Protein AF-A0A9D5UIF2-F1 (afdb_monomer)

Foldseek 3Di:
DDDDDDPDQDDPVVVCVVVVVDPPDAQDKDKDWHAFPVRDTWIWIWGRNDLQDIDIDTDDDPDDDDPVVVVRSVVVVVVVVVVVLVVSVVVCVVPPDCPPPSVVVVVVNVVVHPDPPPPPDDPPDDVVVVVVLVDDDPVNLLVLLLAADDPVRHAFEEEFEPDQFFKHWQDDFAQQAQWDFQDPPPPRTIIGGRLQLLLLVQLSVLSVHHYAYAYADPRDPVSVQVVSVVNPHHDDPVRYHYNVNQVNVDDPSVLVVCVVVPDACSYEYEECDDPDDRPGYHYDHGGSNRDDPRSNPPQPFQPALVSLLVLLPDQECRSRRRQFEEEEECQLWKDDDDAADDQQHDWDQFPDPVPRIIGGRVLLLLLVLSSVNNVHAAAYEHEPPDDPDDPRRSQVVSVVSVRHCDDRSYQHHVNVVVVVDDLQVVVVVNVADSRYEYEYCDPVNDHPHYHYDHVVVPCSSVSD

Nearest PDB structures (foldseek):
  2hhl-assembly4_D  TM=5.534E-01  e=9.003E-04  Homo sapiens
  3l0y-assembly2_B  TM=5.985E-01  e=2.353E-03  Homo sapiens
  3l0c-assembly2_B  TM=5.603E-01  e=1.965E-03  Homo sapiens
  1t9z-assembly1_A  TM=5.479E-01  e=1.641E-03  Homo sapiens
  3pgl-assembly2_B  TM=5.971E-01  e=6.529E-03  Homo sapiens

Sequence (464 aa):
MCYPLLNVPIDTHQAIDVFTSEKVIEGSQHLFTLFNSTNRMVTFRVYVINESNIFVSPARSQIIPTREEAHENQYIFSQFSTYLSRKLSHFHEGAEGKKEHVKNIIPAIESMIPQPVLPRRYVVFDPIEQSQLIAMTSKKWVTQVRLPVQDGNPMMTLILDLDKTLLSYGKQVGRMKAFYQLKHHSCKDVAFYDPIALDDISLAQHRGHRVIVMTLANYNFFDIRNLLAERNIDLEFYNYYNRNNLNPEIINAKVNAIEDLKFGAEAMFFDDKIRRPLKKVFATRVSPKWAFPKISGPIKYPATVDNWLTQAAQLSLTGNCTRLRLIITPETVVQMGIKPNGRFKNIRKLSNPNDSRVIYDEVAMKQLSKYVQNGHRIILLNTPRGLHFSDESIIELFNLFSITLKGSNFINRQQISHYNLLNSELLDYLEFDNETLFADCNEHYRPKKSHFSLVSQHKFIELL

pLDDT: mean 74.31, std 18.93, range [20.83, 98.38]

Secondary structure (DSSP, 8-state):
-PPPPP-S---TTHHHHHHHHS---TT-EEEEEEE-TT--EEEEEEEEEETTEEEEEE---SSPPPHHHHHHHHHHHHHHHHHHHHHHHHHHTTSTT-HHHHHHHHHHHHHHS------S------TTGGGGGGG--HHHHHHHTTS--BTTBPPPEEEE--BTTTEEESS-BTTB-EEEE-SSSTT-PEEEE-HHHHHHHHHHHHTT-EEEEE-SS---HHHHHHHHHTTT----GGGEE-TTTS-TTSTTHHHHHHHHTT--TTEEEEES---S--SSSEEEE--SSSPPP--S-S----SSHHHHHHHHT-SS--SS----EEEE-GGGTEEESSS-BTTB-EEE--SSGGG--EEE-HHHHHHHHHHHHTT-EEEEE--TTS----HHHHHHHHHTTT----GGGEE-HHHHHHTT--HHHHHHHTT--TTEEEEES-GGG--SSSEEEETTSTTHHHH-

Mean predicted aligned error: 16.71 Å

Structure (mmCIF, N/CA/C/O backbone):
data_AF-A0A9D5UIF2-F1
#
_entry.id   AF-A0A9D5UIF2-F1
#
loop_
_atom_site.group_PDB
_atom_site.id
_atom_site.type_symbol
_atom_site.label_atom_id
_atom_site.label_alt_id
_atom_site.label_comp_id
_atom_site.label_asym_id
_atom_site.label_entity_id
_atom_site.label_seq_id
_atom_site.pdbx_PDB_ins_code
_atom_site.Cartn_x
_atom_site.Cartn_y
_atom_site.Cartn_z
_atom_site.occupancy
_atom_site.B_iso_or_equiv
_atom_site.auth_seq_id
_atom_site.auth_comp_id
_atom_site.auth_asym_id
_atom_site.auth_atom_id
_atom_site.pdbx_PDB_model_num
ATOM 1 N N . MET A 1 1 ? -10.154 -46.979 31.096 1.00 27.81 1 MET A N 1
ATOM 2 C CA . MET A 1 1 ? -9.267 -48.004 30.507 1.00 27.81 1 MET A CA 1
ATOM 3 C C . MET A 1 1 ? -8.147 -47.279 29.786 1.00 27.81 1 MET A C 1
ATOM 5 O O . MET A 1 1 ? -8.443 -46.483 28.906 1.00 27.81 1 MET A O 1
ATOM 9 N N . CYS A 1 2 ? -6.901 -47.463 30.222 1.00 20.83 2 CYS A N 1
ATOM 10 C CA . CYS A 1 2 ? -5.722 -46.893 29.568 1.00 20.83 2 CYS A CA 1
ATOM 11 C C . CYS A 1 2 ? -5.193 -47.912 28.553 1.00 20.83 2 CYS A C 1
ATOM 13 O O . CYS A 1 2 ? -4.923 -49.048 28.936 1.00 20.83 2 CYS A O 1
ATOM 15 N N . TYR A 1 3 ? -5.059 -47.516 27.288 1.00 24.55 3 TYR A N 1
ATOM 16 C CA . TYR A 1 3 ? -4.406 -48.317 26.249 1.00 24.55 3 TYR A CA 1
ATOM 17 C C . TYR A 1 3 ? -2.918 -47.935 26.138 1.00 24.55 3 TYR A C 1
ATOM 19 O O . TYR A 1 3 ? -2.571 -46.787 26.435 1.00 24.55 3 TYR A O 1
ATOM 27 N N . PRO A 1 4 ? -2.026 -48.870 25.760 1.00 27.09 4 PRO A N 1
ATOM 28 C CA . PRO A 1 4 ? -0.587 -48.637 25.746 1.00 27.09 4 PRO A CA 1
ATOM 29 C C . PRO A 1 4 ? -0.164 -47.747 24.567 1.00 27.09 4 PRO A C 1
ATOM 31 O O . PRO A 1 4 ? -0.658 -47.886 23.451 1.00 27.09 4 PRO A O 1
ATOM 34 N N . LEU A 1 5 ? 0.784 -46.844 24.833 1.00 26.66 5 LEU A N 1
ATOM 35 C CA . LEU A 1 5 ? 1.468 -46.014 23.840 1.00 26.66 5 LEU A CA 1
ATOM 36 C C . LEU A 1 5 ? 2.402 -46.885 22.983 1.00 26.66 5 LEU A C 1
ATOM 38 O O . LEU A 1 5 ? 3.369 -47.448 23.493 1.00 26.66 5 LEU A O 1
ATOM 42 N N . LEU A 1 6 ? 2.119 -46.977 21.683 1.00 26.80 6 LEU A N 1
ATOM 43 C CA . LEU A 1 6 ? 3.011 -47.560 20.677 1.00 26.80 6 LEU A CA 1
ATOM 44 C C . LEU A 1 6 ? 3.970 -46.479 20.151 1.00 26.80 6 LEU A C 1
ATOM 46 O O . LEU A 1 6 ? 3.541 -45.497 19.553 1.00 26.80 6 LEU A O 1
ATOM 50 N N . ASN A 1 7 ? 5.271 -46.680 20.372 1.00 29.80 7 ASN A N 1
ATOM 51 C CA . ASN A 1 7 ? 6.359 -45.882 19.800 1.00 29.80 7 ASN A CA 1
ATOM 52 C C . ASN A 1 7 ? 6.744 -46.438 18.420 1.00 29.80 7 ASN A C 1
ATOM 54 O O . ASN A 1 7 ? 7.605 -47.311 18.333 1.00 29.80 7 ASN A O 1
ATOM 58 N N . VAL A 1 8 ? 6.130 -45.935 17.349 1.00 27.05 8 VAL A N 1
ATOM 59 C CA . VAL A 1 8 ? 6.588 -46.118 15.957 1.00 27.05 8 VAL A CA 1
ATOM 60 C C . VAL A 1 8 ? 6.258 -44.822 15.194 1.00 27.05 8 VAL A C 1
ATOM 62 O O . VAL A 1 8 ? 5.204 -44.244 15.471 1.00 27.05 8 VAL A O 1
ATOM 65 N N . PRO A 1 9 ? 7.104 -44.318 14.270 1.00 33.75 9 PRO A N 1
ATOM 66 C CA . PRO A 1 9 ? 6.723 -43.207 13.404 1.00 33.75 9 PRO A CA 1
ATOM 67 C C . PRO A 1 9 ? 5.617 -43.706 12.477 1.00 33.75 9 PRO A C 1
ATOM 69 O O . PRO A 1 9 ? 5.871 -44.442 11.527 1.00 33.75 9 PRO A O 1
ATOM 72 N N . ILE A 1 10 ? 4.372 -43.385 12.819 1.00 39.06 10 ILE A N 1
ATOM 73 C CA . ILE A 1 10 ? 3.213 -43.813 12.045 1.00 39.06 10 ILE A CA 1
ATOM 74 C C . ILE A 1 10 ? 3.190 -42.994 10.758 1.00 39.06 10 ILE A C 1
ATOM 76 O O . ILE A 1 10 ? 3.047 -41.771 10.786 1.00 39.06 10 ILE A O 1
ATOM 80 N N . ASP A 1 11 ? 3.320 -43.692 9.634 1.00 43.03 11 ASP A N 1
ATOM 81 C CA . ASP A 1 11 ? 2.945 -43.180 8.325 1.00 43.03 11 ASP A CA 1
ATOM 82 C C . ASP A 1 11 ? 1.491 -42.685 8.405 1.00 43.03 11 ASP A C 1
ATOM 84 O O . ASP A 1 11 ? 0.598 -43.432 8.811 1.00 43.03 11 ASP A O 1
ATOM 88 N N . THR A 1 12 ? 1.247 -41.416 8.065 1.00 47.34 12 THR A N 1
ATOM 89 C CA . THR A 1 12 ? -0.062 -40.731 8.118 1.00 47.34 12 THR A CA 1
ATOM 90 C C . THR A 1 12 ? -1.221 -41.541 7.522 1.00 47.34 12 THR A C 1
ATOM 92 O O . THR A 1 12 ? -2.376 -41.320 7.888 1.00 47.34 12 THR A O 1
ATOM 95 N N . HIS A 1 13 ? -0.927 -42.498 6.638 1.00 40.69 13 HIS A N 1
ATOM 96 C CA . HIS A 1 13 ? -1.887 -43.451 6.090 1.00 40.69 13 HIS A CA 1
ATOM 97 C C . HIS A 1 13 ? -2.427 -44.474 7.117 1.00 40.69 13 HIS A C 1
ATOM 99 O O . HIS A 1 13 ? -3.631 -44.714 7.135 1.00 40.69 13 HIS A O 1
ATOM 105 N N . GLN A 1 14 ? -1.603 -45.010 8.027 1.00 41.69 14 GLN A N 1
ATOM 106 C CA . GLN A 1 14 ? -2.005 -46.064 8.979 1.00 41.69 14 GLN A CA 1
ATOM 107 C C . GLN A 1 14 ? -2.852 -45.556 10.157 1.00 41.69 14 GLN A C 1
ATOM 109 O O . GLN A 1 14 ? -3.727 -46.271 10.639 1.00 41.69 14 GLN A O 1
ATOM 114 N N . ALA A 1 15 ? -2.645 -44.315 10.615 1.00 46.28 15 ALA A N 1
ATOM 115 C CA . ALA A 1 15 ? -3.437 -43.740 11.712 1.00 46.28 15 ALA A CA 1
ATOM 116 C C . ALA A 1 15 ? -4.926 -43.562 11.352 1.00 46.28 15 ALA A C 1
ATOM 118 O O . ALA A 1 15 ? -5.771 -43.460 12.240 1.00 46.28 15 ALA A O 1
ATOM 119 N N . ILE A 1 16 ? -5.247 -43.496 10.056 1.00 48.72 16 ILE A N 1
ATOM 120 C CA . ILE A 1 16 ? -6.590 -43.184 9.552 1.00 48.72 16 ILE A CA 1
ATOM 121 C C . ILE A 1 16 ? -7.341 -44.449 9.114 1.00 48.72 16 ILE A C 1
ATOM 123 O O . ILE A 1 16 ? -8.566 -44.458 9.203 1.00 48.72 16 ILE A O 1
ATOM 127 N N . ASP A 1 17 ? -6.650 -45.541 8.766 1.00 45.59 17 ASP A N 1
ATOM 128 C CA . ASP A 1 17 ? -7.300 -46.839 8.510 1.00 45.59 17 ASP A CA 1
ATOM 129 C C . ASP A 1 17 ? -8.063 -47.359 9.745 1.00 45.59 17 ASP A C 1
ATOM 131 O O . ASP A 1 17 ? -9.093 -48.024 9.616 1.00 45.59 17 ASP A O 1
ATOM 135 N N . VAL A 1 18 ? -7.634 -46.971 10.952 1.00 46.22 18 VAL A N 1
ATOM 136 C CA . VAL A 1 18 ? -8.372 -47.206 12.208 1.00 46.22 18 VAL A CA 1
ATOM 137 C C . VAL A 1 18 ? -9.704 -46.437 12.231 1.00 46.22 18 VAL A C 1
ATOM 139 O O . VAL A 1 18 ? -10.711 -46.955 12.697 1.00 46.22 18 VAL A O 1
ATOM 142 N N . PHE A 1 19 ? -9.755 -45.235 11.648 1.00 46.78 19 PHE A N 1
ATOM 143 C CA . PHE A 1 19 ? -10.964 -44.403 11.585 1.00 46.78 19 PHE A CA 1
ATOM 144 C C . PHE A 1 19 ? -11.987 -44.878 10.552 1.00 46.78 19 PHE A C 1
ATOM 146 O O . PHE A 1 19 ? -13.170 -44.584 10.680 1.00 46.78 19 PHE A O 1
ATOM 153 N N . THR A 1 20 ? -11.535 -45.565 9.502 1.00 49.34 20 THR A N 1
ATOM 154 C CA . THR A 1 20 ? -12.404 -46.064 8.426 1.00 49.34 20 THR A CA 1
ATOM 155 C C . THR A 1 20 ? -12.824 -47.521 8.614 1.00 49.34 20 THR A C 1
ATOM 157 O O . THR A 1 20 ? -13.741 -47.971 7.931 1.00 49.34 20 THR A O 1
ATOM 160 N N . SER A 1 21 ? -12.162 -48.265 9.509 1.00 44.53 21 SER A N 1
ATOM 161 C CA . SER A 1 21 ? -12.504 -49.658 9.840 1.00 44.53 21 SER A CA 1
ATOM 162 C C . SER A 1 21 ? -13.362 -49.789 11.101 1.00 44.53 21 SER A C 1
ATOM 164 O O . SER A 1 21 ? -14.176 -50.709 11.190 1.00 44.53 21 SER A O 1
ATOM 166 N N . GLU A 1 22 ? -13.249 -48.857 12.050 1.00 48.75 22 GLU A N 1
ATOM 167 C CA . GLU A 1 22 ? -14.160 -48.766 13.189 1.00 48.75 22 GLU A CA 1
ATOM 168 C C . GLU A 1 22 ? -15.375 -47.905 12.823 1.00 48.75 22 GLU A C 1
ATOM 170 O O . GLU A 1 22 ? -15.249 -46.866 12.177 1.00 48.75 22 GLU A O 1
ATOM 175 N N . LYS A 1 23 ? -16.582 -48.338 13.218 1.00 53.56 23 LYS A N 1
ATOM 176 C CA . LYS A 1 23 ? -17.805 -47.544 13.038 1.00 53.56 23 LYS A CA 1
ATOM 177 C C . LYS A 1 23 ? -17.580 -46.161 13.646 1.00 53.56 23 LYS A C 1
ATOM 179 O O . LYS A 1 23 ? -17.466 -46.045 14.860 1.00 53.56 23 LYS A O 1
ATOM 184 N N . VAL A 1 24 ? -17.540 -45.134 12.805 1.00 57.53 24 VAL A N 1
ATOM 185 C CA . VAL A 1 24 ? -17.510 -43.729 13.214 1.00 57.53 24 VAL A CA 1
ATOM 186 C C . VAL A 1 24 ? -18.790 -43.454 14.005 1.00 57.53 24 VAL A C 1
ATOM 188 O O . VAL A 1 24 ? -19.875 -43.366 13.436 1.00 57.53 24 VAL A O 1
ATOM 191 N N . ILE A 1 25 ? -18.683 -43.418 15.335 1.00 62.38 25 ILE A N 1
ATOM 192 C CA . ILE A 1 25 ? -19.836 -43.220 16.219 1.00 62.38 25 ILE A CA 1
ATOM 193 C C . ILE A 1 25 ? -20.112 -41.722 16.301 1.00 62.38 25 ILE A C 1
ATOM 195 O O . ILE A 1 25 ? -19.262 -40.949 16.735 1.00 62.38 25 ILE A O 1
ATOM 199 N N . GLU A 1 26 ? -21.309 -41.306 15.903 1.00 69.69 26 GLU A N 1
ATOM 200 C CA . GLU A 1 26 ? -21.777 -39.937 16.108 1.00 69.69 26 GLU A CA 1
ATOM 201 C C . GLU A 1 26 ? -21.610 -39.512 17.579 1.00 69.69 26 GLU A C 1
ATOM 203 O O . GLU A 1 26 ? -21.985 -40.234 18.503 1.00 69.69 26 GLU A O 1
ATOM 208 N N . GLY A 1 27 ? -21.002 -38.346 17.803 1.00 65.88 27 GLY A N 1
ATOM 209 C CA . GLY A 1 27 ? -20.683 -37.825 19.131 1.00 65.88 27 GLY A CA 1
ATOM 210 C C . GLY A 1 27 ? -19.357 -38.317 19.722 1.00 65.88 27 GLY A C 1
ATOM 211 O O . GLY A 1 27 ? -19.026 -37.934 20.847 1.00 65.88 27 GLY A O 1
ATOM 212 N N . SER A 1 28 ? -18.574 -39.134 19.008 1.00 69.00 28 SER A N 1
ATOM 213 C CA . SER A 1 28 ? -17.269 -39.584 19.495 1.00 69.00 28 SER A CA 1
ATOM 214 C C . SER A 1 28 ? -16.193 -38.497 19.402 1.00 69.00 28 SER A C 1
ATOM 216 O O . SER A 1 28 ? -16.208 -37.604 18.548 1.00 69.00 28 SER A O 1
ATOM 218 N N . GLN A 1 29 ? -15.213 -38.594 20.302 1.00 79.19 29 GLN A N 1
ATOM 219 C CA . GLN A 1 29 ? -14.010 -37.772 20.290 1.00 79.19 29 GLN A CA 1
ATOM 220 C C . GLN A 1 29 ? -12.785 -38.675 20.180 1.00 79.19 29 GLN A C 1
ATOM 222 O O . GLN A 1 29 ? -12.587 -39.572 20.997 1.00 79.19 29 GLN A O 1
ATOM 227 N N . HIS A 1 30 ? -11.918 -38.367 19.223 1.00 77.25 30 HIS A N 1
ATOM 228 C CA . HIS A 1 30 ? -10.671 -39.081 18.993 1.00 77.25 30 HIS A CA 1
ATOM 229 C C . HIS A 1 30 ? -9.479 -38.128 19.086 1.00 77.25 30 HIS A C 1
ATOM 231 O O . HIS A 1 30 ? -9.586 -36.937 18.787 1.00 77.25 30 HIS A O 1
ATOM 237 N N . LEU A 1 31 ? -8.337 -38.647 19.531 1.00 73.88 31 LEU A N 1
ATOM 238 C CA . LEU A 1 31 ? -7.079 -37.912 19.612 1.00 73.88 31 LEU A CA 1
ATOM 239 C C . LEU A 1 31 ? -6.120 -38.446 18.553 1.00 73.88 31 LEU A C 1
ATOM 241 O O . LEU A 1 31 ? -5.880 -39.646 18.489 1.00 73.88 31 LEU A O 1
ATOM 245 N N . PHE A 1 32 ? -5.550 -37.540 17.768 1.00 75.81 32 PHE A N 1
ATOM 246 C CA . PHE A 1 32 ? -4.519 -37.843 16.784 1.00 75.81 32 PHE A CA 1
ATOM 247 C C . PHE A 1 32 ? -3.246 -37.123 17.164 1.00 75.81 32 PHE A C 1
ATOM 249 O O . PHE A 1 32 ? -3.298 -35.935 17.458 1.00 75.81 32 PHE A O 1
ATOM 256 N N . THR A 1 33 ? -2.110 -37.805 17.117 1.00 72.69 33 THR A N 1
ATOM 257 C CA . THR A 1 33 ? -0.810 -37.179 17.348 1.00 72.69 33 THR A CA 1
ATOM 258 C C . THR A 1 33 ? 0.047 -37.362 16.109 1.00 72.69 33 THR A C 1
ATOM 260 O O . THR A 1 33 ? 0.293 -38.489 15.691 1.00 72.69 33 THR A O 1
ATOM 263 N N . LE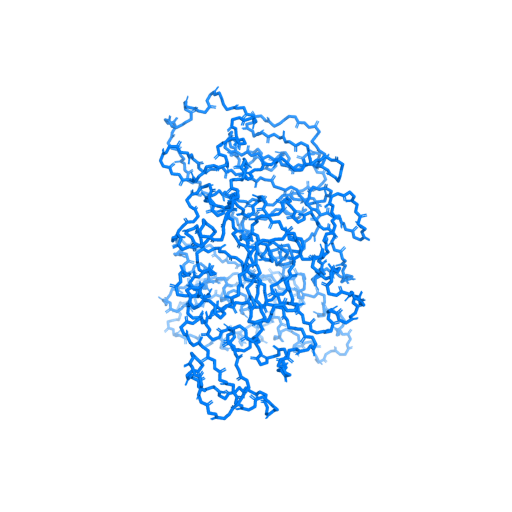U A 1 34 ? 0.479 -36.249 15.524 1.00 77.12 34 LEU A N 1
ATOM 264 C CA . LEU A 1 34 ? 1.469 -36.207 14.451 1.00 77.12 34 LEU A CA 1
ATOM 265 C C . LEU A 1 34 ? 2.775 -35.635 14.999 1.00 77.12 34 LEU A C 1
ATOM 267 O O . LEU A 1 34 ? 2.779 -35.000 16.052 1.00 77.12 34 LEU A O 1
ATOM 271 N N . PHE A 1 35 ? 3.875 -35.831 14.283 1.00 69.88 35 PHE A N 1
ATOM 272 C CA . PHE A 1 35 ? 5.150 -35.189 14.590 1.00 69.88 35 PHE A CA 1
ATOM 273 C C . PHE A 1 35 ? 5.432 -34.109 13.542 1.00 69.88 35 PHE A C 1
ATOM 275 O O . PHE A 1 35 ? 5.194 -34.328 12.355 1.00 69.88 35 PHE A O 1
ATOM 282 N N . ASN A 1 36 ? 5.892 -32.936 13.975 1.00 74.56 36 ASN A N 1
ATOM 283 C CA . ASN A 1 36 ? 6.383 -31.898 13.063 1.00 74.56 36 ASN A CA 1
ATOM 284 C C . ASN A 1 36 ? 7.840 -32.181 12.629 1.00 74.56 36 ASN A C 1
ATOM 286 O O . ASN A 1 36 ? 8.447 -33.157 13.076 1.00 74.56 36 ASN A O 1
ATOM 290 N N . SER A 1 37 ? 8.431 -31.328 11.786 1.00 66.19 37 SER A N 1
ATOM 291 C CA . SER A 1 37 ? 9.823 -31.483 11.328 1.00 66.19 37 SER A CA 1
ATOM 292 C C . SER A 1 37 ? 10.856 -31.396 12.455 1.00 66.19 37 SER A C 1
ATOM 294 O O . SER A 1 37 ? 11.957 -31.926 12.312 1.00 66.19 37 SER A O 1
ATOM 296 N N . THR A 1 38 ? 10.500 -30.803 13.602 1.00 72.19 38 THR A N 1
ATOM 297 C CA . THR A 1 38 ? 11.335 -30.780 14.816 1.00 72.19 38 THR A CA 1
ATOM 298 C C . THR A 1 38 ? 11.111 -31.993 15.728 1.00 72.19 38 THR A C 1
ATOM 300 O O . THR A 1 38 ? 11.633 -32.038 16.842 1.00 72.19 38 THR A O 1
ATOM 303 N N . ASN A 1 39 ? 10.368 -33.001 15.256 1.00 74.19 39 ASN A N 1
ATOM 304 C CA . ASN A 1 39 ? 10.035 -34.232 15.970 1.00 74.19 39 ASN A CA 1
ATOM 305 C C . ASN A 1 39 ? 9.253 -33.993 17.279 1.00 74.19 39 ASN A C 1
ATOM 307 O O . ASN A 1 39 ? 9.288 -34.804 18.208 1.00 74.19 39 ASN A O 1
ATOM 311 N N . ARG A 1 40 ? 8.531 -32.869 17.368 1.00 74.31 40 ARG A N 1
ATOM 312 C CA . ARG A 1 40 ? 7.601 -32.565 18.457 1.00 74.31 40 ARG A CA 1
ATOM 313 C C . ARG A 1 40 ? 6.206 -33.068 18.128 1.00 74.31 40 ARG A C 1
ATOM 315 O O . ARG A 1 40 ? 5.722 -32.936 17.007 1.00 74.31 40 ARG A O 1
ATOM 322 N N . MET A 1 41 ? 5.546 -33.602 19.152 1.00 75.38 41 MET A N 1
ATOM 323 C CA . MET A 1 41 ? 4.171 -34.075 19.056 1.00 75.38 41 MET A CA 1
ATOM 324 C C . MET A 1 41 ? 3.195 -32.907 18.901 1.00 75.38 41 MET A C 1
ATOM 326 O O . MET A 1 41 ? 3.123 -32.016 19.749 1.00 75.38 41 MET A O 1
ATOM 330 N N . VAL A 1 42 ? 2.391 -32.965 17.849 1.00 75.12 42 VAL A N 1
ATOM 331 C CA . VAL A 1 42 ? 1.240 -32.106 17.606 1.00 75.12 42 VAL A CA 1
ATOM 332 C C . VAL A 1 42 ? -0.002 -32.969 17.745 1.00 75.12 42 VAL A C 1
ATOM 334 O O . VAL A 1 42 ? -0.284 -33.820 16.902 1.00 75.12 42 VAL A O 1
ATOM 337 N N . THR A 1 43 ? -0.732 -32.776 18.840 1.00 78.00 43 THR A N 1
ATOM 338 C CA . THR A 1 43 ? -1.955 -33.532 19.103 1.00 78.00 43 THR A CA 1
ATOM 339 C C . THR A 1 43 ? -3.183 -32.729 18.679 1.00 78.00 43 THR A C 1
ATOM 341 O O . THR A 1 43 ? -3.315 -31.546 18.993 1.00 78.00 43 THR A O 1
ATOM 344 N N . PHE A 1 44 ? -4.121 -33.386 18.008 1.00 80.81 44 PHE A N 1
ATOM 345 C CA . PHE A 1 44 ? -5.397 -32.857 17.549 1.00 80.81 44 PHE A CA 1
ATOM 346 C C . PHE A 1 44 ? -6.535 -33.661 18.171 1.00 80.81 44 PHE A C 1
ATOM 348 O O . PHE A 1 44 ? -6.420 -34.867 18.379 1.00 80.81 44 PHE A O 1
ATOM 355 N N . ARG A 1 45 ? -7.653 -32.999 18.456 1.00 79.56 45 ARG A N 1
ATOM 356 C CA . ARG A 1 45 ? -8.931 -33.632 18.777 1.00 79.56 45 ARG A CA 1
ATOM 357 C C . ARG A 1 45 ? -9.818 -33.582 17.552 1.00 79.56 45 ARG A C 1
ATOM 359 O O . ARG A 1 45 ? -10.053 -32.501 17.017 1.00 79.56 45 ARG A O 1
ATOM 366 N N . VAL A 1 46 ? -10.327 -34.735 17.165 1.00 78.00 46 VAL A N 1
ATOM 367 C CA . VAL A 1 46 ? -11.309 -34.899 16.103 1.00 78.00 46 VAL A CA 1
ATOM 368 C C . VAL A 1 46 ? -12.628 -35.269 16.765 1.00 78.00 46 VAL A C 1
ATOM 370 O O . VAL A 1 46 ? -12.711 -36.283 17.454 1.00 78.00 46 VAL A O 1
ATOM 373 N N . TYR A 1 47 ? -13.634 -34.423 16.596 1.00 73.06 47 TYR A N 1
ATOM 374 C CA . TYR A 1 47 ? -14.992 -34.645 17.070 1.00 73.06 47 TYR A CA 1
ATOM 375 C C . TYR A 1 47 ? -15.853 -35.034 15.882 1.00 73.06 47 TYR A C 1
ATOM 377 O O . TYR A 1 47 ? -15.949 -34.286 14.905 1.00 73.06 47 TYR A O 1
ATOM 385 N N . VAL A 1 48 ? -16.478 -36.197 15.971 1.00 73.31 48 VAL A N 1
ATOM 386 C CA . VAL A 1 48 ? -17.427 -36.672 14.974 1.00 73.31 48 VAL A CA 1
ATOM 387 C C . VAL A 1 48 ? -18.785 -36.114 15.369 1.00 73.31 48 VAL A C 1
ATOM 389 O O . VAL A 1 48 ? -19.402 -36.589 16.317 1.00 73.31 48 VAL A O 1
ATOM 392 N N . ILE A 1 49 ? -19.235 -35.066 14.683 1.00 66.88 49 ILE A N 1
ATOM 393 C CA . ILE A 1 49 ? -20.539 -34.456 14.967 1.00 66.88 49 ILE A CA 1
ATOM 394 C C . ILE A 1 49 ? -21.647 -35.309 14.362 1.00 66.88 49 ILE A C 1
ATOM 396 O O . ILE A 1 49 ? -22.671 -35.467 15.002 1.00 66.88 49 ILE A O 1
ATOM 400 N N . ASN A 1 50 ? -21.434 -35.840 13.154 1.00 72.00 50 ASN A N 1
ATOM 401 C CA . ASN A 1 50 ? -22.232 -36.887 12.511 1.00 72.00 50 ASN A CA 1
ATOM 402 C C . ASN A 1 50 ? -21.437 -37.491 11.337 1.00 72.00 50 ASN A C 1
ATOM 404 O O . ASN A 1 50 ? -20.306 -37.075 11.080 1.00 72.00 50 ASN A O 1
ATOM 4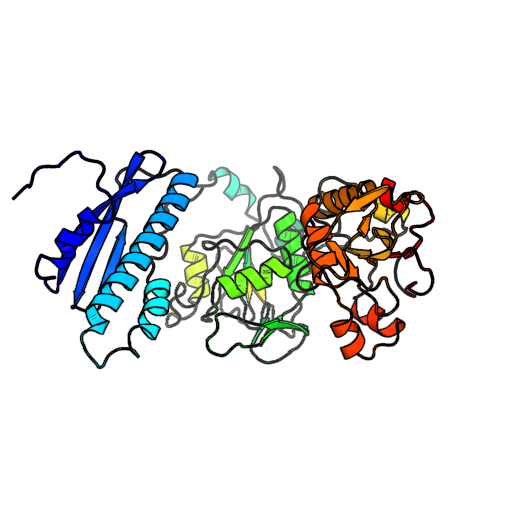08 N N . GLU A 1 51 ? -22.028 -38.440 10.602 1.00 59.44 51 GLU A N 1
ATOM 409 C CA . GLU A 1 51 ? -21.383 -39.139 9.472 1.00 59.44 51 GLU A CA 1
ATOM 410 C C . GLU A 1 51 ? -20.821 -38.210 8.380 1.00 59.44 51 GLU A C 1
ATOM 412 O O . GLU A 1 51 ? -19.958 -38.620 7.611 1.00 59.44 51 GLU A O 1
ATOM 417 N N . SER A 1 52 ? -21.290 -36.962 8.296 1.00 59.41 52 SER A N 1
ATOM 418 C CA . SER A 1 52 ? -20.869 -35.991 7.278 1.00 59.41 52 SER A CA 1
ATOM 419 C C . SER A 1 52 ? -20.173 -34.751 7.850 1.00 59.41 52 SER A C 1
ATOM 421 O O . SER A 1 52 ? -19.703 -33.920 7.076 1.00 59.41 52 SER A O 1
ATOM 423 N N . ASN A 1 53 ? -20.088 -34.612 9.176 1.00 61.50 53 ASN A N 1
ATOM 424 C CA . ASN A 1 53 ? -19.539 -33.434 9.842 1.00 61.50 53 ASN A CA 1
ATOM 425 C C . ASN A 1 53 ? -18.505 -33.839 10.887 1.00 61.50 53 ASN A C 1
ATOM 427 O O . ASN A 1 53 ? -18.832 -34.412 11.928 1.00 61.50 53 ASN A O 1
ATOM 431 N N . ILE A 1 54 ? -17.255 -33.461 10.634 1.00 71.25 54 ILE A N 1
ATOM 432 C CA . ILE A 1 54 ? -16.144 -33.671 11.555 1.00 71.25 54 ILE A CA 1
ATOM 433 C C . ILE A 1 54 ? -15.530 -32.321 11.913 1.00 71.25 54 ILE A C 1
ATOM 435 O O . ILE A 1 54 ? -15.238 -31.506 11.040 1.00 71.25 54 ILE A O 1
ATOM 439 N N . PHE A 1 55 ? -15.306 -32.095 13.204 1.00 71.12 55 PHE A N 1
ATOM 440 C CA . PHE A 1 55 ? -14.631 -30.912 13.719 1.00 71.12 55 PHE A CA 1
ATOM 441 C C . PHE A 1 55 ? -13.243 -31.284 14.236 1.00 71.12 55 PHE A C 1
ATOM 443 O O . PHE A 1 55 ? -13.103 -32.141 15.106 1.00 71.12 55 PHE A O 1
ATOM 450 N N . VAL A 1 56 ? -12.205 -30.625 13.722 1.00 71.94 56 VAL A N 1
ATOM 451 C CA . VAL A 1 56 ? -10.824 -30.830 14.172 1.00 71.94 56 VAL A CA 1
ATOM 452 C C . VAL A 1 56 ? -10.378 -29.610 14.963 1.00 71.94 56 VAL A C 1
ATOM 454 O O . VAL A 1 56 ? -10.524 -28.476 14.517 1.00 71.94 56 VAL A O 1
ATOM 457 N N . SER A 1 57 ? -9.802 -29.832 16.138 1.00 68.88 57 SER A N 1
ATOM 458 C CA . SER A 1 57 ? -9.237 -28.772 16.972 1.00 68.88 57 SER A CA 1
ATOM 459 C C . SER A 1 57 ? -7.862 -29.172 17.500 1.00 68.88 57 SER A C 1
ATOM 461 O O . SER A 1 57 ? -7.614 -30.359 17.710 1.00 68.88 57 SER A O 1
ATOM 463 N N . PRO A 1 58 ? -6.953 -28.222 17.757 1.00 73.50 58 PRO A N 1
ATOM 464 C CA . PRO A 1 58 ? -5.714 -28.525 18.458 1.00 73.50 58 PRO A CA 1
ATOM 465 C C . PRO A 1 58 ? -6.019 -29.047 19.868 1.00 73.50 58 PRO A C 1
ATOM 467 O O . PRO A 1 58 ? -6.797 -28.441 20.613 1.00 73.50 58 PRO A O 1
ATOM 470 N N . ALA A 1 59 ? -5.394 -30.150 20.276 1.00 74.31 59 ALA A N 1
ATOM 471 C CA . ALA A 1 59 ? -5.358 -30.503 21.686 1.00 74.31 59 ALA A CA 1
ATOM 472 C C . ALA A 1 59 ? -4.431 -29.513 22.403 1.00 74.31 59 ALA A C 1
ATOM 474 O O . ALA A 1 59 ? -3.392 -29.120 21.875 1.00 74.31 59 ALA A O 1
ATOM 475 N N . ARG A 1 60 ? -4.801 -29.085 23.615 1.00 66.81 60 ARG A N 1
ATOM 476 C CA . ARG A 1 60 ? -3.932 -28.213 24.415 1.00 66.81 60 ARG A CA 1
ATOM 477 C C . ARG A 1 60 ? -2.610 -28.932 24.692 1.00 66.81 60 ARG A C 1
ATOM 479 O O . ARG A 1 60 ? -2.576 -29.850 25.505 1.00 66.81 60 ARG A O 1
ATOM 486 N N . SER A 1 61 ? -1.543 -28.488 24.033 1.00 59.81 61 SER A N 1
ATOM 487 C CA . SER A 1 61 ? -0.173 -28.839 24.400 1.00 59.81 61 SER A CA 1
ATOM 488 C C . SER A 1 61 ? 0.182 -28.167 25.729 1.00 59.81 61 SER A C 1
ATOM 490 O O . SER A 1 61 ? -0.179 -27.011 25.959 1.00 59.81 61 SER A O 1
ATOM 492 N N . GLN A 1 62 ? 0.900 -28.877 26.602 1.00 45.34 62 GLN A N 1
ATOM 493 C CA . GLN A 1 62 ? 1.507 -28.285 27.801 1.00 45.34 62 GLN A CA 1
ATOM 494 C C . GLN A 1 62 ? 2.749 -27.439 27.464 1.00 45.34 62 GLN A C 1
ATOM 496 O O . GLN A 1 62 ? 3.183 -26.630 28.280 1.00 45.34 62 GLN A O 1
ATOM 501 N N . ILE A 1 63 ? 3.305 -27.601 26.260 1.00 53.16 63 ILE A N 1
ATOM 502 C CA . ILE A 1 63 ? 4.523 -26.936 25.793 1.00 53.16 63 ILE A CA 1
ATOM 503 C C . ILE A 1 63 ? 4.147 -25.881 24.750 1.00 53.16 63 ILE A C 1
ATOM 505 O O . ILE A 1 63 ? 3.442 -26.173 23.781 1.00 53.16 63 ILE A O 1
ATOM 509 N N . ILE A 1 64 ? 4.618 -24.652 24.962 1.00 58.47 64 ILE A N 1
ATOM 510 C CA . ILE A 1 64 ? 4.385 -23.519 24.062 1.00 58.47 64 ILE A CA 1
ATOM 511 C C . ILE A 1 64 ? 5.329 -23.654 22.855 1.00 58.47 64 ILE A C 1
ATOM 513 O O . ILE A 1 64 ? 6.544 -23.703 23.066 1.00 58.47 64 ILE A O 1
ATOM 517 N N . PRO A 1 65 ? 4.810 -23.711 21.616 1.00 64.94 65 PRO A N 1
ATOM 518 C CA . PRO A 1 65 ? 5.648 -23.781 20.425 1.00 64.94 65 PRO A CA 1
ATOM 519 C C . PRO A 1 65 ? 6.391 -22.459 20.186 1.00 64.94 65 PRO A C 1
ATOM 521 O O . PRO A 1 65 ? 5.902 -21.382 20.543 1.00 64.94 65 PRO A O 1
ATOM 524 N N . THR A 1 66 ? 7.560 -22.524 19.550 1.00 70.62 66 THR A N 1
ATOM 525 C CA . THR A 1 66 ? 8.219 -21.338 18.979 1.00 70.62 66 THR A CA 1
ATOM 526 C C . THR A 1 66 ? 7.378 -20.751 17.834 1.00 70.62 66 THR A C 1
ATOM 528 O O . THR A 1 66 ? 6.415 -21.364 17.374 1.00 70.62 66 THR A O 1
ATOM 531 N N . ARG A 1 67 ? 7.713 -19.548 17.345 1.00 60.53 67 ARG A N 1
ATOM 532 C CA . ARG A 1 67 ? 6.994 -18.921 16.215 1.00 60.53 67 ARG A CA 1
ATOM 533 C C . ARG A 1 67 ? 7.030 -19.794 14.955 1.00 60.53 67 ARG A C 1
ATOM 535 O O . ARG A 1 67 ? 6.012 -19.940 14.287 1.00 60.53 67 ARG A O 1
ATOM 542 N N . GLU A 1 68 ? 8.185 -20.378 14.658 1.00 61.06 68 GLU A N 1
ATOM 543 C CA . GLU A 1 68 ? 8.385 -21.287 13.523 1.00 61.06 68 GLU A CA 1
ATOM 544 C C . GLU A 1 68 ? 7.563 -22.568 13.696 1.00 61.06 68 GLU A C 1
ATOM 546 O O . GLU A 1 68 ? 6.807 -22.938 12.801 1.00 61.06 68 GLU A O 1
ATOM 551 N N . GLU A 1 69 ? 7.593 -23.165 14.892 1.00 63.38 69 GLU A N 1
ATOM 552 C CA . GLU A 1 69 ? 6.776 -24.337 15.222 1.00 63.38 69 GLU A CA 1
ATOM 553 C C . GLU A 1 69 ? 5.275 -24.029 15.175 1.00 63.38 69 GLU A C 1
ATOM 555 O O . GLU A 1 69 ? 4.485 -24.882 14.793 1.00 63.38 69 GLU A O 1
ATOM 560 N N . ALA A 1 70 ? 4.844 -22.816 15.531 1.00 67.44 70 ALA A N 1
ATOM 561 C CA . ALA A 1 70 ? 3.440 -22.422 15.447 1.00 67.44 70 ALA A CA 1
ATOM 562 C C . ALA A 1 70 ? 2.957 -22.334 13.990 1.00 67.44 70 ALA A C 1
ATOM 564 O O . ALA A 1 70 ? 1.870 -22.824 13.679 1.00 67.44 70 ALA A O 1
ATOM 565 N N . HIS A 1 71 ? 3.772 -21.761 13.097 1.00 66.88 71 HIS A N 1
ATOM 566 C CA . HIS A 1 71 ? 3.488 -21.737 11.661 1.00 66.88 71 HIS A CA 1
ATOM 567 C C . HIS A 1 71 ? 3.453 -23.148 11.071 1.00 66.88 71 HIS A C 1
ATOM 569 O O . HIS A 1 71 ? 2.540 -23.479 10.314 1.00 66.88 71 HIS A O 1
ATOM 575 N N . GLU A 1 72 ? 4.408 -23.993 11.451 1.00 66.12 72 GLU A N 1
ATOM 576 C CA . GLU A 1 72 ? 4.467 -25.375 10.995 1.00 66.12 72 GLU A CA 1
ATOM 577 C C . GLU A 1 72 ? 3.287 -26.207 11.517 1.00 66.12 72 GLU A C 1
ATOM 579 O O . GLU A 1 72 ? 2.631 -26.905 10.748 1.00 66.12 72 GLU A O 1
ATOM 584 N N . ASN A 1 73 ? 2.931 -26.074 12.795 1.00 73.44 73 ASN A N 1
ATOM 585 C CA . ASN A 1 73 ? 1.773 -26.746 13.384 1.00 73.44 73 ASN A CA 1
ATOM 586 C C . ASN A 1 73 ? 0.466 -26.306 12.712 1.00 73.44 73 ASN A C 1
ATOM 588 O O . ASN A 1 73 ? -0.431 -27.126 12.510 1.00 73.44 73 ASN A O 1
ATOM 592 N N . GLN A 1 74 ? 0.354 -25.028 12.332 1.00 71.88 74 GLN A N 1
ATOM 593 C CA . GLN A 1 74 ? -0.788 -24.519 11.573 1.00 71.88 74 GLN A CA 1
ATOM 594 C C . GLN A 1 74 ? -0.825 -25.089 10.148 1.00 71.88 74 GLN A C 1
ATOM 596 O O . GLN A 1 74 ? -1.900 -25.425 9.648 1.00 71.88 74 GLN A O 1
ATOM 601 N N . TYR A 1 75 ? 0.336 -25.246 9.509 1.00 70.06 75 TYR A N 1
ATOM 602 C CA . TYR A 1 75 ? 0.448 -25.908 8.212 1.00 70.06 75 TYR A CA 1
ATOM 603 C C . TYR A 1 75 ? 0.035 -27.385 8.297 1.00 70.06 75 TYR A C 1
ATOM 605 O O . TYR A 1 75 ? -0.828 -27.815 7.534 1.00 70.06 75 TYR A O 1
ATOM 613 N N . ILE A 1 76 ? 0.555 -28.138 9.273 1.00 65.94 76 ILE A N 1
ATOM 614 C CA . ILE A 1 76 ? 0.185 -29.542 9.527 1.00 65.94 76 ILE A CA 1
ATOM 615 C C . ILE A 1 76 ? -1.324 -29.660 9.782 1.00 65.94 76 ILE A C 1
ATOM 617 O O . ILE A 1 76 ? -1.976 -30.529 9.206 1.00 65.94 76 ILE A O 1
ATOM 621 N N . PHE A 1 77 ? -1.905 -28.752 10.574 1.00 70.75 77 PHE A N 1
ATOM 622 C CA . PHE A 1 77 ? -3.348 -28.710 10.826 1.00 70.75 77 PHE A CA 1
ATOM 623 C C . PHE A 1 77 ? -4.159 -28.507 9.537 1.00 70.75 77 PHE A C 1
ATOM 625 O O . PHE A 1 77 ? -5.124 -29.232 9.290 1.00 70.75 77 PHE A O 1
ATOM 632 N N . SER A 1 78 ? -3.759 -27.550 8.695 1.00 68.25 78 SER A N 1
ATOM 633 C CA . SER A 1 78 ? -4.425 -27.271 7.417 1.00 68.25 78 SER A CA 1
ATOM 634 C C . SER A 1 78 ? -4.346 -28.464 6.458 1.00 68.25 78 SER A C 1
ATOM 636 O O . SER A 1 78 ? -5.360 -28.842 5.863 1.00 68.25 78 SER A O 1
ATOM 638 N N . GLN A 1 79 ? -3.178 -29.106 6.356 1.00 72.56 79 GLN A N 1
ATOM 639 C CA . GLN A 1 79 ? -2.991 -30.295 5.521 1.00 72.56 79 GLN A CA 1
ATOM 640 C C . GLN A 1 79 ? -3.828 -31.475 6.024 1.00 72.56 79 GLN A C 1
ATOM 642 O O . GLN A 1 79 ? -4.530 -32.107 5.235 1.00 72.56 79 GLN A O 1
ATOM 647 N N . PHE A 1 80 ? -3.826 -31.729 7.336 1.00 70.88 80 PHE A N 1
ATOM 648 C CA . PHE A 1 80 ? -4.608 -32.804 7.945 1.00 70.88 80 PHE A CA 1
ATOM 649 C C . PHE A 1 80 ? -6.115 -32.594 7.749 1.00 70.88 80 PHE A C 1
ATOM 651 O O . PHE A 1 80 ? -6.814 -33.509 7.320 1.00 70.88 80 PHE A O 1
ATOM 658 N N . SER A 1 81 ? -6.616 -31.374 7.972 1.00 67.50 81 SER A N 1
ATOM 659 C CA . SER A 1 81 ? -8.027 -31.029 7.754 1.00 67.50 81 SER A CA 1
ATOM 660 C C . SER A 1 81 ? -8.446 -31.184 6.284 1.00 67.50 81 SER A C 1
ATOM 662 O O . SER A 1 81 ? -9.496 -31.764 5.988 1.00 67.50 81 SER A O 1
ATOM 664 N N . THR A 1 82 ? -7.593 -30.750 5.351 1.00 67.06 82 THR A N 1
ATOM 665 C CA . THR A 1 82 ? -7.825 -30.901 3.904 1.00 67.06 82 THR A CA 1
ATOM 666 C C . THR A 1 82 ? -7.852 -32.372 3.493 1.00 67.06 82 THR A C 1
ATOM 668 O O . THR A 1 82 ? -8.729 -32.795 2.737 1.00 67.06 82 THR A O 1
ATOM 671 N N . TYR A 1 83 ? -6.911 -33.171 3.997 1.00 67.94 83 TYR A N 1
ATOM 672 C CA . TYR A 1 83 ? -6.835 -34.599 3.707 1.00 67.94 83 TYR A CA 1
ATOM 673 C C . TYR A 1 83 ? -8.054 -35.359 4.246 1.00 67.94 83 TYR A C 1
ATOM 675 O O . TYR A 1 83 ? -8.663 -36.129 3.501 1.00 67.94 83 TYR A O 1
ATOM 683 N N . LEU A 1 84 ? -8.458 -35.098 5.498 1.00 68.50 84 LEU A N 1
ATOM 684 C CA . LEU A 1 84 ? -9.645 -35.709 6.105 1.00 68.50 84 LEU A CA 1
ATOM 685 C C . LEU A 1 84 ? -10.898 -35.403 5.272 1.00 68.50 84 LEU A C 1
ATOM 687 O O . LEU A 1 84 ? -11.669 -36.302 4.945 1.00 68.50 84 LEU A O 1
ATOM 691 N N . SER A 1 85 ? -11.039 -34.147 4.840 1.00 65.56 85 SER A N 1
ATOM 692 C CA . SER A 1 85 ? -12.148 -33.705 3.989 1.00 65.56 85 SER A CA 1
ATOM 693 C C . SER A 1 85 ? -12.184 -34.452 2.649 1.00 65.56 85 SER A C 1
ATOM 695 O O . SER A 1 85 ? -13.249 -34.898 2.226 1.00 65.56 85 SER A O 1
ATOM 697 N N . ARG A 1 86 ? -11.024 -34.655 2.001 1.00 66.06 86 ARG A N 1
ATOM 698 C CA . ARG A 1 86 ? -10.919 -35.414 0.736 1.00 66.06 86 ARG A CA 1
ATOM 699 C C . ARG A 1 86 ? -11.260 -36.896 0.901 1.00 66.06 86 ARG A C 1
ATOM 701 O O . ARG A 1 86 ? -11.908 -37.486 0.036 1.00 66.06 86 ARG A O 1
ATOM 708 N N . LYS A 1 87 ? -10.823 -37.520 1.997 1.00 64.94 87 LYS A N 1
ATOM 709 C CA . LYS A 1 87 ? -11.125 -38.932 2.269 1.00 64.94 87 LYS A CA 1
ATOM 710 C C . LYS A 1 87 ? -12.610 -39.153 2.550 1.00 64.94 87 LYS A C 1
ATOM 712 O O . LYS A 1 87 ? -13.184 -40.090 2.001 1.00 64.94 87 LYS A O 1
ATOM 717 N N . LEU A 1 88 ? -13.243 -38.257 3.307 1.00 62.91 88 LEU A N 1
ATOM 718 C CA . LEU A 1 88 ? -14.688 -38.298 3.546 1.00 62.91 88 LEU A CA 1
ATOM 719 C C . LEU A 1 88 ? -15.491 -38.057 2.262 1.00 62.91 88 LEU A C 1
ATOM 721 O O . LEU A 1 88 ? -16.493 -38.731 2.035 1.00 62.91 88 LEU A O 1
ATOM 725 N N . SER A 1 89 ? -15.034 -37.163 1.373 1.00 59.03 89 SER A N 1
ATOM 726 C CA . SER A 1 89 ? -15.708 -36.968 0.083 1.00 59.03 89 SER A CA 1
ATOM 727 C C . SER A 1 89 ? -15.655 -38.211 -0.808 1.00 59.03 89 SER A C 1
ATOM 729 O O . SER A 1 89 ? -16.658 -38.524 -1.440 1.00 59.03 89 SER A O 1
ATOM 731 N N . HIS A 1 90 ? -14.545 -38.961 -0.811 1.00 57.12 90 HIS A N 1
ATOM 732 C CA . HIS A 1 90 ? -14.454 -40.221 -1.561 1.00 57.12 90 HIS A CA 1
ATOM 733 C C . HIS A 1 90 ? -15.318 -41.340 -0.965 1.00 57.12 90 HIS A C 1
ATOM 735 O O . HIS A 1 90 ? -15.862 -42.144 -1.716 1.00 57.12 90 HIS A O 1
ATOM 741 N N . PHE A 1 91 ? -15.507 -41.378 0.359 1.00 53.56 91 PHE A N 1
ATOM 742 C CA . PHE A 1 91 ? -16.430 -42.329 0.994 1.00 53.56 91 PHE A CA 1
ATOM 743 C C . PHE A 1 91 ? -17.890 -42.102 0.572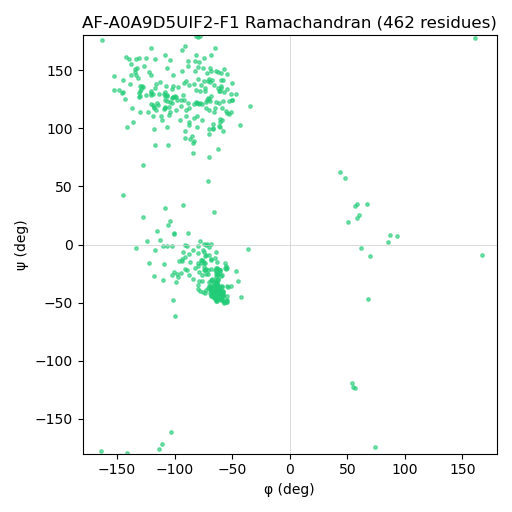 1.00 53.56 91 PHE A C 1
ATOM 745 O O . PHE A 1 91 ? -18.659 -43.052 0.446 1.00 53.56 91 PHE A O 1
ATOM 752 N N . HIS A 1 92 ? -18.270 -40.851 0.304 1.00 50.91 92 HIS A N 1
ATOM 753 C CA . HIS A 1 92 ? -19.623 -40.498 -0.123 1.00 50.91 92 HIS A CA 1
ATOM 754 C C . HIS A 1 92 ? -19.853 -40.567 -1.641 1.00 50.91 92 HIS A C 1
ATOM 756 O O . HIS A 1 92 ? -21.002 -40.498 -2.075 1.00 50.91 92 HIS A O 1
ATOM 762 N N . GLU A 1 93 ? -18.815 -40.764 -2.460 1.00 46.56 93 GLU A N 1
ATOM 763 C CA . GLU A 1 93 ? -18.967 -40.960 -3.913 1.00 46.56 93 GLU A CA 1
ATOM 764 C C . GLU A 1 93 ? -19.599 -42.314 -4.290 1.00 46.56 93 GLU A C 1
ATOM 766 O O . GLU A 1 93 ? -20.014 -42.483 -5.433 1.00 46.56 93 GLU A O 1
ATOM 771 N N . GLY A 1 94 ? -19.770 -43.235 -3.332 1.00 45.97 94 GLY A N 1
ATOM 772 C CA . GLY A 1 94 ? -20.574 -44.454 -3.492 1.00 45.97 94 GLY A CA 1
ATOM 773 C C . GLY A 1 94 ? -22.084 -44.281 -3.256 1.00 45.97 94 GLY A C 1
ATOM 774 O O . GLY A 1 94 ? -22.834 -45.233 -3.451 1.00 45.97 94 GLY A O 1
ATOM 775 N N . ALA A 1 95 ? -22.549 -43.095 -2.843 1.00 46.19 95 ALA A N 1
ATOM 776 C CA . ALA A 1 95 ? -23.963 -42.800 -2.613 1.00 46.19 95 ALA A CA 1
ATOM 777 C C . ALA A 1 95 ? -24.422 -41.681 -3.563 1.00 46.19 95 ALA A C 1
ATOM 779 O O . ALA A 1 95 ? -24.166 -40.495 -3.335 1.00 46.19 95 ALA A O 1
ATOM 780 N N . GLU A 1 96 ? -25.083 -42.060 -4.659 1.00 40.03 96 GLU A N 1
ATOM 781 C CA . GLU A 1 96 ? -25.649 -41.136 -5.647 1.00 40.03 96 GLU A CA 1
ATOM 782 C C . GLU A 1 96 ? -26.658 -40.180 -4.985 1.00 40.03 96 GLU A C 1
ATOM 784 O O . GLU A 1 96 ? -27.814 -40.522 -4.758 1.00 40.03 96 GLU A O 1
ATOM 789 N N . GLY A 1 97 ? -26.221 -38.966 -4.636 1.00 44.78 97 GLY A N 1
ATOM 790 C CA . GLY A 1 97 ? -27.141 -37.936 -4.141 1.00 44.78 97 GLY A CA 1
ATOM 791 C C . GLY A 1 97 ? -26.546 -36.692 -3.480 1.00 44.78 97 GLY A C 1
ATOM 792 O O . GLY A 1 97 ? -27.294 -35.755 -3.223 1.00 44.78 97 GLY A O 1
ATOM 793 N N . LYS A 1 98 ? -25.236 -36.615 -3.188 1.00 46.38 98 LYS A N 1
ATOM 794 C CA . LYS A 1 98 ? -24.697 -35.531 -2.325 1.00 46.38 98 LYS A CA 1
ATOM 795 C C . LYS A 1 98 ? -23.522 -34.710 -2.884 1.00 46.38 98 LYS A C 1
ATOM 797 O O . LYS A 1 98 ? -22.812 -34.058 -2.120 1.00 46.38 98 LYS A O 1
ATOM 802 N N . LYS A 1 99 ? -23.337 -34.638 -4.210 1.00 42.72 99 LYS A N 1
ATOM 803 C CA . LYS A 1 99 ? -22.284 -33.792 -4.829 1.00 42.72 99 LYS A CA 1
ATOM 804 C C . LYS A 1 99 ? -22.447 -32.285 -4.559 1.00 42.72 99 LYS A C 1
ATOM 806 O O . LYS A 1 99 ? -21.467 -31.547 -4.615 1.00 42.72 99 LYS A O 1
ATOM 811 N N . GLU A 1 100 ? -23.649 -31.827 -4.216 1.00 42.59 100 GLU A N 1
ATOM 812 C CA . GLU A 1 100 ? -23.925 -30.410 -3.941 1.00 42.59 100 GLU A CA 1
ATOM 813 C C . GLU A 1 100 ? -23.557 -29.984 -2.506 1.00 42.59 100 GLU A C 1
ATOM 815 O O . GLU A 1 100 ? -23.291 -28.812 -2.255 1.00 42.59 100 GLU A O 1
ATOM 820 N N . HIS A 1 101 ? -23.437 -30.933 -1.569 1.00 42.44 101 HIS A N 1
ATOM 821 C CA . HIS A 1 101 ? -23.091 -30.638 -0.173 1.00 42.44 101 HIS A CA 1
ATOM 822 C C . HIS A 1 101 ? -21.589 -30.400 0.046 1.00 42.44 101 HIS A C 1
ATOM 824 O O . HIS A 1 101 ? -21.221 -29.528 0.828 1.00 42.44 101 HIS A O 1
ATOM 830 N N . VAL A 1 102 ? -20.704 -31.091 -0.685 1.00 40.50 102 VAL A N 1
ATOM 831 C CA . VAL A 1 102 ? -19.240 -30.977 -0.497 1.00 40.50 102 VAL A CA 1
ATOM 832 C C . VAL A 1 102 ? -18.698 -29.599 -0.907 1.00 40.50 102 VAL A C 1
ATOM 834 O O . VAL A 1 102 ? -17.763 -29.095 -0.285 1.00 40.50 102 VAL A O 1
ATOM 837 N N . LYS A 1 103 ? -19.332 -28.920 -1.877 1.00 41.31 103 LYS A N 1
ATOM 838 C CA . LYS A 1 103 ? -18.975 -27.540 -2.266 1.00 41.31 103 LYS A CA 1
ATOM 839 C C . LYS A 1 103 ? -19.197 -26.510 -1.149 1.00 41.31 103 LYS A C 1
ATOM 841 O O . LYS A 1 103 ? -18.526 -25.482 -1.153 1.00 41.31 103 LYS A O 1
ATOM 846 N N . ASN A 1 104 ? -20.072 -26.798 -0.184 1.00 43.50 104 ASN A N 1
ATOM 847 C CA . ASN A 1 104 ? -20.379 -25.902 0.936 1.00 43.50 104 ASN A CA 1
ATOM 848 C C . ASN A 1 104 ? -19.533 -26.185 2.191 1.00 43.50 104 ASN A C 1
ATOM 850 O O . ASN A 1 104 ? -19.497 -25.357 3.098 1.00 43.50 104 ASN A O 1
ATOM 854 N N . ILE A 1 105 ? -18.826 -27.320 2.243 1.00 40.53 105 ILE A N 1
ATOM 855 C CA . ILE A 1 105 ? -18.058 -27.745 3.422 1.00 40.53 105 ILE A CA 1
ATOM 856 C C . ILE A 1 105 ? -16.708 -27.022 3.511 1.00 40.53 105 ILE A C 1
ATOM 858 O O . ILE A 1 105 ? -16.312 -26.624 4.601 1.00 40.53 105 ILE A O 1
ATOM 862 N N . ILE A 1 106 ? -16.015 -26.781 2.392 1.00 43.28 106 ILE A N 1
ATOM 863 C CA . ILE A 1 106 ? -14.689 -26.130 2.411 1.00 43.28 106 ILE A CA 1
ATOM 864 C C . ILE A 1 106 ? -14.765 -24.685 2.951 1.00 43.28 106 ILE A C 1
ATOM 866 O O . ILE A 1 106 ? -14.031 -24.381 3.892 1.00 43.28 106 ILE A O 1
ATOM 870 N N . PRO A 1 107 ? -15.693 -23.818 2.490 1.00 41.84 107 PRO A N 1
ATOM 871 C CA . PRO A 1 107 ? -15.861 -22.485 3.077 1.00 41.84 107 PRO A CA 1
ATOM 872 C C . PRO A 1 107 ? -16.329 -22.528 4.540 1.00 41.84 107 PRO A C 1
ATOM 874 O O . PRO A 1 107 ? -15.948 -21.668 5.334 1.00 41.84 107 PRO A O 1
ATOM 877 N N . ALA A 1 108 ? -17.128 -23.534 4.921 1.00 38.88 108 ALA A N 1
ATOM 878 C CA . ALA A 1 108 ? -17.587 -23.713 6.297 1.00 38.88 108 ALA A CA 1
ATOM 879 C C . ALA A 1 108 ? -16.432 -24.111 7.233 1.00 38.88 108 ALA A C 1
ATOM 881 O O . ALA A 1 108 ? -16.275 -23.503 8.289 1.00 38.88 108 ALA A O 1
ATOM 882 N N . ILE A 1 109 ? -15.567 -25.042 6.822 1.00 37.97 109 ILE A N 1
ATOM 883 C CA . ILE A 1 109 ? -14.368 -25.445 7.571 1.00 37.97 109 ILE A CA 1
ATOM 884 C C . ILE A 1 109 ? -13.377 -24.280 7.681 1.00 37.97 109 ILE A C 1
ATOM 886 O O . ILE A 1 109 ? -12.881 -24.020 8.774 1.00 37.97 109 ILE A O 1
ATOM 890 N N . GLU A 1 110 ? -13.139 -23.521 6.605 1.00 42.72 110 GLU A N 1
ATOM 891 C CA . GLU A 1 110 ? -12.285 -22.321 6.639 1.00 42.72 110 GLU A CA 1
ATOM 892 C C . GLU A 1 110 ? -12.845 -21.225 7.562 1.00 42.72 110 GLU A C 1
ATOM 894 O O . GLU A 1 110 ? -12.084 -20.554 8.261 1.00 42.72 110 GLU A O 1
ATOM 899 N N . SER A 1 111 ? -14.173 -21.080 7.633 1.00 39.25 111 SER A N 1
ATOM 900 C CA . SER A 1 111 ? -14.845 -20.161 8.563 1.00 39.25 111 SER A CA 1
ATOM 901 C C . SER A 1 111 ? -14.845 -20.634 10.027 1.00 39.25 111 SER A C 1
ATOM 903 O O . SER A 1 111 ? -15.087 -19.827 10.926 1.00 39.25 111 SER A O 1
ATOM 905 N N . MET A 1 112 ? -14.560 -21.921 10.268 1.00 33.81 112 MET A N 1
ATOM 906 C CA . MET A 1 112 ? -14.614 -22.593 11.575 1.00 33.81 112 MET A CA 1
ATOM 907 C C . MET A 1 112 ? -13.241 -23.029 12.106 1.00 33.81 112 MET A C 1
ATOM 909 O O . MET A 1 112 ? -13.170 -23.618 13.189 1.00 33.81 112 MET A O 1
ATOM 913 N N . ILE A 1 113 ? -12.148 -22.706 11.396 1.00 39.44 113 ILE A N 1
ATOM 914 C CA . ILE A 1 113 ? -10.789 -22.760 11.951 1.00 39.44 113 ILE A CA 1
ATOM 915 C C . ILE A 1 113 ? -10.832 -21.997 13.282 1.00 39.44 113 ILE A C 1
ATOM 917 O O . ILE A 1 113 ? -11.258 -20.837 13.279 1.00 39.44 113 ILE A O 1
ATOM 921 N N . PRO A 1 114 ? -10.434 -22.610 14.418 1.00 33.66 114 PRO A N 1
ATOM 922 C CA . PRO A 1 114 ? -10.469 -21.926 15.695 1.00 33.66 114 PRO A CA 1
ATOM 923 C C . PRO A 1 114 ? -9.676 -20.632 15.558 1.00 33.66 114 PRO A C 1
ATOM 925 O O . PRO A 1 114 ? -8.461 -20.656 15.346 1.00 33.66 114 PRO A O 1
ATOM 928 N N . GLN A 1 115 ? -10.390 -19.507 15.655 1.00 40.00 115 GLN A N 1
ATOM 929 C CA . GLN A 1 115 ? -9.784 -18.195 15.824 1.00 40.00 115 GLN A CA 1
ATOM 930 C C . GLN A 1 115 ? -8.739 -18.361 16.927 1.00 40.00 115 GLN A C 1
ATOM 932 O O . GLN A 1 115 ? -9.075 -18.966 17.956 1.00 40.00 115 GLN A O 1
ATOM 937 N N . PRO A 1 116 ? -7.482 -17.926 16.728 1.00 34.16 116 PRO A N 1
ATOM 938 C CA . PRO A 1 116 ? -6.471 -18.070 17.756 1.00 34.16 116 PRO A CA 1
ATOM 939 C C . PRO A 1 116 ? -7.054 -17.500 19.045 1.00 34.16 116 PRO A C 1
ATOM 941 O O . PRO A 1 116 ? -7.366 -16.312 19.125 1.00 34.16 116 PRO A O 1
ATOM 944 N N . VAL A 1 117 ? -7.261 -18.366 20.042 1.00 35.75 117 VAL A N 1
ATOM 945 C CA . VAL A 1 117 ? -7.516 -17.908 21.401 1.00 35.75 117 VAL A CA 1
ATOM 946 C C . VAL A 1 117 ? -6.285 -17.090 21.728 1.00 35.75 117 VAL A C 1
ATOM 948 O O . VAL A 1 117 ? -5.196 -17.656 21.831 1.00 35.75 117 VAL A O 1
ATOM 951 N N . LEU A 1 118 ? -6.473 -15.767 21.763 1.00 37.41 118 LEU A N 1
ATOM 952 C CA . LEU A 1 118 ? -5.436 -14.764 21.967 1.00 37.41 118 LEU A CA 1
ATOM 953 C C . LEU A 1 118 ? -4.389 -15.327 22.935 1.00 37.41 118 LEU A C 1
ATOM 955 O O . LEU A 1 118 ? -4.760 -15.662 24.070 1.00 37.41 118 LEU A O 1
ATOM 959 N N . PRO A 1 119 ? -3.109 -15.476 22.545 1.00 30.98 119 PRO A N 1
ATOM 960 C CA . PRO A 1 119 ? -2.088 -15.734 23.539 1.00 30.98 119 PRO A CA 1
ATOM 961 C C . PRO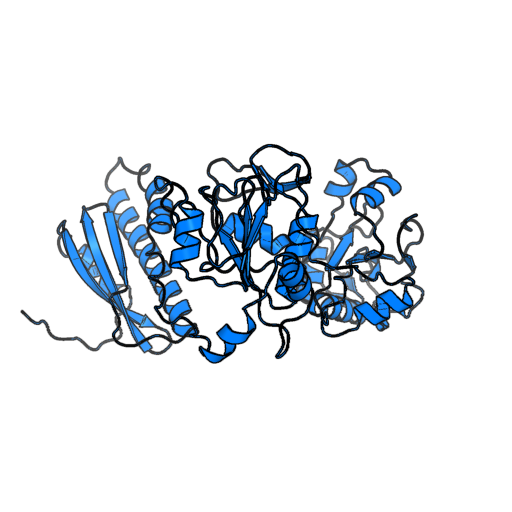 A 1 119 ? -2.188 -14.600 24.562 1.00 30.98 119 PRO A C 1
ATOM 963 O O . PRO A 1 119 ? -1.973 -13.435 24.240 1.00 30.98 119 PRO A O 1
ATOM 966 N N . ARG A 1 120 ? -2.555 -14.936 25.807 1.00 34.22 120 ARG A N 1
ATOM 967 C CA . ARG A 1 120 ? -2.676 -14.012 26.953 1.00 34.22 120 ARG A CA 1
ATOM 968 C C . ARG A 1 120 ? -1.326 -13.413 27.385 1.00 34.22 120 ARG A C 1
ATOM 970 O O . ARG A 1 120 ? -1.139 -13.085 28.552 1.00 34.22 120 ARG A O 1
ATOM 977 N N . ARG A 1 121 ? -0.365 -13.277 26.475 1.00 32.47 121 ARG A N 1
ATOM 978 C CA . ARG A 1 121 ? 0.861 -12.519 26.692 1.00 32.47 121 ARG A CA 1
ATOM 979 C C . ARG A 1 121 ? 0.755 -11.219 25.914 1.00 32.47 121 ARG A C 1
ATOM 981 O O . ARG A 1 121 ? 1.209 -11.103 24.783 1.00 32.47 121 ARG A O 1
ATOM 988 N N . TYR A 1 122 ? 0.130 -10.251 26.570 1.00 39.06 122 TYR A N 1
ATOM 989 C CA . TYR A 1 122 ? 0.415 -8.849 26.319 1.00 39.06 122 TYR A CA 1
ATOM 990 C C . TYR A 1 122 ? 1.898 -8.628 26.624 1.00 39.06 122 TYR A C 1
ATOM 992 O O . TYR A 1 122 ? 2.394 -9.117 27.643 1.00 39.06 122 TYR A O 1
ATOM 1000 N N . VAL A 1 123 ? 2.597 -7.883 25.769 1.00 32.47 123 VAL A N 1
ATOM 1001 C CA . VAL A 1 123 ? 3.759 -7.126 26.233 1.00 32.47 123 VAL A CA 1
ATOM 1002 C C . VAL A 1 123 ? 3.190 -6.159 27.267 1.00 32.47 123 VAL A C 1
ATOM 1004 O O . VAL A 1 123 ? 2.473 -5.220 26.924 1.00 32.47 123 VAL A O 1
ATOM 1007 N N . VAL A 1 124 ? 3.367 -6.481 28.546 1.00 30.64 124 VAL A N 1
ATOM 1008 C CA . VAL A 1 124 ? 3.073 -5.550 29.630 1.00 30.64 124 VAL A CA 1
ATOM 1009 C C . VAL A 1 124 ? 4.159 -4.491 29.525 1.00 30.64 124 VAL A C 1
ATOM 1011 O O . VAL A 1 124 ? 5.296 -4.744 29.908 1.00 30.64 124 VAL A O 1
ATOM 1014 N N . PHE A 1 125 ? 3.829 -3.353 28.918 1.00 36.91 125 PHE A N 1
ATOM 1015 C CA . PHE A 1 125 ? 4.665 -2.165 29.027 1.00 36.91 125 PHE A CA 1
ATOM 1016 C C . PHE A 1 125 ? 4.759 -1.793 30.507 1.00 36.91 125 PHE A C 1
ATOM 1018 O O . PHE A 1 125 ? 3.757 -1.849 31.230 1.00 36.91 125 PHE A O 1
ATOM 1025 N N . ASP A 1 126 ? 5.974 -1.485 30.952 1.00 34.88 126 ASP A N 1
ATOM 1026 C CA . ASP A 1 126 ? 6.267 -1.152 32.339 1.00 34.88 126 ASP A CA 1
ATOM 1027 C C . ASP A 1 126 ? 5.352 0.008 32.792 1.00 34.88 126 ASP A C 1
ATOM 1029 O O . ASP A 1 126 ? 5.221 0.999 32.064 1.00 34.88 126 ASP A O 1
ATOM 1033 N N . PRO A 1 127 ? 4.714 -0.047 33.979 1.00 38.59 127 PRO A N 1
ATOM 1034 C CA . PRO A 1 127 ? 3.809 1.004 34.462 1.00 38.59 127 PRO A CA 1
ATOM 1035 C C . PRO A 1 127 ? 4.446 2.402 34.527 1.00 38.59 127 PRO A C 1
ATOM 1037 O O . PRO A 1 127 ? 3.741 3.408 34.603 1.00 38.59 127 PRO A O 1
ATOM 1040 N N . ILE A 1 128 ? 5.777 2.477 34.476 1.00 38.31 128 ILE A N 1
ATOM 1041 C CA . ILE A 1 128 ? 6.544 3.721 34.489 1.00 38.31 128 ILE A CA 1
ATOM 1042 C C . ILE A 1 128 ? 6.343 4.519 33.182 1.00 38.31 128 ILE A C 1
ATOM 1044 O O . ILE A 1 128 ? 6.255 5.747 33.246 1.00 38.31 128 ILE A O 1
ATOM 1048 N N . GLU A 1 129 ? 6.109 3.880 32.027 1.00 45.53 129 GLU A N 1
ATOM 1049 C CA . GLU A 1 129 ? 5.826 4.585 30.757 1.00 45.53 129 GLU A CA 1
ATOM 1050 C C . GLU A 1 129 ? 4.413 5.197 30.692 1.00 45.53 129 GLU A C 1
ATOM 1052 O O . GLU A 1 129 ? 4.180 6.175 29.976 1.00 45.53 129 GLU A O 1
ATOM 1057 N N . GLN A 1 130 ? 3.460 4.709 31.497 1.00 41.84 130 GLN A N 1
ATOM 1058 C CA . GLN A 1 130 ? 2.097 5.266 31.537 1.00 41.84 130 GLN A CA 1
ATOM 1059 C C . GLN A 1 130 ? 2.038 6.681 32.127 1.00 41.84 130 GLN A C 1
ATOM 1061 O O . GLN A 1 130 ? 1.108 7.434 31.832 1.00 41.84 130 GLN A O 1
ATOM 1066 N N . SER A 1 131 ? 3.040 7.081 32.911 1.00 40.38 131 SER A N 1
ATOM 1067 C CA . SER A 1 131 ? 3.080 8.401 33.547 1.00 40.38 131 SER A CA 1
ATOM 1068 C C . SER A 1 131 ? 3.403 9.553 32.575 1.00 40.38 131 SER A C 1
ATOM 1070 O O . SER A 1 131 ? 3.021 10.693 32.835 1.00 40.38 131 SER A O 1
ATOM 1072 N N . GLN A 1 132 ? 3.994 9.276 31.401 1.00 44.78 132 GLN A N 1
ATOM 1073 C CA . GLN A 1 132 ? 4.255 10.287 30.358 1.00 44.78 132 GLN A CA 1
ATOM 1074 C C . GLN A 1 132 ? 3.113 10.445 29.331 1.00 44.78 132 GLN A C 1
ATOM 1076 O O . GLN A 1 132 ? 3.081 11.418 28.572 1.00 44.78 132 GLN A O 1
ATOM 1081 N N . LEU A 1 133 ? 2.122 9.546 29.334 1.00 46.66 133 LEU A N 1
ATOM 1082 C CA . LEU A 1 133 ? 0.954 9.578 28.436 1.00 46.66 133 LEU A CA 1
ATOM 1083 C C . LEU A 1 133 ? -0.144 10.575 28.868 1.00 46.66 133 LEU A C 1
ATOM 1085 O O . LEU A 1 133 ? -1.131 10.760 28.155 1.00 46.66 133 LEU A O 1
ATOM 1089 N N . ILE A 1 134 ? 0.046 11.279 29.990 1.00 45.41 134 ILE A N 1
ATOM 1090 C CA . ILE A 1 134 ? -0.971 12.098 30.681 1.00 45.41 134 ILE A CA 1
ATOM 1091 C C . ILE A 1 134 ? -1.344 13.412 29.946 1.00 45.41 134 ILE A C 1
ATOM 1093 O O . ILE A 1 134 ? -2.256 14.121 30.360 1.00 45.41 134 ILE A O 1
ATOM 1097 N N . ALA A 1 135 ? -0.763 13.719 28.780 1.00 59.84 135 ALA A N 1
ATOM 1098 C CA . ALA A 1 135 ? -1.246 14.826 27.936 1.00 59.84 135 ALA A CA 1
ATOM 1099 C C . ALA A 1 135 ? -1.129 14.556 26.427 1.00 59.84 135 ALA A C 1
ATOM 1101 O O . ALA A 1 135 ? -0.689 15.413 25.651 1.00 59.84 135 ALA A O 1
ATOM 1102 N N . MET A 1 136 ? -1.478 13.348 25.976 1.00 74.25 136 MET A N 1
ATOM 1103 C CA . MET A 1 136 ? -1.637 13.115 24.541 1.00 74.25 136 MET A CA 1
ATOM 1104 C C . MET A 1 136 ? -2.930 13.782 24.045 1.00 74.25 136 MET A C 1
ATOM 1106 O O . MET A 1 136 ? -3.988 13.643 24.647 1.00 74.25 136 MET A O 1
ATOM 1110 N N . THR A 1 137 ? -2.855 14.527 22.944 1.00 84.25 137 THR A N 1
ATOM 1111 C CA . THR A 1 137 ? -4.026 15.059 22.222 1.00 84.25 137 THR A CA 1
ATOM 1112 C C . THR A 1 137 ? -4.056 14.451 20.828 1.00 84.25 137 THR A C 1
ATOM 1114 O O . THR A 1 137 ? -3.002 14.062 20.327 1.00 84.25 137 THR A O 1
ATOM 1117 N N . SER A 1 138 ? -5.200 14.449 20.134 1.00 84.31 138 SER A N 1
ATOM 1118 C CA . SER A 1 138 ? -5.262 13.962 18.744 1.00 84.31 138 SER A CA 1
ATOM 1119 C C . SER A 1 138 ? -4.254 14.670 17.828 1.00 84.31 138 SER A C 1
ATOM 1121 O O . SER A 1 138 ? -3.656 14.043 16.961 1.00 84.31 138 SER A O 1
ATOM 1123 N N . LYS A 1 139 ? -4.000 15.970 18.048 1.00 88.00 139 LYS A N 1
ATOM 1124 C CA . LYS A 1 139 ? -2.977 16.724 17.306 1.00 88.00 139 LYS A CA 1
ATOM 1125 C C . LYS A 1 139 ? -1.566 16.212 17.610 1.00 88.00 139 LYS A C 1
ATOM 1127 O O . LYS A 1 139 ? -0.785 16.032 16.683 1.00 88.00 139 LYS A O 1
ATOM 1132 N N . LYS A 1 140 ? -1.242 15.967 18.885 1.00 90.06 140 LYS A N 1
ATOM 1133 C CA . LYS A 1 140 ? 0.057 15.406 19.296 1.00 90.06 140 LYS A CA 1
ATOM 1134 C C . LYS A 1 140 ? 0.240 13.982 18.765 1.00 90.06 140 LYS A C 1
ATOM 1136 O O . LYS A 1 140 ? 1.311 13.678 18.257 1.00 90.06 140 LYS A O 1
ATOM 1141 N N . TRP A 1 141 ? -0.819 13.174 18.798 1.00 92.81 141 TRP A N 1
ATOM 1142 C CA . TRP A 1 141 ? -0.851 11.831 18.226 1.00 92.81 141 TRP A CA 1
ATOM 1143 C C . TRP A 1 141 ? -0.514 11.866 16.730 1.00 92.81 141 TRP A C 1
ATOM 1145 O O . TRP A 1 141 ? 0.412 11.190 16.292 1.00 92.81 141 TRP A O 1
ATOM 1155 N N . VAL A 1 142 ? -1.178 12.745 15.961 1.00 91.19 142 VAL A N 1
ATOM 1156 C CA . VAL A 1 142 ? -0.898 12.943 14.525 1.00 91.19 142 VAL A CA 1
ATOM 1157 C C . VAL A 1 142 ? 0.543 13.416 14.283 1.00 91.19 142 VAL A C 1
ATOM 1159 O O . VAL A 1 142 ? 1.160 13.032 13.294 1.00 91.19 142 VAL A O 1
ATOM 1162 N N . THR A 1 143 ? 1.103 14.239 15.172 1.00 90.38 143 THR A N 1
ATOM 1163 C CA . THR A 1 143 ? 2.511 14.658 15.089 1.00 90.38 143 THR A CA 1
ATOM 1164 C C . THR A 1 143 ? 3.484 13.513 15.374 1.00 90.38 143 THR A C 1
ATOM 1166 O O . THR A 1 143 ? 4.528 13.452 14.738 1.00 90.38 143 THR A O 1
ATOM 1169 N N . GLN A 1 144 ? 3.163 12.602 16.290 1.00 91.31 144 GLN A N 1
ATOM 1170 C CA . GLN A 1 144 ? 4.026 11.470 16.642 1.00 91.31 144 GLN A CA 1
ATOM 1171 C C . GLN A 1 144 ? 4.024 10.370 15.580 1.00 91.31 144 GLN A C 1
ATOM 1173 O O . GLN A 1 144 ? 5.088 9.890 15.205 1.00 91.31 144 GLN A O 1
ATOM 1178 N N . VAL A 1 145 ? 2.861 10.042 15.006 1.00 93.00 145 VAL A N 1
ATOM 1179 C CA . VAL A 1 145 ? 2.759 9.056 13.907 1.00 93.00 145 VAL A CA 1
ATOM 1180 C C . VAL A 1 145 ? 3.468 9.519 12.613 1.00 93.00 145 VAL A C 1
ATOM 1182 O O . VAL A 1 145 ? 3.641 8.772 11.649 1.00 93.00 145 VAL A O 1
ATOM 1185 N N . ARG A 1 146 ? 3.867 10.798 12.556 1.00 90.12 146 ARG A N 1
ATOM 1186 C CA . ARG A 1 146 ? 4.690 11.354 11.472 1.00 90.12 146 ARG A CA 1
ATOM 1187 C C . ARG A 1 146 ? 6.175 11.027 11.612 1.00 90.12 146 ARG A C 1
ATOM 1189 O O . ARG A 1 146 ? 6.912 11.223 10.652 1.00 90.12 146 ARG A O 1
ATOM 1196 N N . LEU A 1 147 ? 6.622 10.592 12.784 1.00 87.12 147 LEU A N 1
ATOM 1197 C CA . LEU A 1 147 ? 8.027 10.345 13.095 1.00 87.12 147 LEU A CA 1
ATOM 1198 C C . LEU A 1 147 ? 8.296 8.829 13.149 1.00 87.12 147 LEU A C 1
ATOM 1200 O O . LEU A 1 147 ? 7.382 8.082 13.475 1.00 87.12 147 LEU A O 1
ATOM 1204 N N . PRO A 1 148 ? 9.519 8.346 12.864 1.00 85.62 148 PRO A N 1
ATOM 1205 C CA . PRO A 1 148 ? 9.887 6.940 13.050 1.00 85.62 148 PRO A CA 1
ATOM 1206 C C . PRO A 1 148 ? 9.676 6.472 14.479 1.00 85.62 148 PRO A C 1
ATOM 1208 O O . PRO A 1 148 ? 9.846 7.256 15.415 1.00 85.62 148 PRO A O 1
ATOM 1211 N N . VAL A 1 149 ? 9.397 5.186 14.651 1.00 86.19 149 VAL A N 1
ATOM 1212 C CA . VAL A 1 149 ? 9.485 4.526 15.951 1.00 86.19 149 VAL A CA 1
ATOM 1213 C C . VAL A 1 149 ? 10.948 4.423 16.368 1.00 86.19 149 VAL A C 1
ATOM 1215 O O . VAL A 1 149 ? 11.775 3.888 15.633 1.00 86.19 149 VAL A O 1
ATOM 1218 N N . GLN A 1 150 ? 11.258 4.966 17.540 1.00 88.00 150 GLN A N 1
ATOM 1219 C CA . GLN A 1 150 ? 12.585 4.977 18.163 1.00 88.00 150 GLN A CA 1
ATOM 1220 C C . GLN A 1 150 ? 12.439 5.314 19.656 1.00 88.00 150 GLN A C 1
ATOM 1222 O O . GLN A 1 150 ? 11.348 5.680 20.090 1.00 88.00 150 GLN A O 1
ATOM 1227 N N . ASP A 1 151 ? 13.525 5.287 20.428 1.00 79.12 151 ASP A N 1
ATOM 1228 C CA . ASP A 1 151 ? 13.508 5.457 21.896 1.00 79.12 151 ASP A CA 1
ATOM 1229 C C . ASP A 1 151 ? 12.821 6.751 22.398 1.00 79.12 151 ASP A C 1
ATOM 1231 O O . ASP A 1 151 ? 12.374 6.819 23.538 1.00 79.12 151 ASP A O 1
ATOM 1235 N N . GLY A 1 152 ? 12.682 7.782 21.552 1.00 86.31 152 GLY A N 1
ATOM 1236 C CA . GLY A 1 152 ? 11.966 9.032 21.863 1.00 86.31 152 GLY A CA 1
ATOM 1237 C C . GLY A 1 152 ? 10.596 9.211 21.190 1.00 86.31 152 GLY A C 1
ATOM 1238 O O . GLY A 1 152 ? 9.948 10.239 21.392 1.00 86.31 152 GLY A O 1
ATOM 1239 N N . ASN A 1 153 ? 10.157 8.265 20.357 1.00 89.00 153 ASN A N 1
ATOM 1240 C CA . ASN A 1 153 ? 8.857 8.300 19.687 1.00 89.00 153 ASN A CA 1
ATOM 1241 C C . ASN A 1 153 ? 8.256 6.885 19.655 1.00 89.00 153 ASN A C 1
ATOM 1243 O O . ASN A 1 153 ? 8.673 6.070 18.828 1.00 89.00 153 ASN A O 1
ATOM 1247 N N . PRO A 1 154 ? 7.303 6.575 20.551 1.00 92.38 154 PRO A N 1
ATOM 1248 C CA . PRO A 1 154 ? 6.795 5.220 20.697 1.00 92.38 154 PRO A CA 1
ATOM 1249 C C . PRO A 1 154 ? 5.977 4.775 19.480 1.00 92.38 154 PRO A C 1
ATOM 1251 O O . PRO A 1 154 ? 5.502 5.576 18.669 1.00 92.38 154 PRO A O 1
ATOM 1254 N N . MET A 1 155 ? 5.779 3.462 19.370 1.00 94.44 155 MET A N 1
ATOM 1255 C CA . MET A 1 155 ? 4.934 2.880 18.334 1.00 94.44 155 MET A CA 1
ATOM 1256 C C . MET A 1 155 ? 3.469 3.293 18.515 1.00 94.44 155 MET A C 1
ATOM 1258 O O . MET A 1 155 ? 2.818 2.925 19.489 1.00 94.44 155 MET A O 1
ATOM 1262 N N . MET A 1 156 ? 2.934 4.000 17.522 1.00 96.62 156 MET A N 1
ATOM 1263 C CA . MET A 1 156 ? 1.522 4.369 17.443 1.00 96.62 156 MET A CA 1
ATOM 1264 C C . MET A 1 156 ? 0.708 3.274 16.743 1.00 96.62 156 MET A C 1
ATOM 1266 O O . MET A 1 156 ? 1.239 2.535 15.913 1.00 96.62 156 MET A O 1
ATOM 1270 N N . THR A 1 157 ? -0.587 3.173 17.057 1.00 97.56 157 THR A N 1
ATOM 1271 C CA . THR A 1 157 ? -1.497 2.184 16.448 1.00 97.56 157 THR A CA 1
ATOM 1272 C C . THR A 1 157 ? -2.640 2.858 15.690 1.00 97.56 157 THR A C 1
ATOM 1274 O O . THR A 1 157 ? -3.450 3.579 16.272 1.00 97.56 157 THR A O 1
ATOM 1277 N N . LEU A 1 158 ? -2.739 2.590 14.389 1.00 98.00 158 LEU A N 1
ATOM 1278 C CA . LEU A 1 158 ? -3.853 2.994 13.536 1.00 98.00 158 LEU A CA 1
ATOM 1279 C C . LEU A 1 158 ? -4.914 1.891 13.564 1.00 98.00 158 LEU A C 1
ATOM 1281 O O . LEU A 1 158 ? -4.652 0.789 13.088 1.00 98.00 158 LEU A O 1
ATOM 1285 N N . ILE A 1 159 ? -6.105 2.176 14.092 1.00 98.06 159 ILE A N 1
ATOM 1286 C CA . ILE A 1 159 ? -7.253 1.259 14.059 1.00 98.06 159 ILE A CA 1
ATOM 1287 C C . ILE A 1 159 ? -8.225 1.767 12.995 1.00 98.06 159 ILE A C 1
ATOM 1289 O O . ILE A 1 159 ? -8.782 2.854 13.124 1.00 98.06 159 ILE A O 1
ATOM 1293 N N . LEU A 1 160 ? -8.414 1.001 11.929 1.00 98.19 160 LEU A N 1
ATOM 1294 C CA . LEU A 1 160 ? -9.050 1.458 10.699 1.00 98.19 160 LEU A CA 1
ATOM 1295 C C . LEU A 1 160 ? -10.359 0.705 10.455 1.00 98.19 160 LEU A C 1
ATOM 1297 O O . LEU A 1 160 ? -10.343 -0.518 10.314 1.00 98.19 160 LEU A O 1
ATOM 1301 N N . ASP A 1 161 ? -11.481 1.416 10.347 1.00 97.75 161 ASP A N 1
ATOM 1302 C CA . ASP A 1 161 ? -12.654 0.850 9.675 1.00 97.75 161 ASP A CA 1
ATOM 1303 C C . ASP A 1 161 ? -12.457 0.838 8.150 1.00 97.75 161 ASP A C 1
ATOM 1305 O O . ASP A 1 161 ? -11.630 1.564 7.593 1.00 97.75 161 ASP A O 1
ATOM 1309 N N . LEU A 1 162 ? -13.235 0.004 7.463 1.00 97.25 162 LEU A N 1
ATOM 1310 C CA . LEU A 1 162 ? -13.212 -0.126 6.012 1.00 97.25 162 LEU A CA 1
ATOM 1311 C C . LEU A 1 162 ? -14.350 0.657 5.361 1.00 97.25 162 LEU A C 1
ATOM 1313 O O . LEU A 1 162 ? -14.090 1.586 4.594 1.00 97.25 162 LEU A O 1
ATOM 1317 N N . ASP A 1 163 ? -15.600 0.318 5.673 1.00 95.94 163 ASP A N 1
ATOM 1318 C CA . ASP A 1 163 ? -16.767 0.859 4.978 1.00 95.94 163 ASP A CA 1
ATOM 1319 C C . ASP A 1 163 ? -16.901 2.361 5.175 1.00 95.94 163 ASP A C 1
ATOM 1321 O O . ASP A 1 163 ? -17.006 2.858 6.289 1.00 95.94 163 ASP A O 1
ATOM 1325 N N . LYS A 1 164 ? -16.924 3.106 4.069 1.00 96.38 164 LYS A N 1
ATOM 1326 C CA . LYS A 1 164 ? -16.980 4.573 4.037 1.00 96.38 164 LYS A CA 1
ATOM 1327 C C . LYS A 1 164 ? -15.771 5.252 4.703 1.00 96.38 164 LYS A C 1
ATOM 1329 O O . LYS A 1 164 ? -15.638 6.463 4.557 1.00 96.38 164 LYS A O 1
ATOM 1334 N N . THR A 1 165 ? -14.837 4.512 5.297 1.00 97.12 165 THR A N 1
ATOM 1335 C CA . THR A 1 165 ? -13.597 5.025 5.894 1.00 97.12 165 THR A CA 1
ATOM 1336 C C . THR A 1 165 ? -12.376 4.824 5.001 1.00 97.12 165 THR A C 1
ATOM 1338 O O . THR A 1 165 ? -11.641 5.778 4.782 1.00 97.12 165 THR A O 1
ATOM 1341 N N . LEU A 1 166 ? -12.150 3.646 4.433 1.00 97.19 166 LEU A N 1
ATOM 1342 C CA . LEU A 1 166 ? -11.067 3.419 3.463 1.00 97.19 166 LEU A CA 1
ATOM 1343 C C . LEU A 1 166 ? -11.596 2.991 2.104 1.00 97.19 166 LEU A C 1
ATOM 1345 O O . LEU A 1 166 ? -10.972 3.294 1.088 1.00 97.19 166 LEU A O 1
ATOM 1349 N N . LEU A 1 167 ? -12.765 2.350 2.079 1.00 96.38 167 LEU A N 1
ATOM 1350 C CA . LEU A 1 167 ? -13.385 1.856 0.862 1.00 96.38 167 LEU A CA 1
ATOM 1351 C C . LEU A 1 167 ? -14.908 2.014 0.853 1.00 96.38 167 LEU A C 1
ATOM 1353 O O . LEU A 1 167 ? -15.553 2.194 1.881 1.00 96.38 167 LEU A O 1
ATOM 1357 N N . SER A 1 168 ? -15.490 1.954 -0.335 1.00 95.50 168 SER A N 1
ATOM 1358 C CA . SER A 1 168 ? -16.919 1.895 -0.599 1.00 95.50 168 SER A CA 1
ATOM 1359 C C . SER A 1 168 ? -17.176 0.753 -1.559 1.00 95.50 168 SER A C 1
ATOM 1361 O O . SER A 1 168 ? -16.575 0.653 -2.628 1.00 95.50 168 SER A O 1
ATOM 1363 N N . TYR A 1 169 ? -18.093 -0.112 -1.169 1.00 91.44 169 TYR A N 1
ATOM 1364 C CA . TYR A 1 169 ? -18.449 -1.288 -1.933 1.00 91.44 169 TYR A CA 1
ATOM 1365 C C . TYR A 1 169 ? -19.434 -0.950 -3.062 1.00 91.44 169 TYR A C 1
ATOM 1367 O O . TYR A 1 169 ? -20.410 -0.226 -2.851 1.00 91.44 169 TYR A O 1
ATOM 1375 N N . GLY A 1 170 ? -19.163 -1.447 -4.274 1.00 87.75 170 GLY A N 1
ATOM 1376 C CA . GLY A 1 170 ? -20.048 -1.376 -5.444 1.00 87.75 170 GLY A CA 1
ATOM 1377 C C . GLY A 1 170 ? -20.244 0.012 -6.066 1.00 87.75 170 GLY A C 1
ATOM 1378 O O . GLY A 1 170 ? -20.815 0.123 -7.148 1.00 87.75 170 GLY A O 1
ATOM 1379 N N . LYS A 1 171 ? -19.777 1.086 -5.419 1.00 91.56 171 LYS A N 1
ATOM 1380 C CA . LYS A 1 171 ? -19.941 2.454 -5.919 1.00 91.56 171 LYS A CA 1
ATOM 1381 C C . LYS A 1 171 ? -18.781 3.362 -5.532 1.00 91.56 171 LYS A C 1
ATOM 1383 O O . LYS A 1 171 ? -18.431 3.463 -4.355 1.00 91.56 171 LYS A O 1
ATOM 1388 N N . GLN A 1 172 ? -18.285 4.106 -6.518 1.00 92.94 172 GLN A N 1
ATOM 1389 C CA . GLN A 1 172 ? -17.337 5.198 -6.328 1.00 92.94 172 GLN A CA 1
ATOM 1390 C C . GLN A 1 172 ? -18.007 6.375 -5.599 1.00 92.94 172 GLN A C 1
ATOM 1392 O O . GLN A 1 172 ? -19.062 6.858 -6.021 1.00 92.94 172 GLN A O 1
ATOM 1397 N N . VAL A 1 173 ? -17.410 6.859 -4.507 1.00 92.25 173 VAL A N 1
ATOM 1398 C CA . VAL A 1 173 ? -17.947 7.986 -3.723 1.00 92.25 173 VAL A CA 1
ATOM 1399 C C . VAL A 1 173 ? -16.837 8.850 -3.130 1.00 92.25 173 VAL A C 1
ATOM 1401 O O . VAL A 1 173 ? -15.943 8.366 -2.442 1.00 92.25 173 VAL A O 1
ATOM 1404 N N . GLY A 1 174 ? -16.943 10.166 -3.330 1.00 93.69 174 GLY A N 1
ATOM 1405 C CA . GLY A 1 174 ? -16.038 11.144 -2.720 1.00 93.69 174 GLY A CA 1
ATOM 1406 C C . GLY A 1 174 ? -14.568 10.878 -3.055 1.00 93.69 174 GLY A C 1
ATOM 1407 O O . GLY A 1 174 ? -14.200 10.811 -4.227 1.00 93.69 174 GLY A O 1
ATOM 1408 N N . ARG A 1 175 ? -13.738 10.728 -2.015 1.00 93.44 175 ARG A N 1
ATOM 1409 C CA . ARG A 1 175 ? -12.297 10.429 -2.130 1.00 93.44 175 ARG A CA 1
ATOM 1410 C C . ARG A 1 175 ? -11.959 8.992 -2.554 1.00 93.44 175 ARG A C 1
ATOM 1412 O O . ARG A 1 175 ? -10.814 8.714 -2.881 1.00 93.44 175 ARG A O 1
ATOM 1419 N N . MET A 1 176 ? -12.935 8.086 -2.595 1.00 94.81 176 MET A N 1
ATOM 1420 C CA . MET A 1 176 ? -12.714 6.696 -3.000 1.00 94.81 176 MET A CA 1
ATOM 1421 C C . MET A 1 176 ? -12.749 6.595 -4.519 1.00 94.81 176 MET A C 1
ATOM 1423 O O . MET A 1 176 ? -13.829 6.449 -5.089 1.00 94.81 176 MET A O 1
ATOM 1427 N N . LYS A 1 177 ? -11.594 6.766 -5.168 1.00 85.62 177 LYS A N 1
ATOM 1428 C CA . LYS A 1 177 ? -11.488 6.875 -6.632 1.00 85.62 177 LYS A CA 1
ATOM 1429 C C . LYS A 1 177 ? -10.829 5.684 -7.313 1.00 85.62 177 LYS A C 1
ATOM 1431 O O . LYS A 1 177 ? -11.179 5.397 -8.452 1.00 85.62 177 LYS A O 1
ATOM 1436 N N . ALA A 1 178 ? -9.909 5.006 -6.638 1.00 86.12 178 ALA A N 1
ATOM 1437 C CA . ALA A 1 178 ? -9.288 3.801 -7.168 1.00 86.12 178 ALA A CA 1
ATOM 1438 C C . ALA A 1 178 ? -10.197 2.594 -6.912 1.00 86.12 178 ALA A C 1
ATOM 1440 O O . ALA A 1 178 ? -11.042 2.652 -6.021 1.00 86.12 178 ALA A O 1
ATOM 1441 N N . PHE A 1 179 ? -10.050 1.514 -7.678 1.00 90.69 179 PHE A N 1
ATOM 1442 C CA . PHE A 1 179 ? -10.867 0.311 -7.515 1.00 90.69 179 PHE A CA 1
ATOM 1443 C C . PHE A 1 179 ? -10.010 -0.941 -7.345 1.00 90.69 179 PHE A C 1
ATOM 1445 O O . PHE A 1 179 ? -8.875 -1.003 -7.814 1.00 90.69 179 PHE A O 1
ATOM 1452 N N . TYR A 1 180 ? -10.576 -1.936 -6.673 1.00 90.50 180 TYR A N 1
ATOM 1453 C CA . TYR A 1 180 ? -9.985 -3.244 -6.442 1.00 90.50 180 TYR A CA 1
ATOM 1454 C C . TYR A 1 180 ? -11.046 -4.330 -6.610 1.00 90.50 180 TYR A C 1
ATOM 1456 O O . TYR A 1 180 ? -12.178 -4.185 -6.143 1.00 90.50 180 TYR A O 1
ATOM 1464 N N . GLN A 1 181 ? -10.673 -5.424 -7.265 1.00 89.12 181 GLN A N 1
ATOM 1465 C CA . GLN A 1 181 ? -11.552 -6.561 -7.514 1.00 89.12 181 GLN A CA 1
ATOM 1466 C C . GLN A 1 181 ? -11.440 -7.577 -6.370 1.00 89.12 181 GLN A C 1
ATOM 1468 O O . GLN A 1 181 ? -10.423 -8.261 -6.247 1.00 89.12 181 GLN A O 1
ATOM 1473 N N . LEU A 1 182 ? -12.492 -7.717 -5.560 1.00 89.44 182 LEU A N 1
ATOM 1474 C CA . LEU A 1 182 ? -12.570 -8.727 -4.501 1.00 89.44 182 LEU A CA 1
ATOM 1475 C C . LEU A 1 182 ? -12.720 -10.112 -5.144 1.00 89.44 182 LEU A C 1
ATOM 1477 O O . LEU A 1 182 ? -13.593 -10.315 -5.994 1.00 89.44 182 LEU A O 1
ATOM 1481 N N . LYS A 1 183 ? -11.844 -11.057 -4.783 1.00 86.56 183 LYS A N 1
ATOM 1482 C CA . LYS A 1 183 ? -11.759 -12.377 -5.433 1.00 86.56 183 LYS A CA 1
ATOM 1483 C C . LYS A 1 183 ? -12.483 -13.467 -4.655 1.00 86.56 183 LYS A C 1
ATOM 1485 O O . LYS A 1 183 ? -12.993 -14.395 -5.275 1.00 86.56 183 LYS A O 1
ATOM 1490 N N . HIS A 1 184 ? -12.515 -13.357 -3.330 1.00 79.94 184 HIS A N 1
ATOM 1491 C CA . HIS A 1 184 ? -13.076 -14.370 -2.434 1.00 79.94 184 HIS A CA 1
ATOM 1492 C C . HIS A 1 184 ? -14.472 -13.993 -1.928 1.00 79.94 184 HIS A C 1
ATOM 1494 O O . HIS A 1 184 ? -15.095 -14.756 -1.193 1.00 79.94 184 HIS A O 1
ATOM 1500 N N . HIS A 1 185 ? -14.980 -12.828 -2.327 1.00 72.44 185 HIS A N 1
ATOM 1501 C CA . HIS A 1 185 ? -16.364 -12.447 -2.102 1.00 72.44 185 HIS A CA 1
ATOM 1502 C C . HIS A 1 185 ? -17.276 -13.170 -3.104 1.00 72.44 185 HIS A C 1
ATOM 1504 O O . HIS A 1 185 ? -16.953 -13.255 -4.293 1.00 72.44 185 HIS A O 1
ATOM 1510 N N . SER A 1 186 ? -18.419 -13.678 -2.633 1.00 58.56 186 SER A N 1
ATOM 1511 C CA . SER A 1 186 ? -19.323 -14.566 -3.385 1.00 58.56 186 SER A CA 1
ATOM 1512 C C . SER A 1 186 ? -19.801 -14.009 -4.731 1.00 58.56 186 SER A C 1
ATOM 1514 O O . SER A 1 186 ? -20.217 -14.784 -5.589 1.00 58.56 186 SER A O 1
ATOM 1516 N N . CYS A 1 187 ? -19.700 -12.696 -4.944 1.00 56.78 187 CYS A N 1
ATOM 1517 C CA . CYS A 1 187 ? -20.191 -12.029 -6.143 1.00 56.78 187 CYS A CA 1
ATOM 1518 C C . CYS A 1 187 ? -19.098 -11.381 -7.017 1.00 56.78 187 CYS A C 1
ATOM 1520 O O . CYS A 1 187 ? -19.447 -10.670 -7.952 1.00 56.78 187 CYS A O 1
ATOM 1522 N N . LYS A 1 188 ? -17.793 -11.646 -6.790 1.00 64.88 188 LYS A N 1
ATOM 1523 C CA . LYS A 1 188 ? -16.683 -10.949 -7.490 1.00 64.88 188 LYS A CA 1
ATOM 1524 C C . LYS A 1 188 ? -16.945 -9.440 -7.558 1.00 64.88 188 LYS A C 1
ATOM 1526 O O . LYS A 1 188 ? -17.078 -8.843 -8.628 1.00 64.88 188 LYS A O 1
ATOM 1531 N N . ASP A 1 189 ? -17.016 -8.820 -6.394 1.00 83.75 189 ASP A N 1
ATOM 1532 C CA . ASP A 1 189 ? -17.423 -7.425 -6.289 1.00 83.75 189 ASP A CA 1
ATOM 1533 C C . ASP A 1 189 ? -16.254 -6.451 -6.407 1.00 83.75 189 ASP A C 1
ATOM 1535 O O . ASP A 1 189 ? -15.099 -6.786 -6.141 1.00 83.75 189 ASP A O 1
ATOM 1539 N N . VAL A 1 190 ? -16.574 -5.211 -6.768 1.00 89.25 190 VAL A N 1
ATOM 1540 C CA . VAL A 1 190 ? -15.606 -4.118 -6.858 1.00 89.25 190 VAL A CA 1
ATOM 1541 C C . VAL A 1 190 ? -15.680 -3.257 -5.598 1.00 89.25 190 VAL A C 1
ATOM 1543 O O . VAL A 1 190 ? -16.744 -2.750 -5.233 1.00 89.25 190 VAL A O 1
ATOM 1546 N N . ALA A 1 191 ? -14.535 -3.052 -4.951 1.00 93.69 191 ALA A N 1
ATOM 1547 C CA . ALA A 1 191 ? -14.363 -2.084 -3.875 1.00 93.69 191 ALA A CA 1
ATOM 1548 C C . ALA A 1 191 ? -13.664 -0.835 -4.419 1.00 93.69 191 ALA A C 1
ATOM 1550 O O . ALA A 1 191 ? -12.587 -0.930 -5.002 1.00 93.69 191 ALA A O 1
ATOM 1551 N N . PHE A 1 192 ? -14.251 0.339 -4.208 1.00 94.12 192 PHE A N 1
ATOM 1552 C CA . PHE A 1 192 ? -13.610 1.618 -4.502 1.00 94.12 192 PHE A CA 1
ATOM 1553 C C . PHE A 1 192 ? -12.902 2.119 -3.251 1.00 94.12 192 PHE A C 1
ATOM 1555 O O . PHE A 1 192 ? -13.536 2.194 -2.207 1.00 94.12 192 PHE A O 1
ATOM 1562 N N . TYR A 1 193 ? -11.629 2.485 -3.319 1.00 95.44 193 TYR A N 1
ATOM 1563 C CA . TYR A 1 193 ? -10.827 2.874 -2.159 1.00 95.44 193 TYR A CA 1
ATOM 1564 C C . TYR A 1 193 ? -10.186 4.253 -2.323 1.00 95.44 193 TYR A C 1
ATOM 1566 O O . TYR A 1 193 ? -10.094 4.790 -3.431 1.00 95.44 193 TYR A O 1
ATOM 1574 N N . ASP A 1 194 ? -9.784 4.854 -1.202 1.00 94.81 194 ASP A N 1
ATOM 1575 C CA . ASP A 1 194 ? -9.018 6.103 -1.184 1.00 94.81 194 ASP A CA 1
ATOM 1576 C C . ASP A 1 194 ? -7.509 5.811 -1.271 1.00 94.81 194 ASP A C 1
ATOM 1578 O O . ASP A 1 194 ? -6.924 5.376 -0.274 1.00 94.81 194 ASP A O 1
ATOM 1582 N N . PRO A 1 195 ? -6.864 6.038 -2.431 1.00 88.44 195 PRO A N 1
ATOM 1583 C CA . PRO A 1 195 ? -5.442 5.760 -2.590 1.00 88.44 195 PRO A CA 1
ATOM 1584 C C . PRO A 1 195 ? -4.567 6.652 -1.704 1.00 88.44 195 PRO A C 1
ATOM 1586 O O . PRO A 1 195 ? -3.606 6.154 -1.131 1.00 88.44 195 PRO A O 1
ATOM 1589 N N . ILE A 1 196 ? -4.935 7.924 -1.513 1.00 87.38 196 ILE A N 1
ATOM 1590 C CA . ILE A 1 196 ? -4.141 8.889 -0.738 1.00 87.38 196 ILE A CA 1
ATOM 1591 C C . ILE A 1 196 ? -4.120 8.481 0.737 1.00 87.38 196 ILE A C 1
ATOM 1593 O O . ILE A 1 196 ? -3.075 8.515 1.384 1.00 87.38 196 ILE A O 1
ATOM 1597 N N . ALA A 1 197 ? -5.269 8.056 1.272 1.00 94.25 197 ALA A N 1
ATOM 1598 C CA . ALA A 1 197 ? -5.341 7.561 2.645 1.00 94.25 197 ALA A CA 1
ATOM 1599 C C . ALA A 1 197 ? -4.492 6.297 2.845 1.00 94.25 197 ALA A C 1
ATOM 1601 O O . ALA A 1 197 ? -3.805 6.182 3.858 1.00 94.25 197 ALA A O 1
ATOM 1602 N N . LEU A 1 198 ? -4.520 5.358 1.890 1.00 94.62 198 LEU A N 1
ATOM 1603 C CA . LEU A 1 198 ? -3.686 4.156 1.961 1.00 94.62 198 LEU A CA 1
ATOM 1604 C C . LEU A 1 198 ? -2.194 4.488 1.846 1.00 94.62 198 LEU A C 1
ATOM 1606 O O . LEU A 1 198 ? -1.398 3.908 2.576 1.00 94.62 198 LEU A O 1
ATOM 1610 N N . ASP A 1 199 ? -1.804 5.453 1.018 1.00 85.19 199 ASP A N 1
ATOM 1611 C CA . ASP A 1 199 ? -0.404 5.873 0.921 1.00 85.19 199 ASP A CA 1
ATOM 1612 C C . ASP A 1 199 ? 0.079 6.513 2.251 1.00 85.19 199 ASP A C 1
ATOM 1614 O O . ASP A 1 199 ? 1.169 6.195 2.737 1.00 85.19 199 ASP A O 1
ATOM 1618 N N . ASP A 1 200 ? -0.764 7.312 2.922 1.00 90.25 200 ASP A N 1
ATOM 1619 C CA . ASP A 1 200 ? -0.497 7.844 4.273 1.00 90.25 200 ASP A CA 1
ATOM 1620 C C . ASP A 1 200 ? -0.367 6.728 5.335 1.00 90.25 200 ASP A C 1
ATOM 1622 O O . ASP A 1 200 ? 0.507 6.792 6.207 1.00 90.25 200 ASP A O 1
ATOM 1626 N N . ILE A 1 201 ? -1.212 5.692 5.268 1.00 95.38 201 ILE A N 1
ATOM 1627 C CA . ILE A 1 201 ? -1.161 4.526 6.171 1.00 95.38 201 ILE A CA 1
ATOM 1628 C C . ILE A 1 201 ? 0.101 3.696 5.920 1.00 95.38 201 ILE A C 1
ATOM 1630 O O . ILE A 1 201 ? 0.781 3.318 6.875 1.00 95.38 201 ILE A O 1
ATOM 1634 N N . SER A 1 202 ? 0.442 3.445 4.652 1.00 91.19 202 SER A N 1
ATOM 1635 C CA . SER A 1 202 ? 1.679 2.762 4.261 1.00 91.19 202 SER A CA 1
ATOM 1636 C C . SER A 1 202 ? 2.882 3.476 4.855 1.00 91.19 202 SER A C 1
ATOM 1638 O O . SER A 1 202 ? 3.746 2.836 5.451 1.00 91.19 202 SER A O 1
ATOM 1640 N N . LEU A 1 203 ? 2.943 4.802 4.728 1.00 85.06 203 LEU A N 1
ATOM 1641 C CA . LEU A 1 203 ? 4.048 5.588 5.260 1.00 85.06 203 LEU A CA 1
ATOM 1642 C C . LEU A 1 203 ? 4.132 5.507 6.791 1.00 85.06 203 LEU A C 1
ATOM 1644 O O . LEU A 1 203 ? 5.227 5.371 7.333 1.00 85.06 203 LEU A O 1
ATOM 1648 N N . ALA A 1 204 ? 2.996 5.533 7.493 1.00 92.00 204 ALA A N 1
ATOM 1649 C CA . ALA A 1 204 ? 2.974 5.302 8.936 1.00 92.00 204 ALA A CA 1
ATOM 1650 C C . ALA A 1 204 ? 3.534 3.915 9.297 1.00 92.00 204 ALA A C 1
ATOM 1652 O O . ALA A 1 204 ? 4.353 3.799 10.207 1.00 92.00 204 ALA A O 1
ATOM 1653 N N . GLN A 1 205 ? 3.153 2.867 8.564 1.00 93.50 205 GLN A N 1
ATOM 1654 C CA . GLN A 1 205 ? 3.652 1.518 8.827 1.00 93.50 205 GLN A CA 1
ATOM 1655 C C . GLN A 1 205 ? 5.150 1.368 8.531 1.00 93.50 205 GLN A C 1
ATOM 1657 O O . GLN A 1 205 ? 5.867 0.764 9.323 1.00 93.50 205 GLN A O 1
ATOM 1662 N N . HIS A 1 206 ? 5.655 1.985 7.458 1.00 82.75 206 HIS A N 1
ATOM 1663 C CA . HIS A 1 206 ? 7.092 1.995 7.142 1.00 82.75 206 HIS A CA 1
ATOM 1664 C C . HIS A 1 206 ? 7.918 2.727 8.208 1.00 82.75 206 HIS A C 1
ATOM 1666 O O . HIS A 1 206 ? 9.075 2.388 8.434 1.00 82.75 206 HIS A O 1
ATOM 1672 N N . ARG A 1 207 ? 7.322 3.701 8.907 1.00 85.25 207 ARG A N 1
ATOM 1673 C CA . ARG A 1 207 ? 7.921 4.353 10.084 1.00 85.25 207 ARG A CA 1
ATOM 1674 C C . ARG A 1 207 ? 7.946 3.453 11.326 1.00 85.25 207 ARG A C 1
ATOM 1676 O O . ARG A 1 207 ? 8.433 3.890 12.361 1.00 85.25 207 ARG A O 1
ATOM 1683 N N . GLY A 1 208 ? 7.442 2.222 11.241 1.00 88.25 208 GLY A N 1
ATOM 1684 C CA . GLY A 1 208 ? 7.388 1.255 12.337 1.00 88.25 208 GLY A CA 1
ATOM 1685 C C . GLY A 1 208 ? 6.084 1.283 13.135 1.00 88.25 208 GLY A C 1
ATOM 1686 O O . GLY A 1 208 ? 5.998 0.627 14.169 1.00 88.25 208 GLY A O 1
ATOM 1687 N N . HIS A 1 209 ? 5.067 2.042 12.708 1.00 94.94 209 HIS A N 1
ATOM 1688 C CA . HIS A 1 209 ? 3.773 2.073 13.393 1.00 94.94 209 HIS A CA 1
ATOM 1689 C C . HIS A 1 209 ? 2.906 0.858 13.059 1.00 94.94 209 HIS A C 1
ATOM 1691 O O . HIS A 1 209 ? 3.043 0.219 12.016 1.00 94.94 209 HIS A O 1
ATOM 1697 N N . ARG A 1 210 ? 1.964 0.549 13.950 1.00 96.25 210 ARG A N 1
ATOM 1698 C CA . ARG A 1 210 ? 1.085 -0.611 13.814 1.00 96.25 210 ARG A CA 1
ATOM 1699 C C . ARG A 1 210 ? -0.203 -0.247 13.086 1.00 96.25 210 ARG A C 1
ATOM 1701 O O . ARG A 1 210 ? -0.825 0.771 13.383 1.00 96.25 210 ARG A O 1
ATOM 1708 N N . VAL A 1 211 ? -0.644 -1.131 12.195 1.00 98.00 211 VAL A N 1
ATOM 1709 C CA . VAL A 1 211 ? -1.927 -1.034 11.491 1.00 98.00 211 VAL A CA 1
ATOM 1710 C C . VAL A 1 211 ? -2.836 -2.176 11.932 1.00 98.00 211 VAL A C 1
ATOM 1712 O O . VAL A 1 211 ? -2.431 -3.337 11.933 1.00 98.00 211 VAL A O 1
ATOM 1715 N N . ILE A 1 212 ? -4.064 -1.838 12.316 1.00 98.19 212 ILE A N 1
ATOM 1716 C CA . ILE A 1 212 ? -5.137 -2.764 12.674 1.00 98.19 212 ILE A CA 1
ATOM 1717 C C . ILE A 1 212 ? -6.368 -2.392 11.859 1.00 98.19 212 ILE A C 1
ATOM 1719 O O . ILE A 1 212 ? -6.724 -1.222 11.753 1.00 98.19 212 ILE A O 1
ATOM 1723 N N . VAL A 1 213 ? -7.049 -3.392 11.315 1.00 98.38 213 VAL A N 1
ATOM 1724 C CA . VAL A 1 213 ? -8.327 -3.221 10.626 1.00 98.38 213 VAL A CA 1
ATOM 1725 C C . VAL A 1 213 ? -9.440 -3.759 11.515 1.00 98.38 213 VAL A C 1
ATOM 1727 O O . VAL A 1 213 ? -9.363 -4.890 11.990 1.00 98.38 213 VAL A O 1
ATOM 1730 N N . MET A 1 214 ? -10.476 -2.952 11.739 1.00 97.75 214 MET A N 1
ATOM 1731 C CA . MET A 1 214 ? -11.634 -3.296 12.560 1.00 97.75 214 MET A CA 1
ATOM 1732 C C . MET A 1 214 ? -12.934 -2.866 11.873 1.00 97.75 214 MET A C 1
ATOM 1734 O O . MET A 1 214 ? -13.280 -1.686 11.866 1.00 97.75 214 MET A O 1
ATOM 1738 N N . THR A 1 215 ? -13.678 -3.828 11.327 1.00 96.62 215 THR A N 1
ATOM 1739 C CA . THR A 1 215 ? -14.858 -3.579 10.488 1.00 96.62 215 THR A CA 1
ATOM 1740 C C . THR A 1 215 ? -16.053 -4.462 10.850 1.00 96.62 215 THR A C 1
ATOM 1742 O O . THR A 1 215 ? -15.893 -5.602 11.265 1.00 96.62 215 THR A O 1
ATOM 1745 N N . LEU A 1 216 ? -17.281 -3.965 10.669 1.00 95.00 216 LEU A N 1
ATOM 1746 C CA . LEU A 1 216 ? -18.512 -4.749 10.896 1.00 95.00 216 LEU A CA 1
ATOM 1747 C C . LEU A 1 216 ? -19.000 -5.512 9.654 1.00 95.00 216 LEU A C 1
ATOM 1749 O O . LEU A 1 216 ? -20.025 -6.202 9.709 1.00 95.00 216 LEU A O 1
ATOM 1753 N N . ALA A 1 217 ? -18.295 -5.371 8.535 1.00 92.88 217 ALA A N 1
ATOM 1754 C CA . ALA A 1 217 ? -18.545 -6.135 7.326 1.00 92.88 217 ALA A CA 1
ATOM 1755 C C . ALA A 1 217 ? -17.896 -7.525 7.382 1.00 92.88 217 ALA A C 1
ATOM 1757 O O . ALA A 1 217 ? -16.992 -7.786 8.175 1.00 92.88 217 ALA A O 1
ATOM 1758 N N . ASN A 1 218 ? -18.358 -8.410 6.498 1.00 91.50 218 ASN A N 1
ATOM 1759 C CA . ASN A 1 218 ? -17.871 -9.784 6.334 1.00 91.50 218 ASN A CA 1
ATOM 1760 C C . ASN A 1 218 ? -16.777 -9.891 5.266 1.00 91.50 218 ASN A C 1
ATOM 1762 O O . ASN A 1 218 ? -16.712 -10.885 4.546 1.00 91.50 218 ASN A O 1
ATOM 1766 N N . TYR A 1 219 ? -15.933 -8.867 5.123 1.00 92.56 219 TYR A N 1
ATOM 1767 C CA . TYR A 1 219 ? -14.848 -8.938 4.152 1.00 92.56 219 TYR A CA 1
ATOM 1768 C C . TYR A 1 219 ? -13.940 -10.141 4.449 1.00 92.56 219 TYR A C 1
ATOM 1770 O O . TYR A 1 219 ? -13.678 -10.490 5.606 1.00 92.56 219 TYR A O 1
ATOM 1778 N N . ASN A 1 220 ? -13.47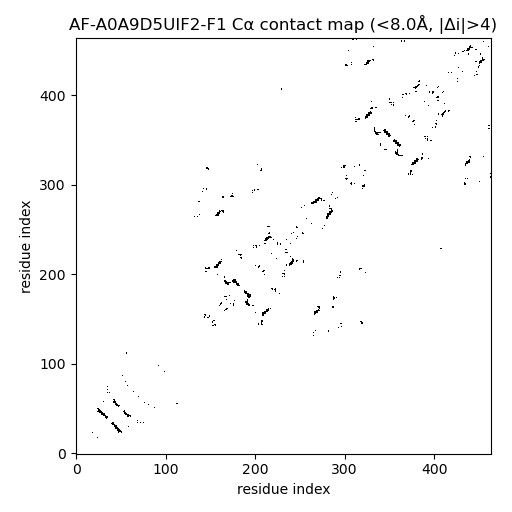9 -10.796 3.385 1.00 92.38 220 ASN A N 1
ATOM 1779 C CA . ASN A 1 220 ? -12.508 -11.872 3.497 1.00 92.38 220 ASN A CA 1
ATOM 1780 C C . ASN A 1 220 ? -11.129 -11.276 3.829 1.00 92.38 220 ASN A C 1
ATOM 1782 O O . ASN A 1 220 ? -10.704 -10.303 3.201 1.00 92.38 220 ASN A O 1
ATOM 1786 N N . PHE A 1 221 ? -10.416 -11.874 4.788 1.00 93.69 221 PHE A N 1
ATOM 1787 C CA . PHE A 1 221 ? -9.082 -11.418 5.191 1.00 93.69 221 PHE A CA 1
ATOM 1788 C C . PHE A 1 221 ? -8.108 -11.329 4.010 1.00 93.69 221 PHE A C 1
ATOM 1790 O O . PHE A 1 221 ? -7.398 -10.335 3.887 1.00 93.69 221 PHE A O 1
ATOM 1797 N N . PHE A 1 222 ? -8.080 -12.332 3.128 1.00 92.38 222 PHE A N 1
ATOM 1798 C CA . PHE A 1 222 ? -7.156 -12.360 1.996 1.00 92.38 222 PHE A CA 1
ATOM 1799 C C . PHE A 1 222 ? -7.451 -11.255 0.987 1.00 92.38 222 PHE A C 1
ATOM 1801 O O . PHE A 1 222 ? -6.512 -10.667 0.459 1.00 92.38 222 PHE A O 1
ATOM 1808 N N . ASP A 1 223 ? -8.721 -10.927 0.749 1.00 93.75 223 ASP A N 1
ATOM 1809 C CA . ASP A 1 223 ? -9.073 -9.816 -0.139 1.00 93.75 223 ASP A CA 1
ATOM 1810 C C . ASP A 1 223 ? -8.581 -8.476 0.429 1.00 93.75 223 ASP A C 1
ATOM 1812 O O . ASP A 1 223 ? -7.942 -7.704 -0.285 1.00 93.75 223 ASP A O 1
ATOM 1816 N N . ILE A 1 224 ? -8.798 -8.223 1.725 1.00 96.62 224 ILE A N 1
ATOM 1817 C CA . ILE A 1 224 ? -8.338 -6.982 2.368 1.00 96.62 224 ILE A CA 1
ATOM 1818 C C . ILE A 1 224 ? -6.815 -6.932 2.465 1.00 96.62 224 ILE A C 1
ATOM 1820 O O . ILE A 1 224 ? -6.216 -5.905 2.157 1.00 96.62 224 ILE A O 1
ATOM 1824 N N . ARG A 1 225 ? -6.169 -8.039 2.840 1.00 95.12 225 ARG A N 1
ATOM 1825 C CA . ARG A 1 225 ? -4.708 -8.136 2.868 1.00 95.12 225 ARG A CA 1
ATOM 1826 C C . ARG A 1 225 ? -4.116 -7.856 1.490 1.00 95.12 225 ARG A C 1
ATOM 1828 O O . ARG A 1 225 ? -3.146 -7.118 1.408 1.00 95.12 225 ARG A O 1
ATOM 1835 N N . ASN A 1 226 ? -4.685 -8.414 0.423 1.00 90.00 226 ASN A N 1
ATOM 1836 C CA . ASN A 1 226 ? -4.175 -8.203 -0.930 1.00 90.00 226 ASN A CA 1
ATOM 1837 C C . ASN A 1 226 ? -4.395 -6.761 -1.409 1.00 90.00 226 ASN A C 1
ATOM 1839 O O . ASN A 1 226 ? -3.474 -6.184 -1.977 1.00 90.00 226 ASN A O 1
ATOM 1843 N N . LEU A 1 227 ? -5.564 -6.165 -1.139 1.00 94.38 227 LEU A N 1
ATOM 1844 C CA . LEU A 1 227 ? -5.820 -4.739 -1.385 1.00 94.38 227 LEU A CA 1
ATOM 1845 C C . LEU A 1 227 ? -4.761 -3.859 -0.701 1.00 94.38 227 LEU A C 1
ATOM 1847 O O . LEU A 1 227 ? -4.191 -2.965 -1.319 1.00 94.38 227 LEU A O 1
ATOM 1851 N N . LEU A 1 228 ? -4.501 -4.110 0.583 1.00 95.31 228 LEU A N 1
ATOM 1852 C CA . LEU A 1 228 ? -3.529 -3.353 1.370 1.00 95.31 228 LEU A CA 1
ATOM 1853 C C . LEU A 1 228 ? -2.088 -3.604 0.897 1.00 95.31 228 LEU A C 1
ATOM 1855 O O . LEU A 1 228 ? -1.304 -2.660 0.790 1.00 95.31 228 LEU A O 1
ATOM 1859 N N . ALA A 1 229 ? -1.758 -4.836 0.512 1.00 86.38 229 ALA A N 1
ATOM 1860 C CA . ALA A 1 229 ? -0.448 -5.200 -0.019 1.00 86.38 229 ALA A CA 1
ATOM 1861 C C . ALA A 1 229 ? -0.139 -4.524 -1.367 1.00 86.38 229 ALA A C 1
ATOM 1863 O O . ALA A 1 229 ? 1.018 -4.195 -1.619 1.00 86.38 229 ALA A O 1
ATOM 1864 N N . GLU A 1 230 ? -1.140 -4.225 -2.209 1.00 85.06 230 GLU A N 1
ATOM 1865 C CA . GLU A 1 230 ? -0.935 -3.392 -3.413 1.00 85.06 230 GLU A CA 1
ATOM 1866 C C . GLU A 1 230 ? -0.423 -1.985 -3.076 1.00 85.06 230 GLU A C 1
ATOM 1868 O O . GLU A 1 230 ? 0.212 -1.329 -3.904 1.00 85.06 230 GLU A O 1
ATOM 1873 N N . ARG A 1 231 ? -0.661 -1.537 -1.841 1.00 86.19 231 ARG A N 1
ATOM 1874 C CA . ARG A 1 231 ? -0.158 -0.283 -1.280 1.00 86.19 231 ARG A CA 1
ATOM 1875 C C . ARG A 1 231 ? 0.970 -0.488 -0.276 1.00 86.19 231 ARG A C 1
ATOM 1877 O O . ARG A 1 231 ? 1.323 0.453 0.416 1.00 86.19 231 ARG A O 1
ATOM 1884 N N . ASN A 1 232 ? 1.600 -1.666 -0.264 1.00 81.75 232 ASN A N 1
ATOM 1885 C CA . ASN A 1 232 ? 2.705 -2.021 0.635 1.00 81.75 232 ASN A CA 1
ATOM 1886 C C . ASN A 1 232 ? 2.338 -1.876 2.119 1.00 81.75 232 ASN A C 1
ATOM 1888 O O . ASN A 1 232 ? 3.176 -1.504 2.938 1.00 81.75 232 ASN A O 1
ATOM 1892 N N . ILE A 1 233 ? 1.074 -2.135 2.448 1.00 92.06 233 ILE A N 1
ATOM 1893 C CA . ILE A 1 233 ? 0.617 -2.237 3.825 1.00 92.06 233 ILE A CA 1
ATOM 1894 C C . ILE A 1 233 ? 0.545 -3.720 4.178 1.00 92.06 233 ILE A C 1
ATOM 1896 O O . ILE A 1 233 ? -0.270 -4.469 3.631 1.00 92.06 233 ILE A O 1
ATOM 1900 N N . ASP A 1 234 ? 1.373 -4.134 5.125 1.00 90.31 234 ASP A N 1
ATOM 1901 C CA . ASP A 1 234 ? 1.379 -5.482 5.664 1.00 90.31 234 ASP A CA 1
ATOM 1902 C C . ASP A 1 234 ? 0.269 -5.633 6.702 1.00 90.31 234 ASP A C 1
ATOM 1904 O O . ASP A 1 234 ? 0.316 -5.069 7.798 1.00 90.31 234 ASP A O 1
ATOM 1908 N N . LEU A 1 235 ? -0.754 -6.416 6.364 1.00 95.44 235 LEU A N 1
ATOM 1909 C CA . LEU A 1 235 ? -1.824 -6.764 7.291 1.00 95.44 235 LEU A CA 1
ATOM 1910 C C . LEU A 1 235 ? -1.671 -8.206 7.778 1.00 95.44 235 LEU A C 1
ATOM 1912 O O . LEU A 1 235 ? -1.885 -9.167 7.035 1.00 95.44 235 LEU A O 1
ATOM 1916 N N . GLU A 1 236 ? -1.345 -8.350 9.057 1.00 89.69 236 GLU A N 1
ATOM 1917 C CA . GLU A 1 236 ? -1.270 -9.642 9.738 1.00 89.69 236 GLU A CA 1
ATOM 1918 C C . GLU A 1 236 ? -2.657 -10.104 10.201 1.00 89.69 236 GLU A C 1
ATOM 1920 O O . GLU A 1 236 ? -3.512 -9.294 10.558 1.00 89.69 236 GLU A O 1
ATOM 1925 N N . PHE A 1 237 ? -2.876 -11.421 10.247 1.00 89.62 237 PHE A N 1
ATOM 1926 C CA . PHE A 1 237 ? -4.187 -12.000 10.568 1.00 89.62 237 PHE A CA 1
ATOM 1927 C C . PHE A 1 237 ? -4.722 -11.562 11.941 1.00 89.62 237 PHE A C 1
ATOM 1929 O O . PHE A 1 237 ? -5.887 -11.210 12.070 1.00 89.62 237 PHE A O 1
ATOM 1936 N N . TYR A 1 238 ? -3.863 -11.492 12.961 1.00 92.12 238 TYR A N 1
ATOM 1937 C CA . TYR A 1 238 ? -4.245 -11.049 14.310 1.00 92.12 238 TYR A CA 1
ATOM 1938 C C . TYR A 1 238 ? -4.456 -9.528 14.439 1.00 92.12 238 TYR A C 1
ATOM 1940 O O . TYR A 1 238 ? -4.850 -9.039 15.501 1.00 92.12 238 TYR A O 1
ATOM 1948 N N . ASN A 1 239 ? -4.188 -8.771 13.373 1.00 95.06 239 ASN A N 1
ATOM 1949 C CA . ASN A 1 239 ? -4.489 -7.346 13.261 1.00 95.06 239 ASN A CA 1
ATOM 1950 C C . ASN A 1 239 ? -5.767 -7.098 12.437 1.00 95.06 239 ASN A C 1
ATOM 1952 O O . ASN A 1 239 ? -6.057 -5.951 12.100 1.00 95.06 239 ASN A O 1
ATOM 1956 N N . TYR A 1 240 ? -6.532 -8.143 12.110 1.00 96.88 240 TYR A N 1
ATOM 1957 C CA . TYR A 1 240 ? -7.763 -8.052 11.336 1.00 96.88 240 TYR A CA 1
ATOM 1958 C C . TYR A 1 240 ? -8.966 -8.534 12.152 1.00 96.88 240 TYR A C 1
ATOM 1960 O O . TYR A 1 240 ? -9.043 -9.695 12.541 1.00 96.88 240 TYR A O 1
ATOM 1968 N N . TYR A 1 241 ? -9.917 -7.632 12.382 1.00 96.12 241 TYR A N 1
ATOM 1969 C CA . TYR A 1 241 ? -11.150 -7.889 13.115 1.00 96.12 241 TYR A CA 1
ATOM 1970 C C . TYR A 1 241 ? -12.331 -7.543 12.213 1.00 96.12 241 TYR A C 1
ATOM 1972 O O . TYR A 1 241 ? -12.533 -6.379 11.865 1.00 96.12 241 TYR A O 1
ATOM 1980 N N . ASN A 1 242 ? -13.115 -8.542 11.824 1.00 94.94 242 ASN A N 1
ATOM 1981 C CA . ASN A 1 242 ? -14.331 -8.348 11.042 1.00 94.94 242 ASN A CA 1
ATOM 1982 C C . ASN A 1 242 ? -15.582 -8.664 11.881 1.00 94.94 242 ASN A C 1
ATOM 1984 O O . ASN A 1 242 ? -15.495 -8.897 13.089 1.00 94.94 242 ASN A O 1
ATOM 1988 N N . ARG A 1 243 ? -16.762 -8.703 11.256 1.00 93.94 243 ARG A N 1
ATOM 1989 C CA . ARG A 1 243 ? -18.032 -9.024 11.935 1.00 93.94 243 ARG A CA 1
ATOM 1990 C C . ARG A 1 243 ? -17.989 -10.307 12.776 1.00 93.94 243 ARG A C 1
ATOM 1992 O O . ARG A 1 243 ? -18.617 -10.359 13.826 1.00 93.94 243 ARG A O 1
ATOM 1999 N N . ASN A 1 244 ? -17.264 -11.335 12.331 1.00 89.50 244 ASN A N 1
ATOM 2000 C CA . ASN A 1 244 ? -17.182 -12.612 13.044 1.00 89.50 244 ASN A CA 1
ATOM 2001 C C . ASN A 1 244 ? -16.373 -12.479 14.342 1.00 89.50 244 ASN A C 1
ATOM 2003 O O . ASN A 1 244 ? -16.586 -13.234 15.285 1.00 89.50 244 ASN A O 1
ATOM 2007 N N . ASN A 1 245 ? -15.464 -11.502 14.402 1.00 90.81 245 ASN A N 1
ATOM 2008 C CA . ASN A 1 245 ? -14.710 -11.160 15.606 1.00 90.81 245 ASN A CA 1
ATOM 2009 C C . ASN A 1 245 ? -15.461 -10.151 16.493 1.00 90.81 245 ASN A C 1
ATOM 2011 O O . ASN A 1 245 ? -15.233 -10.093 17.698 1.00 90.81 245 ASN A O 1
ATOM 2015 N N . LEU A 1 246 ? -16.333 -9.338 15.895 1.00 86.75 246 LEU A N 1
ATOM 2016 C CA . LEU A 1 246 ? -16.983 -8.187 16.510 1.00 86.75 246 LEU A CA 1
ATOM 2017 C C . LEU A 1 246 ? -18.489 -8.439 16.547 1.00 86.75 246 LEU A C 1
ATOM 2019 O O . LEU A 1 246 ? -19.183 -8.024 15.625 1.00 86.75 246 LEU A O 1
ATOM 2023 N N . ASN A 1 247 ? -18.986 -9.130 17.581 1.00 82.62 247 ASN A N 1
ATOM 2024 C CA . ASN A 1 247 ? -20.405 -9.490 17.717 1.00 82.62 247 ASN A CA 1
ATOM 2025 C C . ASN A 1 247 ? -21.328 -8.302 17.331 1.00 82.62 247 ASN A C 1
ATOM 2027 O O . ASN A 1 247 ? -21.475 -7.360 18.115 1.00 82.62 247 ASN A O 1
ATOM 2031 N N . PRO A 1 248 ? -21.933 -8.313 16.128 1.00 81.00 248 PRO A N 1
ATOM 2032 C CA . PRO A 1 248 ? -22.534 -7.128 15.513 1.00 81.00 248 PRO A CA 1
ATOM 2033 C C . PRO A 1 248 ? -23.889 -6.770 16.123 1.00 81.00 248 PRO A C 1
ATOM 2035 O O . PRO A 1 248 ? -24.381 -5.661 15.916 1.00 81.00 248 PRO A O 1
ATOM 2038 N N . GLU A 1 249 ? -24.493 -7.706 16.855 1.00 81.94 249 GLU A N 1
ATOM 2039 C CA . GLU A 1 249 ? -25.738 -7.503 17.596 1.00 81.94 249 GLU A CA 1
ATOM 2040 C C . GLU A 1 249 ? -25.512 -6.587 18.803 1.00 81.94 249 GLU A C 1
ATOM 2042 O O . GLU A 1 249 ? -26.433 -5.922 19.281 1.00 81.94 249 GLU A O 1
ATOM 2047 N N . ILE A 1 250 ? -24.263 -6.485 19.263 1.00 80.50 250 ILE A N 1
ATOM 2048 C CA . ILE A 1 250 ? -23.890 -5.605 20.357 1.00 80.50 250 ILE A CA 1
ATOM 2049 C C . ILE A 1 250 ? -23.769 -4.168 19.845 1.00 80.50 250 ILE A C 1
ATOM 2051 O O . ILE A 1 250 ? -22.934 -3.823 19.001 1.00 80.50 250 ILE A O 1
ATOM 2055 N N . ILE A 1 251 ? -24.571 -3.277 20.428 1.00 81.19 251 ILE A N 1
ATOM 2056 C CA . ILE A 1 251 ? -24.453 -1.838 20.196 1.00 81.19 251 ILE A CA 1
ATOM 2057 C C . ILE A 1 251 ? -23.037 -1.389 20.586 1.00 81.19 251 ILE A C 1
ATOM 2059 O O . ILE A 1 251 ? -22.615 -1.531 21.731 1.00 81.19 251 ILE A O 1
ATOM 2063 N N . ASN A 1 252 ? -22.333 -0.770 19.637 1.00 84.94 252 ASN A N 1
ATOM 2064 C CA . ASN A 1 252 ? -20.930 -0.360 19.755 1.00 84.94 252 ASN A CA 1
ATOM 2065 C C . ASN A 1 252 ? -19.924 -1.524 19.845 1.00 84.94 252 ASN A C 1
ATOM 2067 O O . ASN A 1 252 ? -18.890 -1.375 20.487 1.00 84.94 252 ASN A O 1
ATOM 2071 N N . ALA A 1 253 ? -20.173 -2.637 19.148 1.00 89.88 253 ALA A N 1
ATOM 2072 C CA . ALA A 1 253 ? -19.249 -3.773 19.049 1.00 89.88 253 ALA A CA 1
ATOM 2073 C C . ALA A 1 253 ? -17.767 -3.373 18.848 1.00 89.88 253 ALA A C 1
ATOM 2075 O O . ALA A 1 253 ? -16.903 -3.873 19.561 1.00 89.88 253 ALA A O 1
ATOM 2076 N N . LYS A 1 254 ? -17.472 -2.413 17.951 1.00 93.69 254 LYS A N 1
ATOM 2077 C CA . LYS A 1 254 ? -16.104 -1.893 17.730 1.00 93.69 254 LYS A CA 1
ATOM 2078 C C . LYS A 1 254 ? -15.517 -1.213 18.973 1.00 93.69 254 LYS A C 1
ATOM 2080 O O . LYS A 1 254 ? -14.378 -1.470 19.334 1.00 93.69 254 LYS A O 1
ATOM 2085 N N . VAL A 1 255 ? -16.300 -0.372 19.652 1.00 91.06 255 VAL A N 1
ATOM 2086 C CA . VAL A 1 255 ? -15.869 0.316 20.884 1.00 91.06 255 VAL A CA 1
ATOM 2087 C C . VAL A 1 255 ? -15.559 -0.696 21.980 1.00 91.06 255 VAL A C 1
ATOM 2089 O O . VAL A 1 255 ? -14.502 -0.608 22.593 1.00 91.06 255 VAL A O 1
ATOM 2092 N N . ASN A 1 256 ? -16.440 -1.677 22.181 1.00 89.94 256 ASN A N 1
ATOM 2093 C CA . ASN A 1 256 ? -16.238 -2.708 23.195 1.00 89.94 256 ASN A CA 1
ATOM 2094 C C . ASN A 1 256 ? -14.981 -3.530 22.890 1.00 89.94 256 ASN A C 1
ATOM 2096 O O . ASN A 1 256 ? -14.145 -3.698 23.765 1.00 89.94 256 ASN A O 1
ATOM 2100 N N . ALA A 1 257 ? -14.781 -3.931 21.631 1.00 92.44 257 ALA A N 1
ATOM 2101 C CA . ALA A 1 257 ? -13.572 -4.639 21.224 1.00 92.44 257 ALA A CA 1
ATOM 2102 C C . ALA A 1 257 ? -12.294 -3.814 21.458 1.00 92.44 257 ALA A C 1
ATOM 2104 O O . ALA A 1 257 ? -11.291 -4.354 21.915 1.00 92.44 257 ALA A O 1
ATOM 2105 N N . ILE A 1 258 ? -12.319 -2.503 21.188 1.00 93.50 258 ILE A N 1
ATOM 2106 C CA . ILE A 1 258 ? -11.189 -1.605 21.476 1.00 93.50 258 ILE A CA 1
ATOM 2107 C C . ILE A 1 258 ? -10.890 -1.559 22.985 1.00 93.50 258 ILE A C 1
ATOM 2109 O O . ILE A 1 258 ? -9.721 -1.591 23.377 1.00 93.50 258 ILE A O 1
ATOM 2113 N N . GLU A 1 259 ? -11.923 -1.500 23.831 1.00 90.00 259 GLU A N 1
ATOM 2114 C CA . GLU A 1 259 ? -11.768 -1.515 25.292 1.00 90.00 259 GLU A CA 1
ATOM 2115 C C . GLU A 1 259 ? -11.254 -2.874 25.805 1.00 90.00 259 GLU A C 1
ATOM 2117 O O . GLU A 1 259 ? -10.335 -2.907 26.628 1.00 90.00 259 GLU A O 1
ATOM 2122 N N . ASP A 1 260 ? -11.769 -3.983 25.270 1.00 89.88 260 ASP A N 1
ATOM 2123 C CA . ASP A 1 260 ? -11.384 -5.355 25.631 1.00 89.88 260 ASP A CA 1
ATOM 2124 C C . ASP A 1 260 ? -9.937 -5.677 25.236 1.00 89.88 260 ASP A C 1
ATOM 2126 O O . ASP A 1 260 ? -9.208 -6.348 25.973 1.00 89.88 260 ASP A O 1
ATOM 2130 N N . LEU A 1 261 ? -9.488 -5.147 24.094 1.00 90.56 261 LEU A N 1
ATOM 2131 C CA . LEU A 1 261 ? -8.103 -5.248 23.629 1.00 90.56 261 LEU A CA 1
ATOM 2132 C C . LEU A 1 261 ? -7.143 -4.332 24.404 1.00 90.56 261 LEU A C 1
ATOM 2134 O O . LEU A 1 261 ? -5.929 -4.458 24.247 1.00 90.56 261 LEU A O 1
ATOM 2138 N N . LYS A 1 262 ? -7.666 -3.474 25.291 1.00 91.56 262 LYS A N 1
ATOM 2139 C CA . LYS A 1 262 ? -6.912 -2.593 26.196 1.00 91.56 262 LYS A CA 1
ATOM 2140 C C . LYS A 1 262 ? -5.959 -1.626 25.489 1.00 91.56 262 LYS A C 1
ATOM 2142 O O . LYS A 1 262 ? -4.906 -1.307 26.039 1.00 91.56 262 LYS A O 1
ATOM 2147 N N . PHE A 1 263 ? -6.332 -1.130 24.312 1.00 91.25 263 PHE A N 1
ATOM 2148 C CA . PHE A 1 263 ? -5.571 -0.062 23.661 1.00 91.25 263 PHE A CA 1
ATOM 2149 C C . PHE A 1 263 ? -5.517 1.199 24.540 1.00 91.25 263 PHE A C 1
ATOM 2151 O O . PHE A 1 263 ? -6.496 1.548 25.215 1.00 91.25 263 PHE A O 1
ATOM 2158 N N . GLY A 1 264 ? -4.367 1.870 24.545 1.00 89.44 264 GLY A N 1
ATOM 2159 C CA . GLY A 1 264 ? -4.138 3.121 25.255 1.00 89.44 264 GLY A CA 1
ATOM 2160 C C . GLY A 1 264 ? -4.154 4.344 24.336 1.00 89.44 264 GLY A C 1
ATOM 2161 O O . GLY A 1 264 ? -4.674 4.316 23.216 1.00 89.44 264 GLY A O 1
ATOM 2162 N N . ALA A 1 265 ? -3.580 5.444 24.827 1.00 88.75 265 ALA A N 1
ATOM 2163 C CA . ALA A 1 265 ? -3.549 6.712 24.101 1.00 88.75 265 ALA A CA 1
ATOM 2164 C C . ALA A 1 265 ? -2.578 6.693 22.905 1.00 88.75 265 ALA A C 1
ATOM 2166 O O . ALA A 1 265 ? -2.614 7.593 22.074 1.00 88.75 265 ALA A O 1
ATOM 2167 N N . GLU A 1 266 ? -1.751 5.661 22.757 1.00 92.94 266 GLU A N 1
ATOM 2168 C CA . GLU A 1 266 ? -0.956 5.380 21.559 1.00 92.94 266 GLU A CA 1
ATOM 2169 C C . GLU A 1 266 ? -1.807 4.958 20.348 1.00 92.94 266 GLU A C 1
ATOM 2171 O O . GLU A 1 266 ? -1.318 4.961 19.216 1.00 92.94 266 GLU A O 1
ATOM 2176 N N . ALA A 1 267 ? -3.092 4.646 20.539 1.00 95.81 267 ALA A N 1
ATOM 2177 C CA . ALA A 1 267 ? -3.993 4.254 19.463 1.00 95.81 267 ALA A CA 1
ATOM 2178 C C . ALA A 1 267 ? -4.929 5.388 19.008 1.00 95.81 267 ALA A C 1
ATOM 2180 O O . ALA A 1 267 ? -5.420 6.193 19.807 1.00 95.81 267 ALA A O 1
ATOM 2181 N N . MET A 1 268 ? -5.238 5.400 17.709 1.00 96.50 268 MET A N 1
ATOM 2182 C CA . MET A 1 268 ? -6.294 6.228 17.128 1.00 96.50 268 MET A CA 1
ATOM 2183 C C . MET A 1 268 ? -7.209 5.392 16.235 1.00 96.50 268 MET A C 1
ATOM 2185 O O . MET A 1 268 ? -6.749 4.662 15.359 1.00 96.50 268 MET A O 1
ATOM 2189 N N . PHE A 1 269 ? -8.514 5.529 16.457 1.00 96.44 269 PHE A N 1
ATOM 2190 C CA . PHE A 1 269 ? -9.574 4.872 15.712 1.00 96.44 269 PHE A CA 1
ATOM 2191 C C . PHE A 1 269 ? -10.154 5.791 14.632 1.00 96.44 269 PHE A C 1
ATOM 2193 O O . PHE A 1 269 ? -10.618 6.897 14.922 1.00 96.44 269 PHE A O 1
ATOM 2200 N N . PHE A 1 270 ? -10.134 5.323 13.388 1.00 96.75 270 PHE A N 1
ATOM 2201 C CA . PHE A 1 270 ? -10.630 6.018 12.205 1.00 96.75 270 PHE A CA 1
ATOM 2202 C C . PHE A 1 270 ? -11.919 5.334 11.741 1.00 96.75 270 PHE A C 1
ATOM 2204 O O . PHE A 1 270 ? -11.900 4.155 11.394 1.00 96.75 270 PHE A O 1
ATOM 2211 N N . ASP A 1 271 ? -13.036 6.064 11.752 1.00 96.94 271 ASP A N 1
ATOM 2212 C CA . ASP A 1 271 ? -14.374 5.501 11.509 1.00 96.94 271 ASP A CA 1
ATOM 2213 C C . ASP A 1 271 ? -15.321 6.560 10.916 1.00 96.94 271 ASP A C 1
ATOM 2215 O O . ASP A 1 271 ? -15.248 7.743 11.264 1.00 96.94 271 ASP A O 1
ATOM 2219 N N . ASP A 1 272 ? -16.236 6.166 10.029 1.00 95.62 272 ASP A N 1
ATOM 2220 C CA . ASP A 1 272 ? -17.266 7.052 9.480 1.00 95.62 272 ASP A CA 1
ATOM 2221 C C . ASP A 1 272 ? -18.367 7.383 10.506 1.00 95.62 272 ASP A C 1
ATOM 2223 O O . ASP A 1 272 ? -18.995 8.457 10.437 1.00 95.62 272 ASP A O 1
ATOM 2227 N N . LYS A 1 273 ? -18.557 6.491 11.488 1.00 92.12 273 LYS A N 1
ATOM 2228 C CA . LYS A 1 273 ? -19.621 6.492 12.500 1.00 92.12 273 LYS A CA 1
ATOM 2229 C C . LYS A 1 273 ? -19.080 6.375 13.925 1.00 92.12 273 LYS A C 1
ATOM 2231 O O . LYS A 1 273 ? -19.390 5.440 14.664 1.00 92.12 273 LYS A O 1
ATOM 2236 N N . ILE A 1 274 ? -18.404 7.420 14.387 1.00 86.44 274 ILE A N 1
ATOM 2237 C CA . ILE A 1 274 ? -18.089 7.564 15.814 1.00 86.44 274 ILE A CA 1
ATOM 2238 C C . ILE A 1 274 ? -19.346 8.014 16.559 1.00 86.44 274 ILE A C 1
ATOM 2240 O O . ILE A 1 274 ? -19.791 9.152 16.421 1.00 86.44 274 ILE A O 1
ATOM 2244 N N . ARG A 1 275 ? -19.942 7.103 17.333 1.00 80.06 275 ARG A N 1
ATOM 2245 C CA . ARG A 1 275 ? -21.158 7.376 18.124 1.00 80.06 275 ARG A CA 1
ATOM 2246 C C . ARG A 1 275 ? -20.878 7.703 19.585 1.00 80.06 275 ARG A C 1
ATOM 2248 O O . ARG A 1 275 ? -21.706 8.341 20.226 1.00 80.06 275 ARG A O 1
ATOM 2255 N N . ARG A 1 276 ? -19.753 7.234 20.125 1.00 76.50 276 ARG A N 1
ATOM 2256 C CA . ARG A 1 276 ? -19.387 7.395 21.534 1.00 76.50 276 ARG A CA 1
ATOM 2257 C C . ARG A 1 276 ? -17.910 7.750 21.669 1.00 76.50 276 ARG A C 1
ATOM 2259 O O . ARG A 1 276 ? -17.111 7.264 20.868 1.00 76.50 276 ARG A O 1
ATOM 2266 N N . PRO A 1 277 ? -17.549 8.568 22.669 1.00 74.94 277 PRO A N 1
ATOM 2267 C CA . PRO A 1 277 ? -16.154 8.788 23.008 1.00 74.94 277 PRO A CA 1
ATOM 2268 C C . PRO A 1 277 ? -15.537 7.485 23.529 1.00 74.94 277 PRO A C 1
ATOM 2270 O O . PRO A 1 277 ? -16.151 6.767 24.319 1.00 74.94 277 PRO A O 1
ATOM 2273 N N . LEU A 1 278 ? -14.321 7.191 23.079 1.00 83.88 278 LEU A N 1
ATOM 2274 C CA . LEU A 1 278 ? -13.484 6.125 23.621 1.00 83.88 278 LEU A CA 1
ATOM 2275 C C . LEU A 1 278 ? -12.754 6.658 24.859 1.00 83.88 278 LEU A C 1
ATOM 2277 O O . LEU A 1 278 ? -12.273 7.789 24.853 1.00 83.88 278 LEU A O 1
ATOM 2281 N N . LYS A 1 279 ? -12.665 5.857 25.928 1.00 83.31 279 LYS A N 1
ATOM 2282 C CA . LYS A 1 279 ? -12.076 6.312 27.204 1.00 83.31 279 LYS A CA 1
ATOM 2283 C C . LYS A 1 279 ? -10.568 6.550 27.129 1.00 83.31 279 LYS A C 1
ATOM 2285 O O . LYS A 1 279 ? -10.064 7.444 27.797 1.00 83.31 279 LYS A O 1
ATOM 2290 N N . LYS A 1 280 ? -9.854 5.709 26.376 1.00 86.75 280 LYS A N 1
ATOM 2291 C CA . LYS A 1 280 ? -8.380 5.674 26.348 1.00 86.75 280 LYS A CA 1
ATOM 2292 C C . LYS A 1 280 ? -7.773 5.889 24.966 1.00 86.75 280 LYS A C 1
ATOM 2294 O O . LYS A 1 280 ? -6.590 6.171 24.879 1.00 86.75 280 LYS A O 1
ATOM 2299 N N . VAL A 1 281 ? -8.575 5.761 23.916 1.00 89.94 281 VAL A N 1
ATOM 2300 C CA . VAL A 1 281 ? -8.138 5.756 22.516 1.00 89.94 281 VAL A CA 1
ATOM 2301 C C . VAL A 1 281 ? -8.674 7.008 21.838 1.00 89.94 281 VAL A C 1
ATOM 2303 O O . VAL A 1 281 ? -9.819 7.395 22.074 1.00 89.94 281 VAL A O 1
ATOM 2306 N N . PHE A 1 282 ? -7.883 7.652 20.983 1.00 91.88 282 PHE A N 1
ATOM 2307 C CA . PHE A 1 282 ? -8.399 8.772 20.196 1.00 91.88 282 PHE A CA 1
ATOM 2308 C C . PHE A 1 282 ? -9.349 8.266 19.118 1.00 91.88 282 PHE A C 1
ATOM 2310 O O . PHE A 1 282 ? -9.148 7.193 18.565 1.00 91.88 282 PHE A O 1
ATOM 2317 N N . ALA A 1 283 ? -10.363 9.047 18.766 1.00 92.19 283 ALA A N 1
ATOM 2318 C CA . ALA A 1 283 ? -11.241 8.721 17.650 1.00 92.19 283 ALA A CA 1
ATOM 2319 C C . ALA A 1 283 ? -11.314 9.911 16.694 1.00 92.19 283 ALA A C 1
ATOM 2321 O O . ALA A 1 283 ? -11.459 11.055 17.132 1.00 92.19 283 ALA A O 1
ATOM 2322 N N . THR A 1 284 ? -11.216 9.652 15.394 1.00 93.00 284 THR A N 1
ATOM 2323 C CA . THR A 1 284 ? -11.356 10.674 14.357 1.00 93.00 284 THR A CA 1
ATOM 2324 C C . THR A 1 284 ? -12.334 10.229 13.285 1.00 93.00 284 THR A C 1
ATOM 2326 O O . THR A 1 284 ? -12.299 9.096 12.797 1.00 93.00 284 THR A O 1
ATOM 2329 N N . ARG A 1 285 ? -13.261 11.126 12.946 1.00 93.38 285 ARG A N 1
ATOM 2330 C CA . ARG A 1 285 ? -14.311 10.808 11.990 1.00 93.38 285 ARG A CA 1
ATOM 2331 C C . ARG A 1 285 ? -13.749 10.928 10.587 1.00 93.38 285 ARG A C 1
ATOM 2333 O O . ARG A 1 285 ? -13.338 12.014 10.188 1.00 93.38 285 ARG A O 1
ATOM 2340 N N . VAL A 1 286 ? -13.817 9.846 9.821 1.00 94.00 286 VAL A N 1
ATOM 2341 C CA . VAL A 1 286 ? -13.374 9.837 8.428 1.00 94.00 286 VAL A CA 1
ATOM 2342 C C . VAL A 1 286 ? -14.448 9.222 7.548 1.00 94.00 286 VAL A C 1
ATOM 2344 O O . VAL A 1 286 ? -14.905 8.115 7.802 1.00 94.00 286 VAL A O 1
ATOM 2347 N N . SER A 1 287 ? -14.856 9.929 6.496 1.00 95.56 287 SER A N 1
ATOM 2348 C CA . SER A 1 287 ? -15.895 9.451 5.578 1.00 95.56 287 SER A CA 1
ATOM 2349 C C . SER A 1 287 ? -15.566 9.812 4.124 1.00 95.56 287 SER A C 1
ATOM 2351 O O . SER A 1 287 ? -14.545 10.457 3.889 1.00 95.56 287 SER A O 1
ATOM 2353 N N . PRO A 1 288 ? -16.390 9.489 3.111 1.00 94.44 288 PRO A N 1
ATOM 2354 C CA . PRO A 1 288 ? -16.123 9.920 1.739 1.00 94.44 288 PRO A CA 1
ATOM 2355 C C . PRO A 1 288 ? -16.093 11.449 1.582 1.00 94.44 288 PRO A C 1
ATOM 2357 O O . PRO A 1 288 ? -15.501 11.951 0.631 1.00 94.44 288 PRO A O 1
ATOM 2360 N N . LYS A 1 289 ? -16.732 12.183 2.512 1.00 91.94 289 LYS A N 1
ATOM 2361 C CA . LYS A 1 289 ? -16.757 13.656 2.560 1.00 91.94 289 LYS A CA 1
ATOM 2362 C C . LYS A 1 289 ? -15.683 14.260 3.469 1.00 91.94 289 LYS A C 1
ATOM 2364 O O . LYS A 1 289 ? -15.339 15.421 3.293 1.00 91.94 289 LYS A O 1
ATOM 2369 N N . TRP A 1 290 ? -15.201 13.506 4.457 1.00 90.50 290 TRP A N 1
ATOM 2370 C CA . TRP A 1 290 ? -14.241 13.982 5.455 1.00 90.50 290 TRP A CA 1
ATOM 2371 C C . TRP A 1 290 ? -12.895 13.326 5.185 1.00 90.50 290 TRP A C 1
ATOM 2373 O O . TRP A 1 290 ? -12.790 12.101 5.241 1.00 90.50 290 TRP A O 1
ATOM 2383 N N . ALA A 1 291 ? -11.897 14.139 4.850 1.00 88.69 291 ALA A N 1
ATOM 2384 C CA . ALA A 1 291 ? -10.579 13.654 4.472 1.00 88.69 291 ALA A CA 1
ATOM 2385 C C . ALA A 1 291 ? -9.931 12.833 5.594 1.00 88.69 291 ALA A C 1
ATOM 2387 O O . ALA A 1 291 ? -10.118 13.113 6.781 1.00 88.69 291 ALA A O 1
ATOM 2388 N N . PHE A 1 292 ? -9.141 11.838 5.197 1.00 91.56 292 PHE A N 1
ATOM 2389 C CA . PHE A 1 292 ? -8.241 11.162 6.119 1.00 91.56 292 PHE A CA 1
ATOM 2390 C C . PHE A 1 292 ? -7.213 12.180 6.647 1.00 91.56 292 PHE A C 1
ATOM 2392 O O . PHE A 1 292 ? -6.719 12.996 5.861 1.00 91.56 292 PHE A O 1
ATOM 2399 N N . PRO A 1 293 ? -6.920 12.216 7.962 1.00 89.56 293 PRO A N 1
ATOM 2400 C CA . PRO A 1 293 ? -5.915 13.127 8.494 1.00 89.56 293 PRO A CA 1
ATOM 2401 C C . PRO A 1 293 ? -4.574 12.902 7.801 1.00 89.56 293 PRO A C 1
ATOM 2403 O O . PRO A 1 293 ? -4.112 11.771 7.725 1.00 89.56 293 PRO A O 1
ATOM 2406 N N . LYS A 1 294 ? -3.933 13.977 7.334 1.00 87.44 294 LYS A N 1
ATOM 2407 C CA . LYS A 1 294 ? -2.644 13.867 6.644 1.00 87.44 294 LYS A CA 1
ATOM 2408 C C . LYS A 1 294 ? -1.553 13.399 7.613 1.00 87.44 294 LYS A C 1
ATOM 2410 O O . LYS A 1 294 ? -1.079 14.193 8.436 1.00 87.44 294 LYS A O 1
ATOM 2415 N N . ILE A 1 295 ? -1.155 12.132 7.527 1.00 84.94 295 ILE A N 1
ATOM 2416 C CA . ILE A 1 295 ? -0.141 11.503 8.401 1.00 84.94 295 ILE A CA 1
ATOM 2417 C C . ILE A 1 295 ? 1.260 11.572 7.778 1.00 84.94 295 ILE A C 1
ATOM 2419 O O . ILE A 1 295 ? 2.266 11.463 8.471 1.00 84.94 295 ILE A O 1
ATOM 2423 N N . SER A 1 296 ? 1.371 11.882 6.494 1.00 69.81 296 SER A N 1
ATOM 2424 C CA . SER A 1 296 ? 2.659 12.114 5.834 1.00 69.81 296 SER A CA 1
ATOM 2425 C C . SER A 1 296 ? 3.453 13.318 6.357 1.00 69.81 296 SER A C 1
ATOM 2427 O O . SER A 1 296 ? 4.674 13.342 6.221 1.00 69.81 296 SER A O 1
ATOM 2429 N N . GLY A 1 297 ? 2.807 14.282 7.025 1.00 65.75 297 GLY A N 1
ATOM 2430 C CA . GLY A 1 297 ? 3.436 15.557 7.389 1.00 65.75 297 GLY A CA 1
ATOM 2431 C C . GLY A 1 297 ? 3.593 16.488 6.177 1.00 65.75 297 GLY A C 1
ATOM 2432 O O . GLY A 1 297 ? 3.056 16.202 5.103 1.00 65.75 297 GLY A O 1
ATOM 2433 N N . PRO A 1 298 ? 4.253 17.651 6.325 1.00 57.34 298 PRO A N 1
ATOM 2434 C CA . PRO A 1 298 ? 4.695 18.423 5.174 1.00 57.34 298 PRO A CA 1
ATOM 2435 C C . PRO A 1 298 ? 5.776 17.614 4.462 1.00 57.34 298 PRO A C 1
ATOM 2437 O O . PRO A 1 298 ? 6.925 17.563 4.895 1.00 57.34 298 PRO A O 1
ATOM 2440 N N . ILE A 1 299 ? 5.377 16.949 3.386 1.00 55.50 299 ILE A N 1
ATOM 2441 C CA . ILE A 1 299 ? 6.302 16.224 2.536 1.00 55.50 299 ILE A CA 1
ATOM 2442 C C . ILE A 1 299 ? 7.216 17.264 1.879 1.00 55.50 299 ILE A C 1
ATOM 2444 O O . ILE A 1 299 ? 6.749 18.117 1.120 1.00 55.50 299 ILE A O 1
ATOM 2448 N N . LYS A 1 300 ? 8.510 17.244 2.214 1.00 60.31 300 LYS A N 1
ATOM 2449 C CA . LYS A 1 300 ? 9.503 18.032 1.481 1.00 60.31 300 LYS A CA 1
ATOM 2450 C C . LYS A 1 300 ? 9.854 17.258 0.228 1.00 60.31 300 LYS A C 1
ATOM 2452 O O . LYS A 1 300 ? 10.611 16.295 0.276 1.00 60.31 300 LYS A O 1
ATOM 2457 N N . TYR A 1 301 ? 9.263 17.680 -0.875 1.00 65.00 301 TYR A N 1
ATOM 2458 C CA . TYR A 1 301 ? 9.594 17.121 -2.167 1.00 65.00 301 TYR A CA 1
ATOM 2459 C C . TYR A 1 301 ? 10.994 17.558 -2.597 1.00 65.00 301 TYR A C 1
ATOM 2461 O O . TYR A 1 301 ? 11.376 18.708 -2.343 1.00 65.00 301 TYR A O 1
ATOM 2469 N N . PRO A 1 302 ? 11.760 16.676 -3.251 1.00 71.62 302 PRO A N 1
ATOM 2470 C CA . PRO A 1 302 ? 13.002 17.077 -3.884 1.00 71.62 302 PRO A CA 1
ATOM 2471 C C . PRO A 1 302 ? 12.693 18.117 -4.967 1.00 71.62 302 PRO A C 1
ATOM 2473 O O . PRO A 1 302 ? 11.918 17.872 -5.879 1.00 71.62 302 PRO A O 1
ATOM 2476 N N . ALA A 1 303 ? 13.290 19.305 -4.855 1.00 75.38 303 ALA A N 1
ATOM 2477 C CA . ALA A 1 303 ? 13.084 20.389 -5.822 1.00 75.38 303 ALA A CA 1
ATOM 2478 C C . ALA A 1 303 ? 13.839 20.176 -7.150 1.00 75.38 303 ALA A C 1
ATOM 2480 O O . ALA A 1 303 ? 13.595 20.882 -8.128 1.00 75.38 303 ALA A O 1
ATOM 2481 N N . THR A 1 304 ? 14.788 19.238 -7.180 1.00 80.38 304 THR A N 1
ATOM 2482 C CA . THR A 1 304 ? 15.682 18.964 -8.312 1.00 80.38 304 THR A CA 1
ATOM 2483 C C . THR A 1 304 ? 15.868 17.458 -8.487 1.00 80.38 304 THR A C 1
ATOM 2485 O O . THR A 1 304 ? 15.666 16.690 -7.545 1.00 80.38 304 THR A O 1
ATOM 2488 N N . VAL A 1 305 ? 16.296 17.031 -9.681 1.00 77.88 305 VAL A N 1
ATOM 2489 C CA . VAL A 1 305 ? 16.624 15.619 -9.958 1.00 77.88 305 VAL A CA 1
ATOM 2490 C C . VAL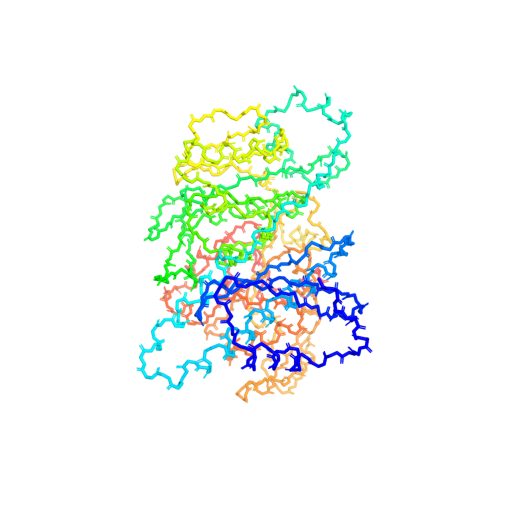 A 1 305 ? 17.759 15.133 -9.049 1.00 77.88 305 VAL A C 1
ATOM 2492 O O . VAL A 1 305 ? 17.671 14.033 -8.519 1.00 77.88 305 VAL A O 1
ATOM 2495 N N . ASP A 1 306 ? 18.773 15.963 -8.786 1.00 79.25 306 ASP A N 1
ATOM 2496 C CA . ASP A 1 306 ? 19.887 15.606 -7.894 1.00 79.25 306 ASP A CA 1
ATOM 2497 C C . ASP A 1 306 ? 19.432 15.402 -6.445 1.00 79.25 306 ASP A C 1
ATOM 2499 O O . ASP A 1 306 ? 19.866 14.457 -5.785 1.00 79.25 306 ASP A O 1
ATOM 2503 N N . ASN A 1 307 ? 18.511 16.240 -5.953 1.00 78.69 307 ASN A N 1
ATOM 2504 C CA . ASN A 1 307 ? 17.910 16.045 -4.633 1.00 78.69 307 ASN A CA 1
ATOM 2505 C C . ASN A 1 307 ? 17.087 14.755 -4.601 1.00 78.69 307 ASN A C 1
ATOM 2507 O O . ASN A 1 307 ? 17.150 14.020 -3.620 1.00 78.69 307 ASN A O 1
ATOM 2511 N N . TRP A 1 308 ? 16.348 14.469 -5.677 1.00 84.75 308 TRP A N 1
ATOM 2512 C CA . TRP A 1 308 ? 15.550 13.251 -5.804 1.00 84.75 308 TRP A CA 1
ATOM 2513 C C . TRP A 1 308 ? 16.454 12.012 -5.776 1.00 84.75 308 TRP A C 1
ATOM 2515 O O . TRP A 1 308 ? 16.188 11.083 -5.024 1.00 84.75 308 TRP A O 1
ATOM 2525 N N . LEU A 1 309 ? 17.566 12.027 -6.515 1.00 82.12 309 LEU A N 1
ATOM 2526 C CA . LEU A 1 309 ? 18.550 10.941 -6.558 1.00 82.12 309 LEU A CA 1
ATOM 2527 C C . LEU A 1 309 ? 19.262 10.748 -5.219 1.00 82.12 309 LEU A C 1
ATOM 2529 O O . LEU A 1 309 ? 19.355 9.631 -4.718 1.00 82.12 309 LEU A O 1
ATOM 2533 N N . THR A 1 310 ? 19.700 11.844 -4.600 1.00 82.25 310 THR A N 1
ATOM 2534 C CA . THR A 1 310 ? 20.319 11.818 -3.267 1.00 82.25 310 THR A CA 1
ATOM 2535 C C . THR A 1 310 ? 19.369 11.204 -2.242 1.00 82.25 310 THR A C 1
ATOM 2537 O O . THR A 1 310 ? 19.793 10.439 -1.381 1.00 82.25 310 THR A O 1
ATOM 2540 N N . GLN A 1 311 ? 18.079 11.524 -2.342 1.00 80.94 311 GLN A N 1
ATOM 2541 C CA . GLN A 1 311 ? 17.037 10.991 -1.477 1.00 80.94 311 GLN A CA 1
ATOM 2542 C C . GLN A 1 311 ? 16.722 9.514 -1.786 1.00 80.94 311 GLN A C 1
ATOM 2544 O O . GLN A 1 311 ? 16.548 8.733 -0.855 1.00 80.94 311 GLN A O 1
ATOM 2549 N N . ALA A 1 312 ? 16.711 9.118 -3.061 1.00 83.62 312 ALA A N 1
ATOM 2550 C CA . ALA A 1 312 ? 16.511 7.740 -3.516 1.00 83.62 312 ALA A CA 1
ATOM 2551 C C . ALA A 1 312 ? 17.621 6.771 -3.063 1.00 83.62 312 ALA A C 1
ATOM 2553 O O . ALA A 1 312 ? 17.374 5.587 -2.821 1.00 83.62 312 ALA A O 1
ATOM 2554 N N . ALA A 1 313 ? 18.851 7.274 -2.942 1.00 83.44 313 ALA A N 1
ATOM 2555 C CA . ALA A 1 313 ? 20.013 6.487 -2.539 1.00 83.44 313 ALA A CA 1
ATOM 2556 C C . ALA A 1 313 ? 20.069 6.194 -1.024 1.00 83.44 313 ALA A C 1
ATOM 2558 O O . ALA A 1 313 ? 20.867 5.360 -0.584 1.00 83.44 313 ALA A O 1
ATOM 2559 N N . GLN A 1 314 ? 19.256 6.871 -0.202 1.00 80.69 314 GLN A N 1
ATOM 2560 C CA . GLN A 1 314 ? 19.276 6.700 1.253 1.00 80.69 314 GLN A CA 1
ATOM 2561 C C . GLN A 1 314 ? 18.663 5.349 1.661 1.00 80.69 314 GLN A C 1
ATOM 2563 O O . GLN A 1 314 ? 17.508 5.059 1.374 1.00 80.69 314 GLN A O 1
ATOM 2568 N N . LEU A 1 315 ? 19.452 4.539 2.380 1.00 58.78 315 LEU A N 1
ATOM 2569 C CA . LEU A 1 315 ? 19.181 3.136 2.760 1.00 58.78 315 LEU A CA 1
ATOM 2570 C C . LEU A 1 315 ? 17.976 2.912 3.688 1.00 58.78 315 LEU A C 1
ATOM 2572 O O . LEU A 1 315 ? 17.625 1.778 3.997 1.00 58.78 315 LEU A O 1
ATOM 2576 N N . SER A 1 316 ? 17.356 3.975 4.179 1.00 58.28 316 SER A N 1
ATOM 2577 C CA . SER A 1 316 ? 16.176 3.886 5.025 1.00 58.28 316 SER A CA 1
ATOM 2578 C C . SER A 1 316 ? 15.387 5.162 4.824 1.00 58.28 316 SER A C 1
ATOM 2580 O O . SER A 1 316 ? 15.963 6.252 4.907 1.00 58.28 316 SER A O 1
ATOM 2582 N N . LEU A 1 317 ? 14.076 5.039 4.622 1.00 57.59 317 LEU A N 1
ATOM 2583 C CA . LEU A 1 317 ? 13.159 6.159 4.772 1.00 57.59 317 LEU A CA 1
ATOM 2584 C C . LEU A 1 317 ? 13.227 6.622 6.238 1.00 57.59 317 LEU A C 1
ATOM 2586 O O . LEU A 1 317 ? 12.421 6.220 7.071 1.00 57.59 317 LEU A O 1
ATOM 2590 N N . THR A 1 318 ? 14.221 7.441 6.582 1.00 52.47 318 THR A N 1
ATOM 2591 C CA . THR A 1 318 ? 14.425 7.999 7.919 1.00 52.47 318 THR A CA 1
ATOM 2592 C C . THR A 1 318 ? 13.323 9.016 8.194 1.00 52.47 318 THR A C 1
ATOM 2594 O O . THR A 1 318 ? 13.532 10.215 8.094 1.00 52.47 318 THR A O 1
ATOM 2597 N N . GLY A 1 319 ? 12.105 8.557 8.488 1.00 52.31 319 GLY A N 1
ATOM 2598 C CA . GLY A 1 319 ? 10.981 9.334 9.032 1.00 52.31 319 GLY A CA 1
ATOM 2599 C C . GLY A 1 319 ? 10.332 10.382 8.146 1.00 52.31 319 GLY A C 1
ATOM 2600 O O . GLY A 1 319 ? 9.111 10.436 8.039 1.00 52.31 319 GLY A O 1
ATOM 2601 N N . ASN A 1 320 ? 11.132 11.204 7.491 1.00 53.78 320 ASN A N 1
ATOM 2602 C CA . ASN A 1 320 ? 10.716 12.338 6.686 1.00 53.78 320 ASN A CA 1
ATOM 2603 C C . ASN A 1 320 ? 10.954 12.104 5.193 1.00 53.78 320 ASN A C 1
ATOM 2605 O O . ASN A 1 320 ? 10.660 12.985 4.390 1.00 53.78 320 ASN A O 1
ATOM 2609 N N . CYS A 1 321 ? 11.506 10.950 4.821 1.00 57.12 321 CYS A N 1
ATOM 2610 C CA . CYS A 1 321 ? 11.795 10.640 3.437 1.00 57.12 321 CYS A CA 1
ATOM 2611 C C . CYS A 1 321 ? 10.516 10.162 2.738 1.00 57.12 321 CYS A C 1
ATOM 2613 O O . CYS A 1 321 ? 9.866 9.212 3.171 1.00 57.12 321 CYS A O 1
ATOM 2615 N N . THR A 1 322 ? 10.137 10.856 1.673 1.00 65.06 322 THR A N 1
ATOM 2616 C CA . THR A 1 322 ? 9.013 10.494 0.814 1.00 65.06 322 THR A CA 1
ATOM 2617 C C . THR A 1 322 ? 9.305 9.213 0.051 1.00 65.06 322 THR A C 1
ATOM 2619 O O . THR A 1 322 ? 10.416 9.027 -0.450 1.00 65.06 322 THR A O 1
ATOM 2622 N N . ARG A 1 323 ? 8.298 8.351 -0.108 1.00 75.38 323 ARG A N 1
ATOM 2623 C CA . ARG A 1 323 ? 8.402 7.204 -1.005 1.00 75.38 323 ARG A CA 1
ATOM 2624 C C . ARG A 1 323 ? 8.413 7.690 -2.452 1.00 75.38 323 ARG A C 1
ATOM 2626 O O . ARG A 1 323 ? 7.373 7.901 -3.056 1.00 75.38 323 ARG A O 1
ATOM 2633 N N . LEU A 1 324 ? 9.609 7.861 -2.996 1.00 84.50 324 LEU A N 1
ATOM 2634 C CA . LEU A 1 324 ? 9.780 8.299 -4.373 1.00 84.50 324 LEU A CA 1
ATOM 2635 C C . LEU A 1 324 ? 9.219 7.274 -5.374 1.00 84.50 324 LEU A C 1
ATOM 2637 O O . LEU A 1 324 ? 9.211 6.062 -5.118 1.00 84.50 324 LEU A O 1
ATOM 2641 N N . ARG A 1 325 ? 8.744 7.785 -6.513 1.00 86.75 325 ARG A N 1
ATOM 2642 C CA . ARG A 1 325 ? 8.206 6.999 -7.624 1.00 86.75 325 ARG A CA 1
ATOM 2643 C C . ARG A 1 325 ? 9.106 7.149 -8.841 1.00 86.75 325 ARG A C 1
ATOM 2645 O O . ARG A 1 325 ? 9.290 8.251 -9.347 1.00 86.75 325 ARG A O 1
ATOM 2652 N N . LEU A 1 326 ? 9.648 6.040 -9.324 1.00 89.12 326 LEU A N 1
ATOM 2653 C CA . LEU A 1 326 ? 10.427 5.987 -10.553 1.00 89.12 326 LEU A CA 1
ATOM 2654 C C . LEU A 1 326 ? 9.592 5.355 -11.660 1.00 89.12 326 LEU A C 1
ATOM 2656 O O . LEU A 1 326 ? 9.205 4.192 -11.554 1.00 89.12 326 LEU A O 1
ATOM 2660 N N . ILE A 1 327 ? 9.335 6.106 -12.725 1.00 88.50 327 ILE A N 1
ATOM 2661 C CA . ILE A 1 327 ? 8.684 5.580 -13.922 1.00 88.50 327 ILE A CA 1
ATOM 2662 C C . ILE A 1 327 ? 9.741 5.350 -14.991 1.00 88.50 327 ILE A C 1
ATOM 2664 O O . ILE A 1 327 ? 10.487 6.267 -15.327 1.00 88.50 327 ILE A O 1
ATOM 2668 N N . ILE A 1 328 ? 9.792 4.130 -15.516 1.00 89.62 328 ILE A N 1
ATOM 2669 C CA . ILE A 1 328 ? 10.709 3.734 -16.587 1.00 89.62 328 ILE A CA 1
ATOM 2670 C C . ILE A 1 328 ? 9.955 3.005 -17.692 1.00 89.62 328 ILE A C 1
ATOM 2672 O O . ILE A 1 328 ? 8.866 2.472 -17.478 1.00 89.62 328 ILE A O 1
ATOM 2676 N N . THR A 1 329 ? 10.563 2.942 -18.868 1.00 88.75 329 THR A N 1
ATOM 2677 C CA . THR A 1 329 ? 10.141 2.085 -19.976 1.00 88.75 329 THR A CA 1
ATOM 2678 C C . THR A 1 329 ? 11.081 0.874 -20.082 1.00 88.75 329 THR A C 1
ATOM 2680 O O . THR A 1 329 ? 12.197 0.916 -19.551 1.00 88.75 329 THR A O 1
ATOM 2683 N N . PRO A 1 330 ? 10.675 -0.245 -20.710 1.00 88.94 330 PRO A N 1
ATOM 2684 C CA . PRO A 1 330 ? 11.554 -1.404 -20.887 1.00 88.94 330 PRO A CA 1
ATOM 2685 C C . PRO A 1 330 ? 12.896 -1.055 -21.548 1.00 88.94 330 PRO A C 1
ATOM 2687 O O . PRO A 1 330 ? 13.933 -1.566 -21.136 1.00 88.94 330 PRO A O 1
ATOM 2690 N N . GLU A 1 331 ? 12.901 -0.126 -22.502 1.00 87.44 331 GLU A N 1
ATOM 2691 C CA . GLU A 1 331 ? 14.078 0.376 -23.227 1.00 87.44 331 GLU A CA 1
ATOM 2692 C C . GLU A 1 331 ? 15.136 0.987 -22.300 1.00 87.44 331 GLU A C 1
ATOM 2694 O O . GLU A 1 331 ? 16.331 1.002 -22.608 1.00 87.44 331 GLU A O 1
ATOM 2699 N N . THR A 1 332 ? 14.711 1.485 -21.135 1.00 86.12 332 THR A N 1
ATOM 2700 C CA . THR A 1 332 ? 15.609 2.030 -20.116 1.00 86.12 332 THR A CA 1
ATOM 2701 C C . THR A 1 332 ? 16.555 0.964 -19.562 1.00 86.12 332 THR A C 1
ATOM 2703 O O . THR A 1 332 ? 17.656 1.310 -19.135 1.00 86.12 332 THR A O 1
ATOM 2706 N N . VAL A 1 333 ? 16.201 -0.322 -19.586 1.00 89.06 333 VAL A N 1
ATOM 2707 C CA . VAL A 1 333 ? 17.035 -1.407 -19.022 1.00 89.06 333 VAL A CA 1
ATOM 2708 C C . VAL A 1 333 ? 17.194 -2.618 -19.935 1.00 89.06 333 VAL A C 1
ATOM 2710 O O . VAL A 1 333 ? 17.988 -3.512 -19.638 1.00 89.06 333 VAL A O 1
ATOM 2713 N N . VAL A 1 334 ? 16.528 -2.607 -21.089 1.00 88.94 334 VAL A N 1
ATOM 2714 C CA . VAL A 1 334 ? 16.519 -3.690 -22.065 1.00 88.94 334 VAL A CA 1
ATOM 2715 C C . VAL A 1 334 ? 16.746 -3.169 -23.484 1.00 88.94 334 VAL A C 1
ATOM 2717 O O . VAL A 1 334 ? 16.261 -2.106 -23.852 1.00 88.94 334 VAL A O 1
ATOM 2720 N N . GLN A 1 335 ? 17.432 -3.956 -24.312 1.00 86.25 335 GLN A N 1
ATOM 2721 C CA . GLN A 1 335 ? 17.574 -3.744 -25.746 1.00 86.25 335 GLN A CA 1
ATOM 2722 C C . GLN A 1 335 ? 17.278 -5.037 -26.528 1.00 86.25 335 GLN A C 1
ATOM 2724 O O . GLN A 1 335 ? 17.648 -6.142 -26.123 1.00 86.25 335 GLN A O 1
ATOM 2729 N N . MET A 1 336 ? 16.649 -4.886 -27.697 1.00 77.81 336 MET A N 1
ATOM 2730 C CA . MET A 1 336 ? 16.538 -5.955 -28.692 1.00 77.81 336 MET A CA 1
ATOM 2731 C C . MET A 1 336 ? 17.848 -6.114 -29.464 1.00 77.81 336 MET A C 1
ATOM 2733 O O . MET A 1 336 ? 18.407 -5.142 -29.974 1.00 77.81 336 MET A O 1
ATOM 2737 N N . GLY A 1 337 ? 18.321 -7.351 -29.599 1.00 74.44 337 GLY A N 1
ATOM 2738 C CA . GLY A 1 337 ? 19.485 -7.643 -30.422 1.00 74.44 337 GLY A CA 1
ATOM 2739 C C . GLY A 1 337 ? 20.139 -8.980 -30.111 1.00 74.44 337 GLY A C 1
ATOM 2740 O O . GLY A 1 337 ? 19.745 -9.712 -29.208 1.00 74.44 337 GLY A O 1
ATOM 2741 N N . ILE A 1 338 ? 21.179 -9.284 -30.886 1.00 72.38 338 ILE A N 1
ATOM 2742 C CA . ILE A 1 338 ? 21.981 -10.510 -30.744 1.00 72.38 338 ILE A CA 1
ATOM 2743 C C . ILE A 1 338 ? 23.380 -10.185 -30.194 1.00 72.38 338 ILE A C 1
ATOM 2745 O O . ILE A 1 338 ? 24.077 -11.072 -29.707 1.00 72.38 338 ILE A O 1
ATOM 2749 N N . LYS A 1 339 ? 23.800 -8.913 -30.258 1.00 83.56 339 LYS A N 1
ATOM 2750 C CA . LYS A 1 339 ? 25.131 -8.461 -29.849 1.00 83.56 339 LYS A CA 1
ATOM 2751 C C . LYS A 1 339 ? 25.036 -7.421 -28.731 1.00 83.56 339 LYS A C 1
ATOM 2753 O O . LYS A 1 339 ? 24.296 -6.452 -28.905 1.00 83.56 339 LYS A O 1
ATOM 2758 N N . PRO A 1 340 ? 25.791 -7.596 -27.633 1.00 85.62 340 PRO A N 1
ATOM 2759 C CA . PRO A 1 340 ? 25.967 -6.576 -26.609 1.00 85.62 340 PRO A CA 1
ATOM 2760 C C . PRO A 1 340 ? 26.359 -5.223 -27.203 1.00 85.62 340 PRO A C 1
ATOM 2762 O O . PRO A 1 340 ? 27.186 -5.172 -28.116 1.00 85.62 340 PRO A O 1
ATOM 2765 N N . ASN A 1 341 ? 25.796 -4.136 -26.677 1.00 81.06 341 ASN A N 1
ATOM 2766 C CA . ASN A 1 341 ? 26.141 -2.781 -27.097 1.00 81.06 341 ASN A CA 1
ATOM 2767 C C . ASN A 1 341 ? 26.098 -1.806 -25.912 1.00 81.06 341 ASN A C 1
ATOM 2769 O O . ASN A 1 341 ? 25.129 -1.768 -25.153 1.00 81.06 341 ASN A O 1
ATOM 2773 N N . GLY A 1 342 ? 27.152 -1.000 -25.758 1.00 85.50 342 GLY A N 1
ATOM 2774 C CA . GLY A 1 342 ? 27.269 -0.026 -24.673 1.00 85.50 342 GLY A CA 1
ATOM 2775 C C . GLY A 1 342 ? 27.093 -0.659 -23.286 1.00 85.50 342 GLY A C 1
ATOM 2776 O O . GLY A 1 342 ? 27.865 -1.535 -22.886 1.00 85.50 342 GLY A O 1
ATOM 2777 N N . ARG A 1 343 ? 26.074 -0.200 -22.547 1.00 83.75 343 ARG A N 1
ATOM 2778 C CA . ARG A 1 343 ? 25.722 -0.689 -21.200 1.00 83.75 343 ARG A CA 1
ATOM 2779 C C . ARG A 1 343 ? 24.933 -2.006 -21.194 1.00 83.75 343 ARG A C 1
ATOM 2781 O O . ARG A 1 343 ? 24.935 -2.718 -20.195 1.00 83.75 343 ARG A O 1
ATOM 2788 N N . PHE A 1 344 ? 24.320 -2.380 -22.315 1.00 88.12 344 PHE A N 1
ATOM 2789 C CA . PHE A 1 344 ? 23.570 -3.627 -22.452 1.00 88.12 344 PHE A CA 1
ATOM 2790 C C . PHE A 1 344 ? 24.535 -4.768 -22.776 1.00 88.12 344 PHE A C 1
ATOM 2792 O O . PHE A 1 344 ? 24.828 -5.050 -23.941 1.00 88.12 344 PHE A O 1
ATOM 2799 N N . LYS A 1 345 ? 25.093 -5.382 -21.729 1.00 86.69 345 LYS A N 1
ATOM 2800 C CA . LYS A 1 345 ? 26.165 -6.384 -21.856 1.00 86.69 345 LYS A CA 1
ATOM 2801 C C . LYS A 1 345 ? 25.700 -7.826 -21.702 1.00 86.69 345 LYS A C 1
ATOM 2803 O O . LYS A 1 345 ? 26.330 -8.725 -22.255 1.00 86.69 345 LYS A O 1
ATOM 2808 N N . ASN A 1 346 ? 24.608 -8.046 -20.978 1.00 87.75 346 ASN A N 1
ATOM 2809 C CA . ASN A 1 346 ? 24.182 -9.381 -20.582 1.00 87.75 346 ASN A CA 1
ATOM 2810 C C . ASN A 1 346 ? 23.037 -9.879 -21.454 1.00 87.75 346 ASN A C 1
ATOM 2812 O O . ASN A 1 346 ? 22.075 -9.153 -21.681 1.00 87.75 346 ASN A O 1
ATOM 2816 N N . ILE A 1 347 ? 23.138 -11.124 -21.923 1.00 87.12 347 ILE A N 1
ATOM 2817 C CA . ILE A 1 347 ? 22.122 -11.769 -22.758 1.00 87.12 347 ILE A CA 1
ATOM 2818 C C . ILE A 1 347 ? 21.387 -12.810 -21.917 1.00 87.12 347 ILE A C 1
ATOM 2820 O O . ILE A 1 347 ? 22.008 -13.696 -21.331 1.00 87.12 347 ILE A O 1
ATOM 2824 N N . ARG A 1 348 ? 20.058 -12.741 -21.901 1.00 84.75 348 ARG A N 1
ATOM 2825 C CA . ARG A 1 348 ? 19.179 -13.733 -21.282 1.00 84.75 348 ARG A CA 1
ATOM 2826 C C . ARG A 1 348 ? 18.323 -14.391 -22.355 1.00 84.75 348 ARG A C 1
ATOM 2828 O O . ARG A 1 348 ? 17.784 -13.712 -23.224 1.00 84.75 348 ARG A O 1
ATOM 2835 N N . LYS A 1 349 ? 18.160 -15.708 -22.262 1.00 84.44 349 LYS A N 1
ATOM 2836 C CA . LYS A 1 349 ? 17.082 -16.421 -22.951 1.00 84.44 349 LYS A CA 1
ATOM 2837 C C . LYS A 1 349 ? 15.863 -16.434 -22.032 1.00 84.44 349 LYS A C 1
ATOM 2839 O O . LYS A 1 349 ? 15.986 -16.901 -20.901 1.00 84.44 349 LYS A O 1
ATOM 2844 N N . LEU A 1 350 ? 14.745 -15.891 -22.503 1.00 81.69 350 LEU A N 1
ATOM 2845 C CA . LEU A 1 350 ? 13.474 -15.886 -21.776 1.00 81.69 350 LEU A CA 1
ATOM 2846 C C . LEU A 1 350 ? 12.613 -17.086 -22.173 1.00 81.69 350 LEU A C 1
ATOM 2848 O O . LEU A 1 350 ? 12.913 -17.785 -23.147 1.00 81.69 350 LEU A O 1
ATOM 2852 N N . SER A 1 351 ? 11.562 -17.337 -21.394 1.00 82.62 351 SER A N 1
ATOM 2853 C CA . SER A 1 351 ? 10.649 -18.462 -21.613 1.00 82.62 351 SER A CA 1
ATOM 2854 C C . SER A 1 351 ? 9.843 -18.347 -22.913 1.00 82.62 351 SER A C 1
ATOM 2856 O O . SER A 1 351 ? 9.569 -19.366 -23.551 1.00 82.62 351 SER A O 1
ATOM 2858 N N . ASN A 1 352 ? 9.508 -17.127 -23.350 1.00 78.38 352 ASN A N 1
ATOM 2859 C CA . ASN A 1 352 ? 8.768 -16.901 -24.587 1.00 78.38 352 ASN A CA 1
ATOM 2860 C C . ASN A 1 352 ? 9.678 -17.083 -25.826 1.00 78.38 352 ASN A C 1
ATOM 2862 O O . ASN A 1 352 ? 10.664 -16.355 -25.977 1.00 78.38 352 ASN A O 1
ATOM 2866 N N . PRO A 1 353 ? 9.357 -18.004 -26.756 1.00 70.56 353 PRO A N 1
ATOM 2867 C CA . PRO A 1 353 ? 10.174 -18.253 -27.945 1.00 70.56 353 PRO A CA 1
ATOM 2868 C C . PRO A 1 353 ? 10.251 -17.058 -28.907 1.00 70.56 353 PRO A C 1
ATOM 2870 O O . PRO A 1 353 ? 11.248 -16.929 -29.619 1.00 70.56 353 PRO A O 1
ATOM 2873 N N . ASN A 1 354 ? 9.258 -16.164 -28.906 1.00 74.12 354 ASN A N 1
ATOM 2874 C CA . ASN A 1 354 ? 9.278 -14.950 -29.729 1.00 74.12 354 ASN A CA 1
ATOM 2875 C C . ASN A 1 354 ? 10.238 -13.884 -29.173 1.00 74.12 354 ASN A C 1
ATOM 2877 O O . ASN A 1 354 ? 10.755 -13.069 -29.931 1.00 74.12 354 ASN A O 1
ATOM 2881 N N . ASP A 1 355 ? 10.558 -13.966 -27.879 1.00 74.94 355 ASP A N 1
ATOM 2882 C CA . ASP A 1 355 ? 11.465 -13.064 -27.162 1.00 74.94 355 ASP A CA 1
ATOM 2883 C C . ASP A 1 355 ? 12.788 -13.776 -26.827 1.00 74.94 355 ASP A C 1
ATOM 2885 O O . ASP A 1 355 ? 13.411 -13.546 -25.789 1.00 74.94 355 ASP A O 1
ATOM 2889 N N . SER A 1 356 ? 13.204 -14.708 -27.696 1.00 66.81 356 SER A N 1
ATOM 2890 C CA . SER A 1 356 ? 14.199 -15.743 -27.376 1.00 66.81 356 SER A CA 1
ATOM 2891 C C . SER A 1 356 ? 15.549 -15.230 -26.869 1.00 66.81 356 SER A C 1
ATOM 2893 O O . SER A 1 356 ? 16.287 -16.003 -26.251 1.00 66.81 356 SER A O 1
ATOM 2895 N N . ARG A 1 357 ? 15.906 -13.964 -27.122 1.00 79.31 357 ARG A N 1
ATOM 2896 C CA . ARG A 1 357 ? 17.104 -13.330 -26.565 1.00 79.31 357 ARG A CA 1
ATOM 2897 C C . ARG A 1 357 ? 16.852 -11.873 -26.234 1.00 79.31 357 ARG A C 1
ATOM 2899 O O . ARG A 1 357 ? 16.499 -11.077 -27.098 1.00 79.31 357 ARG A O 1
ATOM 2906 N N . VAL A 1 358 ? 17.134 -11.542 -24.986 1.00 85.81 358 VAL A N 1
ATOM 2907 C CA . VAL A 1 358 ? 17.025 -10.197 -24.446 1.00 85.81 358 VAL A CA 1
ATOM 2908 C C . VAL A 1 358 ? 18.391 -9.750 -23.978 1.00 85.81 358 VAL A C 1
ATOM 2910 O O . VAL A 1 358 ? 19.052 -10.479 -23.238 1.00 85.81 358 VAL A O 1
ATOM 2913 N N . ILE A 1 359 ? 18.820 -8.566 -24.411 1.00 87.69 359 ILE A N 1
ATOM 2914 C CA . ILE A 1 359 ? 20.044 -7.949 -23.907 1.00 87.69 359 ILE A CA 1
ATOM 2915 C C . ILE A 1 359 ? 19.641 -6.915 -22.867 1.00 87.69 359 ILE A C 1
ATOM 2917 O O . ILE A 1 359 ? 18.798 -6.070 -23.142 1.00 87.69 359 ILE A O 1
ATOM 2921 N N . TYR A 1 360 ? 20.212 -6.974 -21.672 1.00 90.75 360 TYR A N 1
ATOM 2922 C CA . TYR A 1 360 ? 19.825 -6.094 -20.575 1.00 90.75 360 TYR A CA 1
ATOM 2923 C C . TYR A 1 360 ? 21.039 -5.482 -19.873 1.00 90.75 360 TYR A C 1
ATOM 2925 O O . TYR A 1 360 ? 22.174 -5.968 -19.965 1.00 90.75 360 TYR A O 1
ATOM 2933 N N . ASP A 1 361 ? 20.781 -4.377 -19.182 1.00 91.00 361 ASP A N 1
ATOM 2934 C CA . ASP A 1 361 ? 21.744 -3.673 -18.344 1.00 91.00 361 ASP A CA 1
ATO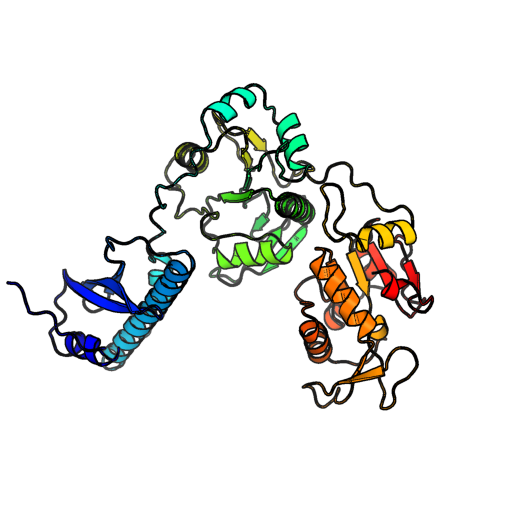M 2935 C C . ASP A 1 361 ? 21.657 -4.214 -16.909 1.00 91.00 361 ASP A C 1
ATOM 2937 O O . ASP A 1 361 ? 20.777 -3.855 -16.130 1.00 91.00 361 ASP A O 1
ATOM 2941 N N . GLU A 1 362 ? 22.548 -5.142 -16.560 1.00 90.94 362 GLU A N 1
ATOM 2942 C CA . GLU A 1 362 ? 22.532 -5.786 -15.240 1.00 90.94 362 GLU A CA 1
ATOM 2943 C C . GLU A 1 362 ? 22.839 -4.810 -14.103 1.00 90.94 362 GLU A C 1
ATOM 2945 O O . GLU A 1 362 ? 22.278 -4.954 -13.016 1.00 90.94 362 GLU A O 1
ATOM 2950 N N . VAL A 1 363 ?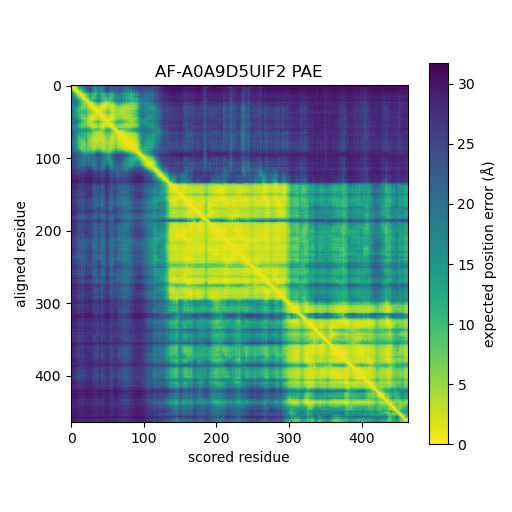 23.707 -3.821 -14.344 1.00 89.81 363 VAL A N 1
ATOM 2951 C CA . VAL A 1 363 ? 24.022 -2.795 -13.344 1.00 89.81 363 VAL A CA 1
ATOM 2952 C C . VAL A 1 363 ? 22.753 -2.010 -13.045 1.00 89.81 363 VAL A C 1
ATOM 2954 O O . VAL A 1 363 ? 22.379 -1.882 -11.881 1.00 89.81 363 VAL A O 1
ATOM 2957 N N . ALA A 1 364 ? 22.022 -1.606 -14.087 1.00 89.31 364 ALA A N 1
ATOM 2958 C CA . ALA A 1 364 ? 20.735 -0.951 -13.918 1.00 89.31 364 ALA A CA 1
ATOM 2959 C C . ALA A 1 364 ? 19.723 -1.779 -13.141 1.00 89.31 364 ALA A C 1
ATOM 2961 O O . ALA A 1 364 ? 19.120 -1.288 -12.190 1.00 89.31 364 ALA A O 1
ATOM 2962 N N . MET A 1 365 ? 19.556 -3.045 -13.513 1.00 92.69 365 MET A N 1
ATOM 2963 C CA . MET A 1 365 ? 18.594 -3.924 -12.856 1.00 92.69 365 MET A CA 1
ATOM 2964 C C . MET A 1 365 ? 18.914 -4.123 -11.366 1.00 92.69 365 MET A C 1
ATOM 2966 O O . MET A 1 365 ? 18.002 -4.120 -10.539 1.00 92.69 365 MET A O 1
ATOM 2970 N N . LYS A 1 366 ? 20.198 -4.229 -10.996 1.00 91.69 366 LYS A N 1
ATOM 2971 C CA . LYS A 1 366 ? 20.626 -4.300 -9.587 1.00 91.69 366 LYS A CA 1
ATOM 2972 C C . LYS A 1 366 ? 20.311 -3.014 -8.820 1.00 91.69 366 LYS A C 1
ATOM 2974 O O . LYS A 1 366 ? 19.838 -3.096 -7.688 1.00 91.69 366 LYS A O 1
ATOM 2979 N N . GLN A 1 367 ? 20.506 -1.849 -9.433 1.00 88.94 367 GLN A N 1
ATOM 2980 C CA . GLN A 1 367 ? 20.198 -0.568 -8.790 1.00 88.94 367 GLN A CA 1
ATOM 2981 C C . GLN A 1 367 ? 18.695 -0.336 -8.643 1.00 88.94 367 GLN A C 1
ATOM 2983 O O . GLN A 1 367 ? 18.235 0.103 -7.593 1.00 88.94 367 GLN A O 1
ATOM 2988 N N . LEU A 1 368 ? 17.895 -0.745 -9.629 1.00 91.50 368 LEU A N 1
ATOM 2989 C CA . LEU A 1 368 ? 16.437 -0.758 -9.504 1.00 91.50 368 LEU A CA 1
ATOM 2990 C C . LEU A 1 368 ? 15.963 -1.699 -8.385 1.00 91.50 368 LEU A C 1
ATOM 2992 O O . LEU A 1 368 ? 15.068 -1.342 -7.620 1.00 91.50 368 LEU A O 1
ATOM 2996 N N . SER A 1 369 ? 16.583 -2.874 -8.243 1.00 90.94 369 SER A N 1
ATOM 2997 C CA . SER A 1 369 ? 16.305 -3.781 -7.123 1.00 90.94 369 SER A CA 1
ATOM 2998 C C . SER A 1 369 ? 16.596 -3.106 -5.786 1.00 90.94 369 SER A C 1
ATOM 3000 O O . SER A 1 369 ? 15.758 -3.138 -4.888 1.00 90.94 369 SER A O 1
ATOM 3002 N N . LYS A 1 370 ? 17.761 -2.464 -5.651 1.00 88.38 370 LYS A N 1
ATOM 3003 C CA . LYS A 1 370 ? 18.145 -1.735 -4.438 1.00 88.38 370 LYS A CA 1
ATOM 3004 C C . LYS A 1 370 ? 17.188 -0.575 -4.139 1.00 88.38 370 LYS A C 1
ATOM 3006 O O . LYS A 1 370 ? 16.757 -0.420 -3.004 1.00 88.38 370 LYS A O 1
ATOM 3011 N N . TYR A 1 371 ? 16.776 0.180 -5.155 1.00 88.25 371 TYR A N 1
ATOM 3012 C CA . TYR A 1 371 ? 15.784 1.250 -5.030 1.00 88.25 371 TYR A CA 1
ATOM 3013 C C . TYR A 1 371 ? 14.443 0.739 -4.471 1.00 88.25 371 TYR A C 1
ATOM 3015 O O . TYR A 1 371 ? 13.862 1.354 -3.578 1.00 88.25 371 TYR A O 1
ATOM 3023 N N . VAL A 1 372 ? 13.970 -0.424 -4.933 1.00 87.88 372 VAL A N 1
ATOM 3024 C CA . VAL A 1 372 ? 12.763 -1.072 -4.384 1.00 87.88 372 VAL A CA 1
ATOM 3025 C C . VAL A 1 372 ? 12.995 -1.574 -2.957 1.00 87.88 372 VAL A C 1
ATOM 3027 O O . VAL A 1 372 ? 12.120 -1.403 -2.111 1.00 87.88 372 VAL A O 1
ATOM 3030 N N . GLN A 1 373 ? 14.168 -2.143 -2.663 1.00 82.50 373 GLN A N 1
ATOM 3031 C CA . GLN A 1 373 ? 14.545 -2.586 -1.312 1.00 82.50 373 GLN A CA 1
ATOM 3032 C C . GLN A 1 373 ? 14.625 -1.424 -0.311 1.00 82.50 373 GLN A C 1
ATOM 3034 O O . GLN A 1 373 ? 14.256 -1.604 0.846 1.00 82.50 373 GLN A O 1
ATOM 3039 N N . ASN A 1 374 ? 15.002 -0.223 -0.761 1.00 80.31 374 ASN A N 1
ATOM 3040 C CA . ASN A 1 374 ? 14.938 1.015 0.028 1.00 80.31 374 ASN A CA 1
ATOM 3041 C C . ASN A 1 374 ? 13.489 1.477 0.307 1.00 80.31 374 ASN A C 1
ATOM 3043 O O . ASN A 1 374 ? 13.266 2.504 0.948 1.00 80.31 374 ASN A O 1
ATOM 3047 N N . GLY A 1 375 ? 12.485 0.736 -0.170 1.00 80.00 375 GLY A N 1
ATOM 3048 C CA . GLY A 1 375 ? 11.071 1.017 0.047 1.00 80.00 375 GLY A CA 1
ATOM 3049 C C . GLY A 1 375 ? 10.473 1.972 -0.979 1.00 80.00 375 GLY A C 1
ATOM 3050 O O . GLY A 1 375 ? 9.328 2.380 -0.809 1.00 80.00 375 GLY A O 1
ATOM 3051 N N . HIS A 1 376 ? 11.191 2.335 -2.045 1.00 86.44 376 HIS A N 1
ATOM 3052 C CA . HIS A 1 376 ? 10.644 3.166 -3.116 1.00 86.44 376 HIS A CA 1
ATOM 3053 C C . HIS A 1 376 ? 9.739 2.368 -4.066 1.00 86.44 376 HIS A C 1
ATOM 3055 O O . HIS A 1 376 ? 9.456 1.183 -3.860 1.00 86.44 376 HIS A O 1
ATOM 3061 N N . ARG A 1 377 ? 9.171 3.034 -5.075 1.00 86.44 377 ARG A N 1
ATOM 3062 C CA . ARG A 1 377 ? 8.238 2.404 -6.015 1.00 86.44 377 ARG A CA 1
ATOM 3063 C C . ARG A 1 377 ? 8.700 2.583 -7.450 1.00 86.44 377 ARG A C 1
ATOM 3065 O O . ARG A 1 377 ? 8.920 3.703 -7.892 1.00 86.44 377 ARG A O 1
ATOM 3072 N N . ILE A 1 378 ? 8.766 1.478 -8.185 1.00 90.44 378 ILE A N 1
ATOM 3073 C CA . ILE A 1 378 ? 8.980 1.484 -9.632 1.00 90.44 378 ILE A CA 1
ATOM 3074 C C . ILE A 1 378 ? 7.641 1.252 -10.328 1.00 90.44 378 ILE A C 1
ATOM 3076 O O . ILE A 1 378 ? 6.868 0.382 -9.925 1.00 90.44 378 ILE A O 1
ATOM 3080 N N . ILE A 1 379 ? 7.386 2.026 -11.378 1.00 89.19 379 ILE A N 1
ATOM 3081 C CA . ILE A 1 379 ? 6.303 1.801 -12.330 1.00 89.19 379 ILE A CA 1
ATOM 3082 C C . ILE A 1 379 ? 6.949 1.564 -13.691 1.00 89.19 379 ILE A C 1
ATOM 3084 O O . ILE A 1 379 ? 7.627 2.439 -14.227 1.00 89.19 379 ILE A O 1
ATOM 3088 N N . LEU A 1 380 ? 6.740 0.378 -14.252 1.00 90.56 380 LEU A N 1
ATOM 3089 C CA . LEU A 1 380 ? 7.188 0.068 -15.600 1.00 90.56 380 LEU A CA 1
ATOM 3090 C C . LEU A 1 380 ? 6.058 0.331 -16.598 1.00 90.56 380 LEU A C 1
ATOM 3092 O O . LEU A 1 380 ? 4.967 -0.231 -16.479 1.00 90.56 380 LEU A O 1
ATOM 3096 N N . LEU A 1 381 ? 6.340 1.172 -17.589 1.00 88.75 381 LEU A N 1
ATOM 3097 C CA . LEU A 1 381 ? 5.411 1.565 -18.639 1.00 88.75 381 LEU A CA 1
ATOM 3098 C C . LEU A 1 381 ? 5.783 0.885 -19.965 1.00 88.75 381 LEU A C 1
ATOM 3100 O O . LEU A 1 381 ? 6.691 1.332 -20.663 1.00 88.75 381 LEU A O 1
ATOM 3104 N N . ASN A 1 382 ? 5.077 -0.188 -20.335 1.00 87.25 382 ASN A N 1
ATOM 3105 C CA . ASN A 1 382 ? 5.288 -0.875 -21.614 1.00 87.25 382 ASN A CA 1
ATOM 3106 C C . ASN A 1 382 ? 4.486 -0.177 -22.723 1.00 87.25 382 ASN A C 1
ATOM 3108 O O . ASN A 1 382 ? 3.303 -0.457 -22.925 1.00 87.25 382 ASN A O 1
ATOM 3112 N N . THR A 1 383 ? 5.119 0.762 -23.429 1.00 79.06 383 THR A N 1
ATOM 3113 C CA . THR A 1 383 ? 4.432 1.572 -24.444 1.00 79.06 383 THR A CA 1
ATOM 3114 C C . THR A 1 383 ? 4.256 0.824 -25.777 1.00 79.06 383 THR A C 1
ATOM 3116 O O . THR A 1 383 ? 5.083 -0.016 -26.137 1.00 79.06 383 THR A O 1
ATOM 3119 N N . PRO A 1 384 ? 3.221 1.150 -26.581 1.00 71.69 384 PRO A N 1
ATOM 3120 C CA . PRO A 1 384 ? 3.014 0.524 -27.891 1.00 71.69 384 PRO A CA 1
ATOM 3121 C C . PRO A 1 384 ? 4.134 0.775 -28.911 1.00 71.69 384 PRO A C 1
ATOM 3123 O O . PRO A 1 384 ? 4.293 -0.022 -29.831 1.00 71.69 384 PRO A O 1
ATOM 3126 N N . ARG A 1 385 ? 4.891 1.876 -28.771 1.00 68.94 385 ARG A N 1
ATOM 3127 C CA . ARG A 1 385 ? 6.030 2.193 -29.657 1.00 68.94 385 ARG A CA 1
ATOM 3128 C C . ARG A 1 385 ? 7.358 1.637 -29.134 1.00 68.94 385 ARG A C 1
ATOM 3130 O O . ARG A 1 385 ? 8.388 1.862 -29.764 1.00 68.94 385 ARG A O 1
ATOM 3137 N N . GLY A 1 386 ? 7.330 0.965 -27.987 1.00 68.25 386 GLY A N 1
ATOM 3138 C CA . GLY A 1 386 ? 8.492 0.332 -27.394 1.00 68.25 386 GLY A CA 1
ATOM 3139 C C . GLY A 1 386 ? 8.849 -1.020 -28.019 1.00 68.25 386 GLY A C 1
ATOM 3140 O O . GLY A 1 386 ? 8.142 -1.542 -28.886 1.00 68.25 386 GLY A O 1
ATOM 3141 N N . LEU A 1 387 ? 9.925 -1.630 -27.529 1.00 69.00 387 LEU A N 1
ATOM 3142 C CA . LEU A 1 387 ? 10.392 -2.975 -27.836 1.00 69.00 387 LEU A CA 1
ATOM 3143 C C . LEU A 1 387 ? 9.237 -3.951 -27.679 1.00 69.00 387 LEU A C 1
ATOM 3145 O O . LEU A 1 387 ? 8.612 -4.008 -26.623 1.00 69.00 387 LEU A O 1
ATOM 3149 N N . HIS A 1 388 ? 8.953 -4.703 -28.742 1.00 76.75 388 HIS A N 1
ATOM 3150 C CA . HIS A 1 388 ? 7.867 -5.678 -28.821 1.00 76.75 388 HIS A CA 1
ATOM 3151 C C . HIS A 1 388 ? 8.132 -6.925 -27.966 1.00 76.75 388 HIS A C 1
ATOM 3153 O O . HIS A 1 388 ? 8.076 -8.036 -28.474 1.00 76.75 388 HIS A O 1
ATOM 3159 N N . PHE A 1 389 ? 8.411 -6.742 -26.678 1.00 78.06 389 PHE A N 1
ATOM 3160 C CA . PHE A 1 389 ? 8.402 -7.827 -25.715 1.00 78.06 389 PHE A CA 1
ATOM 3161 C C . PHE A 1 389 ? 6.977 -8.138 -25.289 1.00 78.06 389 PHE A C 1
ATOM 3163 O O . PHE A 1 389 ? 6.153 -7.233 -25.102 1.00 78.06 389 PHE A O 1
ATOM 3170 N N . SER A 1 390 ? 6.713 -9.427 -25.094 1.00 85.50 390 SER A N 1
ATOM 3171 C CA . SER A 1 390 ? 5.538 -9.853 -24.346 1.00 85.50 390 SER A CA 1
ATOM 3172 C C . SER A 1 390 ? 5.610 -9.349 -22.902 1.00 85.50 390 SER A C 1
ATOM 3174 O O . SER A 1 390 ? 6.693 -9.195 -22.324 1.00 85.50 390 SER A O 1
ATOM 3176 N N . ASP A 1 391 ? 4.447 -9.078 -22.313 1.00 86.69 391 ASP A N 1
ATOM 3177 C CA . ASP A 1 391 ? 4.349 -8.647 -20.919 1.00 86.69 391 ASP A CA 1
ATOM 3178 C C . ASP A 1 391 ? 4.965 -9.703 -19.982 1.00 86.69 391 ASP A C 1
ATOM 3180 O O . ASP A 1 391 ? 5.657 -9.364 -19.022 1.00 86.69 391 ASP A O 1
ATOM 3184 N N . GLU A 1 392 ? 4.788 -10.986 -20.307 1.00 88.38 392 GLU A N 1
ATOM 3185 C CA . GLU A 1 392 ? 5.332 -12.125 -19.570 1.00 88.38 392 GLU A CA 1
ATOM 3186 C C . GLU A 1 392 ? 6.862 -12.114 -19.532 1.00 88.38 392 GLU A C 1
ATOM 3188 O O . GLU A 1 392 ? 7.446 -12.279 -18.463 1.00 88.38 392 GLU A O 1
ATOM 3193 N N . SER A 1 393 ? 7.512 -11.857 -20.669 1.00 88.62 393 SER A N 1
ATOM 3194 C CA . SER A 1 393 ? 8.972 -11.749 -20.773 1.00 88.62 393 SER A CA 1
ATOM 3195 C C . SER A 1 393 ? 9.535 -10.614 -19.920 1.00 88.62 393 SER A C 1
ATOM 3197 O O . SER A 1 393 ? 10.549 -10.771 -19.237 1.00 88.62 393 SER A O 1
ATOM 3199 N N . ILE A 1 394 ? 8.864 -9.462 -19.930 1.00 89.44 394 ILE A N 1
ATOM 3200 C CA . ILE A 1 394 ? 9.257 -8.310 -19.118 1.00 89.44 394 ILE A CA 1
ATOM 3201 C C . ILE A 1 394 ? 9.132 -8.644 -17.626 1.00 89.44 394 ILE A C 1
ATOM 3203 O O . ILE A 1 394 ? 10.059 -8.398 -16.851 1.00 89.44 394 ILE A O 1
ATOM 3207 N N . ILE A 1 395 ? 8.003 -9.230 -17.222 1.00 90.50 395 ILE A N 1
ATOM 3208 C CA . ILE A 1 395 ? 7.752 -9.630 -15.835 1.00 90.50 395 ILE A CA 1
ATOM 3209 C C . ILE A 1 395 ? 8.776 -10.677 -15.383 1.00 90.50 395 ILE A C 1
ATOM 3211 O O . ILE A 1 395 ? 9.330 -10.555 -14.289 1.00 90.50 395 ILE A O 1
ATOM 3215 N N . GLU A 1 396 ? 9.061 -11.679 -16.218 1.00 91.44 396 GLU A N 1
ATOM 3216 C CA . GLU A 1 396 ? 10.085 -12.694 -15.958 1.00 91.44 396 GLU A CA 1
ATOM 3217 C C . GLU A 1 396 ? 11.443 -12.034 -15.694 1.00 91.44 396 GLU A C 1
ATOM 3219 O O . GLU A 1 396 ? 12.065 -12.312 -14.669 1.00 91.44 396 GLU A O 1
ATOM 3224 N N . LEU A 1 397 ? 11.870 -11.109 -16.560 1.00 91.81 397 LEU A N 1
ATOM 3225 C CA . LEU A 1 397 ? 13.158 -10.432 -16.427 1.00 91.81 397 LEU A CA 1
ATOM 3226 C C . LEU A 1 397 ? 13.274 -9.632 -15.121 1.00 91.81 397 LEU A C 1
ATOM 3228 O O . LEU A 1 397 ? 14.296 -9.725 -14.444 1.00 91.81 397 LEU A O 1
ATOM 3232 N N . PHE A 1 398 ? 12.251 -8.863 -14.745 1.00 94.06 398 PHE A N 1
ATOM 3233 C CA . PHE A 1 398 ? 12.276 -8.057 -13.517 1.00 94.06 398 PHE A CA 1
ATOM 3234 C C . PHE A 1 398 ? 12.216 -8.911 -12.244 1.00 94.06 398 PHE A C 1
ATOM 3236 O O . PHE A 1 398 ? 12.91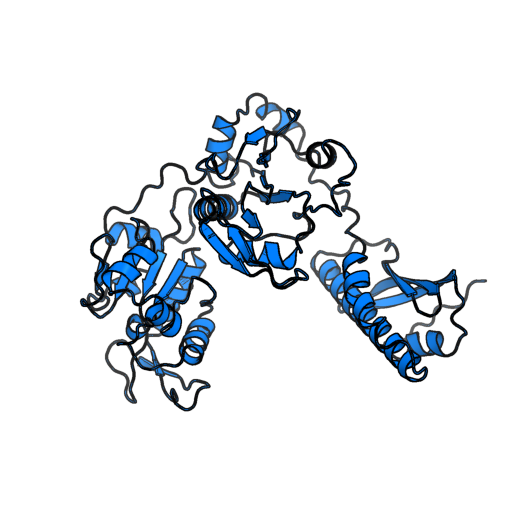7 -8.616 -11.270 1.00 94.06 398 PHE A O 1
ATOM 3243 N N . ASN A 1 399 ? 11.473 -10.021 -12.267 1.00 92.19 399 ASN A N 1
ATOM 3244 C CA . ASN A 1 399 ? 11.412 -10.954 -11.141 1.00 92.19 399 ASN A CA 1
ATOM 3245 C C . ASN A 1 399 ? 12.779 -11.586 -10.824 1.00 92.19 399 ASN A C 1
ATOM 3247 O O . ASN A 1 399 ? 13.058 -11.862 -9.659 1.00 92.19 399 ASN A O 1
ATOM 3251 N N . LEU A 1 400 ? 13.663 -11.759 -11.817 1.00 92.19 400 LEU A N 1
ATOM 3252 C CA . LEU A 1 400 ? 15.034 -12.250 -11.590 1.00 92.19 400 LEU A CA 1
ATOM 3253 C C . LEU A 1 400 ? 15.860 -11.336 -10.679 1.00 92.19 400 LEU A C 1
ATOM 3255 O O . LEU A 1 400 ? 16.798 -11.797 -10.034 1.00 92.19 400 LEU A O 1
ATOM 3259 N N . PHE A 1 401 ? 15.503 -10.055 -10.620 1.00 94.12 401 PHE A N 1
ATOM 3260 C CA . PHE A 1 401 ? 16.131 -9.053 -9.766 1.00 94.12 401 PHE A CA 1
ATOM 3261 C C . PHE A 1 401 ? 15.264 -8.726 -8.549 1.00 94.12 401 PHE A C 1
ATOM 3263 O O . PHE A 1 401 ? 15.426 -7.677 -7.947 1.00 94.12 401 PHE A O 1
ATOM 3270 N N . SER A 1 402 ? 14.332 -9.609 -8.172 1.00 92.31 402 SER A N 1
ATOM 3271 C CA . SER A 1 402 ? 13.405 -9.396 -7.050 1.00 92.31 402 SER A CA 1
ATOM 3272 C C . SER A 1 402 ? 12.532 -8.137 -7.182 1.00 92.31 402 SER A C 1
ATOM 3274 O O . SER A 1 402 ? 12.006 -7.639 -6.187 1.00 92.31 402 SER A O 1
ATOM 3276 N N . ILE A 1 403 ? 12.329 -7.628 -8.403 1.00 92.38 403 ILE A N 1
ATOM 3277 C CA . ILE A 1 403 ? 11.432 -6.500 -8.664 1.00 92.38 403 ILE A CA 1
ATOM 3278 C C . ILE A 1 403 ? 10.073 -7.057 -9.084 1.00 92.38 403 ILE A C 1
ATOM 3280 O O . ILE A 1 403 ? 9.903 -7.557 -10.193 1.00 92.38 403 ILE A O 1
ATOM 3284 N N . THR A 1 404 ? 9.086 -6.958 -8.194 1.00 89.06 404 THR A N 1
ATOM 3285 C CA . THR A 1 404 ? 7.738 -7.468 -8.470 1.00 89.06 404 THR A CA 1
ATOM 3286 C C . THR A 1 404 ? 6.918 -6.453 -9.266 1.00 89.06 404 THR A C 1
ATOM 3288 O O . THR A 1 404 ? 6.451 -5.442 -8.737 1.00 89.06 404 THR A O 1
ATOM 3291 N N . LEU A 1 405 ? 6.682 -6.767 -10.538 1.00 84.25 405 LEU A N 1
ATOM 3292 C CA . LEU A 1 405 ? 5.806 -6.016 -11.434 1.00 84.25 405 LEU A CA 1
ATOM 3293 C C . LEU A 1 405 ? 4.375 -6.574 -11.369 1.00 84.25 405 LEU A C 1
ATOM 3295 O O . LEU A 1 405 ? 4.034 -7.522 -12.071 1.00 84.25 405 LEU A O 1
ATOM 3299 N N . LYS A 1 406 ? 3.535 -6.027 -10.482 1.00 78.25 406 LYS A N 1
ATOM 3300 C CA . LYS A 1 406 ? 2.118 -6.414 -10.333 1.00 78.25 406 LYS A CA 1
ATOM 3301 C C . LYS A 1 406 ? 1.219 -5.195 -10.139 1.00 78.25 406 LYS A C 1
ATOM 3303 O O . LYS A 1 406 ? 1.669 -4.163 -9.639 1.00 78.25 406 LYS A O 1
ATOM 3308 N N . GLY A 1 407 ? -0.057 -5.343 -10.502 1.00 76.62 407 GLY A N 1
ATOM 3309 C CA . GLY A 1 407 ? -1.088 -4.324 -10.294 1.00 76.62 407 GLY A CA 1
ATOM 3310 C C . GLY A 1 407 ? -0.682 -2.983 -10.901 1.00 76.62 407 GLY A C 1
ATOM 3311 O O . GLY A 1 407 ? -0.357 -2.900 -12.079 1.00 76.62 407 GLY A O 1
ATOM 3312 N N . SER A 1 408 ? -0.637 -1.938 -10.080 1.00 74.69 408 SER A N 1
ATOM 3313 C CA . SER A 1 408 ? -0.293 -0.577 -10.503 1.00 74.69 408 SER A CA 1
ATOM 3314 C C . SER A 1 408 ? 1.207 -0.310 -10.719 1.00 74.69 408 SER A C 1
ATOM 3316 O O . SER A 1 408 ? 1.581 0.837 -10.960 1.00 74.69 408 SER A O 1
ATOM 3318 N N . ASN A 1 409 ? 2.085 -1.309 -10.581 1.00 82.88 409 ASN A N 1
ATOM 3319 C CA . ASN A 1 409 ? 3.528 -1.167 -10.851 1.00 82.88 409 ASN A CA 1
ATOM 3320 C C . ASN A 1 409 ? 3.907 -1.558 -12.285 1.00 82.88 409 ASN A C 1
ATOM 3322 O O . ASN A 1 409 ? 5.055 -1.379 -12.687 1.00 82.88 409 ASN A O 1
ATOM 3326 N N . PHE A 1 410 ? 2.959 -2.084 -13.057 1.00 88.75 410 PHE A N 1
ATOM 3327 C CA . PHE A 1 410 ? 3.159 -2.431 -14.454 1.00 88.75 410 PHE A CA 1
ATOM 3328 C C . PHE A 1 410 ? 1.951 -1.990 -15.263 1.00 88.75 410 PHE A C 1
ATOM 3330 O O . PHE A 1 410 ? 0.837 -2.448 -15.020 1.00 88.75 410 PHE A O 1
ATOM 3337 N N . ILE A 1 411 ? 2.183 -1.075 -16.198 1.00 85.69 411 ILE A N 1
ATOM 3338 C CA . ILE A 1 411 ? 1.149 -0.565 -17.090 1.00 85.69 411 ILE A CA 1
ATOM 3339 C C . ILE A 1 411 ? 1.472 -1.068 -18.482 1.00 85.69 411 ILE A C 1
ATOM 3341 O O . ILE A 1 411 ? 2.471 -0.667 -19.087 1.00 85.69 411 ILE A O 1
ATOM 3345 N N . ASN A 1 412 ? 0.637 -1.980 -18.964 1.00 85.44 412 ASN A N 1
ATOM 3346 C CA . ASN A 1 412 ? 0.874 -2.662 -20.220 1.00 85.44 412 ASN A CA 1
ATOM 3347 C C . ASN A 1 412 ? 0.238 -1.959 -21.422 1.00 85.44 412 ASN A C 1
ATOM 3349 O O . ASN A 1 412 ? -0.566 -1.030 -21.307 1.00 85.44 412 ASN A O 1
ATOM 3353 N N . ARG A 1 413 ? 0.590 -2.445 -22.614 1.00 80.31 413 ARG A N 1
ATOM 3354 C CA . ARG A 1 413 ? 0.130 -1.883 -23.891 1.00 80.31 413 ARG A CA 1
ATOM 3355 C C . ARG A 1 413 ? -1.386 -1.903 -24.021 1.00 80.31 413 ARG A C 1
ATOM 3357 O O . ARG A 1 413 ? -1.958 -0.941 -24.525 1.00 80.31 413 ARG A O 1
ATOM 3364 N N . GLN A 1 414 ? -2.025 -2.982 -23.566 1.00 79.00 414 GLN A N 1
ATOM 3365 C CA . GLN A 1 414 ? -3.478 -3.128 -23.628 1.00 79.00 414 GLN A CA 1
ATOM 3366 C C . GLN A 1 414 ? -4.164 -2.066 -22.773 1.00 79.00 414 GLN A C 1
ATOM 3368 O O . GLN A 1 414 ? -5.052 -1.381 -23.273 1.00 79.00 414 GLN A O 1
ATOM 3373 N N . GLN A 1 415 ? -3.697 -1.864 -21.539 1.00 73.75 415 GLN A N 1
ATOM 3374 C CA . GLN A 1 415 ? -4.182 -0.808 -20.656 1.00 73.75 415 GLN A CA 1
ATOM 3375 C C . GLN A 1 415 ? -4.020 0.561 -21.320 1.00 73.75 415 GLN A C 1
ATOM 3377 O O . GLN A 1 415 ? -5.002 1.281 -21.435 1.00 73.75 415 GLN A O 1
ATOM 3382 N N . ILE A 1 416 ? -2.840 0.887 -21.858 1.00 74.44 416 ILE A N 1
ATOM 3383 C CA . ILE A 1 416 ? -2.602 2.168 -22.553 1.00 74.44 416 ILE A CA 1
ATOM 3384 C C . ILE A 1 416 ? -3.554 2.347 -23.746 1.00 74.44 416 ILE A C 1
ATOM 3386 O O . ILE A 1 416 ? -4.166 3.404 -23.891 1.00 74.44 416 ILE A O 1
ATOM 3390 N N . SER A 1 417 ? -3.705 1.315 -24.582 1.00 70.25 417 SER A N 1
ATOM 3391 C CA . SER A 1 417 ? -4.574 1.356 -25.765 1.00 70.25 417 SER A CA 1
ATOM 3392 C C . SER A 1 417 ? -6.054 1.493 -25.411 1.00 70.25 417 SER A C 1
ATOM 3394 O O . SER A 1 417 ? -6.779 2.219 -26.084 1.00 70.25 417 SER A O 1
ATOM 3396 N N . HIS A 1 418 ? -6.495 0.847 -24.327 1.00 62.50 418 HIS A N 1
ATOM 3397 C CA . HIS A 1 418 ? -7.879 0.884 -23.870 1.00 62.50 418 HIS A CA 1
ATOM 3398 C C . HIS A 1 418 ? -8.306 2.294 -23.475 1.00 62.50 418 HIS A C 1
ATOM 3400 O O . HIS A 1 418 ? -9.452 2.679 -23.693 1.00 62.50 418 HIS A O 1
ATOM 3406 N N . TYR A 1 419 ? -7.380 3.082 -22.933 1.00 55.16 419 TYR A N 1
ATOM 3407 C CA . TYR A 1 419 ? -7.705 4.434 -22.527 1.00 55.16 419 TYR A CA 1
ATOM 3408 C C . TYR A 1 419 ? -7.742 5.438 -23.693 1.00 55.16 419 TYR A C 1
ATOM 3410 O O . TYR A 1 419 ? -8.153 6.572 -23.470 1.00 55.16 419 TYR A O 1
ATOM 3418 N N . ASN A 1 420 ? -7.348 5.060 -24.922 1.00 54.56 420 ASN A N 1
ATOM 3419 C CA . ASN A 1 420 ? -7.247 5.976 -26.075 1.00 54.56 420 ASN A CA 1
ATOM 3420 C C . ASN A 1 420 ? -6.451 7.263 -25.772 1.00 54.56 420 ASN A C 1
ATOM 3422 O O . ASN A 1 420 ? -6.583 8.266 -26.472 1.00 54.56 420 ASN A O 1
ATOM 3426 N N . LEU A 1 421 ? -5.635 7.240 -24.715 1.00 53.22 421 LEU A N 1
ATOM 3427 C CA . LEU A 1 421 ? -5.020 8.439 -24.174 1.00 53.22 421 LEU A CA 1
ATOM 3428 C C . LEU A 1 421 ? -3.947 8.889 -25.150 1.00 53.22 421 LEU A C 1
ATOM 3430 O O . LEU A 1 421 ? -3.006 8.149 -25.457 1.00 53.22 421 LEU A O 1
ATOM 3434 N N . LEU A 1 422 ? -4.056 10.136 -25.600 1.00 53.81 422 LEU A N 1
ATOM 3435 C CA . LEU A 1 422 ? -2.897 10.827 -26.150 1.00 53.81 422 LEU A CA 1
ATOM 3436 C C . LEU A 1 422 ? -1.785 10.767 -25.093 1.00 53.81 422 LEU A C 1
ATOM 3438 O O . LEU A 1 422 ? -2.072 10.814 -23.896 1.00 53.81 422 LEU A O 1
ATOM 3442 N N . ASN A 1 423 ? -0.514 10.684 -25.507 1.00 57.66 423 ASN A N 1
ATOM 3443 C CA . ASN A 1 423 ? 0.628 10.570 -24.584 1.00 57.66 423 ASN A CA 1
ATOM 3444 C C . ASN A 1 423 ? 0.550 11.553 -23.394 1.00 57.66 423 ASN A C 1
ATOM 3446 O O . ASN A 1 423 ? 1.007 11.218 -22.313 1.00 57.66 423 ASN A O 1
ATOM 3450 N N . SER A 1 424 ? -0.048 12.739 -23.557 1.00 53.03 424 SER A N 1
ATOM 3451 C CA . SER A 1 424 ? -0.264 13.707 -22.474 1.00 53.03 424 SER A CA 1
ATOM 3452 C C . SER A 1 424 ? -1.269 13.277 -21.397 1.00 53.03 424 SER A C 1
ATOM 3454 O O . SER A 1 424 ? -1.055 13.589 -20.233 1.00 53.03 424 SER A O 1
ATOM 3456 N N . GLU A 1 425 ? -2.341 12.567 -21.747 1.00 56.19 425 GLU A N 1
ATOM 3457 C CA . GLU A 1 425 ? -3.409 12.187 -20.808 1.00 56.19 425 GLU A CA 1
ATOM 3458 C C . GLU A 1 425 ? -3.056 10.914 -20.021 1.00 56.19 425 GLU A C 1
ATOM 3460 O O . GLU A 1 425 ? -3.416 10.780 -18.854 1.00 56.19 425 GLU A O 1
ATOM 3465 N N . LEU A 1 426 ? -2.268 10.013 -20.623 1.00 63.09 426 LEU A N 1
ATOM 3466 C CA . LEU A 1 426 ? -1.638 8.886 -19.921 1.00 63.09 426 LEU A CA 1
ATOM 3467 C C . LEU A 1 426 ? -0.750 9.391 -18.788 1.00 63.09 426 LEU A C 1
ATOM 3469 O O . LEU A 1 426 ? -0.666 8.773 -17.729 1.00 63.09 426 LEU A O 1
ATOM 3473 N N . LEU A 1 427 ? -0.103 10.533 -19.014 1.00 58.88 427 LEU A N 1
ATOM 3474 C CA . LEU A 1 427 ? 0.747 11.124 -18.011 1.00 58.88 427 LEU A CA 1
ATOM 3475 C C . LEU A 1 427 ? -0.082 11.756 -16.882 1.00 58.88 427 LEU A C 1
ATOM 3477 O O . LEU A 1 427 ? 0.207 11.521 -15.714 1.00 58.88 427 LEU A O 1
ATOM 3481 N N . ASP A 1 428 ? -1.174 12.452 -17.194 1.00 55.75 428 ASP A N 1
ATOM 3482 C CA . ASP A 1 428 ? -2.094 12.946 -16.160 1.00 55.75 428 ASP A CA 1
ATOM 3483 C C . ASP A 1 428 ? -2.739 11.796 -15.345 1.00 55.75 428 ASP A C 1
ATOM 3485 O O . ASP A 1 428 ? -2.962 11.949 -14.144 1.00 55.75 428 ASP A O 1
ATOM 3489 N N . TYR A 1 429 ? -2.953 10.617 -15.949 1.00 58.62 429 TYR A N 1
ATOM 3490 C CA . TYR A 1 429 ? -3.408 9.399 -15.256 1.00 58.62 429 TYR A CA 1
ATOM 3491 C C . TYR A 1 429 ? -2.362 8.807 -14.295 1.00 58.62 429 TYR A C 1
ATOM 3493 O O . TYR A 1 429 ? -2.716 8.210 -13.280 1.00 58.62 429 TYR A O 1
ATOM 3501 N N . LEU A 1 430 ? -1.070 8.979 -14.582 1.00 61.88 430 LEU A N 1
ATOM 3502 C CA . LEU A 1 430 ? 0.029 8.489 -13.740 1.00 61.88 430 LEU A CA 1
ATOM 3503 C C . LEU A 1 430 ? 0.239 9.315 -12.456 1.00 61.88 430 LEU A C 1
ATOM 3505 O O . LEU A 1 430 ? 1.122 8.987 -11.660 1.00 61.88 430 LEU A O 1
ATOM 3509 N N . GLU A 1 431 ? -0.584 10.350 -12.235 1.00 58.12 431 GLU A N 1
ATOM 3510 C CA . GLU A 1 431 ? -0.523 11.258 -11.084 1.00 58.12 431 GLU A CA 1
ATOM 3511 C C . GLU A 1 431 ? 0.908 11.762 -10.850 1.00 58.12 431 GLU A C 1
ATOM 3513 O O . GLU A 1 431 ? 1.492 11.553 -9.785 1.00 58.12 431 GLU A O 1
ATOM 3518 N N . PHE A 1 432 ? 1.491 12.391 -11.876 1.00 65.06 432 PHE A N 1
ATOM 3519 C CA . PHE A 1 432 ? 2.789 13.052 -11.766 1.00 65.06 432 PHE A CA 1
ATOM 3520 C C . PHE A 1 432 ? 2.743 14.167 -10.725 1.00 65.06 432 PHE A C 1
ATOM 3522 O O . PHE A 1 432 ? 2.204 15.249 -10.960 1.00 65.06 432 PHE A O 1
ATOM 3529 N N . ASP A 1 433 ? 3.350 13.898 -9.582 1.00 66.69 433 ASP A N 1
ATOM 3530 C CA . ASP A 1 433 ? 3.652 14.875 -8.552 1.00 66.69 433 ASP A CA 1
ATOM 3531 C C . ASP A 1 433 ? 5.171 15.054 -8.422 1.00 66.69 433 ASP A C 1
ATOM 3533 O O . ASP A 1 433 ? 5.972 14.470 -9.158 1.00 66.69 433 ASP A O 1
ATOM 3537 N N . ASN A 1 434 ? 5.580 15.863 -7.450 1.00 66.94 434 ASN A N 1
ATOM 3538 C CA . ASN A 1 434 ? 6.988 16.123 -7.174 1.00 66.94 434 ASN A CA 1
ATOM 3539 C C . ASN A 1 434 ? 7.728 14.899 -6.571 1.00 66.94 434 ASN A C 1
ATOM 3541 O O . ASN A 1 434 ? 8.928 14.978 -6.318 1.00 66.94 434 ASN A O 1
ATOM 3545 N N . GLU A 1 435 ? 7.048 13.771 -6.319 1.00 72.44 435 GLU A N 1
ATOM 3546 C CA . GLU A 1 435 ? 7.659 12.498 -5.889 1.00 72.44 435 GLU A CA 1
ATOM 3547 C C . GLU A 1 435 ? 8.112 11.654 -7.075 1.00 72.44 435 GLU A C 1
ATOM 3549 O O . GLU A 1 435 ? 8.862 10.687 -6.907 1.00 72.44 435 GLU A O 1
ATOM 3554 N N . THR A 1 436 ? 7.637 12.006 -8.267 1.00 80.06 436 THR A N 1
ATOM 3555 C CA . THR A 1 436 ? 7.738 11.167 -9.446 1.00 80.06 436 THR A CA 1
ATOM 3556 C C . THR A 1 436 ? 8.850 11.655 -10.364 1.00 80.06 436 THR A C 1
ATOM 3558 O O . THR A 1 436 ? 8.825 12.782 -10.864 1.00 80.06 436 THR A O 1
ATOM 3561 N N . LEU A 1 437 ? 9.811 10.774 -10.625 1.00 83.88 437 LEU A N 1
ATOM 3562 C CA . LEU A 1 437 ? 10.809 10.952 -11.668 1.00 83.88 437 LEU A CA 1
ATOM 3563 C C . LEU A 1 437 ? 10.488 10.009 -12.824 1.00 83.88 437 LEU A C 1
ATOM 3565 O O . LEU A 1 437 ? 10.402 8.795 -12.645 1.00 83.88 437 LEU A O 1
ATOM 3569 N N . PHE A 1 438 ? 10.319 10.575 -14.016 1.00 84.00 438 PHE A N 1
ATOM 3570 C CA . PHE A 1 438 ? 10.223 9.799 -15.247 1.00 84.00 438 PHE A CA 1
ATOM 3571 C C . PHE A 1 438 ? 11.608 9.713 -15.889 1.00 84.00 438 PHE A C 1
ATOM 3573 O O . PHE A 1 438 ? 12.200 10.744 -16.225 1.00 84.00 438 PHE A O 1
ATOM 3580 N N . ALA A 1 439 ? 12.119 8.493 -16.036 1.00 81.88 439 ALA A N 1
ATOM 3581 C CA . ALA A 1 439 ? 13.413 8.213 -16.635 1.00 81.88 439 ALA A CA 1
ATOM 3582 C C . ALA A 1 439 ? 13.238 7.337 -17.878 1.00 81.88 439 ALA A C 1
ATOM 3584 O O . ALA A 1 439 ? 12.916 6.149 -17.801 1.00 81.88 439 ALA A O 1
ATOM 3585 N N . ASP A 1 440 ? 13.487 7.936 -19.036 1.00 77.25 440 ASP A N 1
ATOM 3586 C CA . ASP A 1 440 ? 13.395 7.262 -20.327 1.00 77.25 440 ASP A CA 1
ATOM 3587 C C . ASP A 1 440 ? 14.642 7.564 -21.161 1.00 77.25 440 ASP A C 1
ATOM 3589 O O . ASP A 1 440 ? 15.311 8.590 -21.006 1.00 77.25 440 ASP A O 1
ATOM 3593 N N . CYS A 1 441 ? 14.987 6.629 -22.033 1.00 69.75 441 CYS A N 1
ATOM 3594 C CA . CYS A 1 441 ? 15.977 6.829 -23.079 1.00 69.75 441 CYS A CA 1
ATOM 3595 C C . CYS A 1 441 ? 15.435 7.665 -24.252 1.00 69.75 441 CYS A C 1
ATOM 3597 O O . CYS A 1 441 ? 16.223 8.124 -25.078 1.00 69.75 441 CYS A O 1
ATOM 3599 N N . ASN A 1 442 ? 14.115 7.875 -24.323 1.00 67.94 442 ASN A N 1
ATOM 3600 C CA . ASN A 1 442 ? 13.438 8.573 -25.406 1.00 67.94 442 ASN A CA 1
ATOM 3601 C C . ASN A 1 442 ? 12.756 9.873 -24.929 1.00 67.94 442 ASN A C 1
ATOM 3603 O O . ASN A 1 442 ? 11.783 9.854 -24.174 1.00 67.94 442 ASN A O 1
ATOM 3607 N N . GLU A 1 443 ? 13.226 11.023 -25.430 1.00 65.62 443 GLU A N 1
ATOM 3608 C CA . GLU A 1 443 ? 12.658 12.349 -25.123 1.00 65.62 443 GLU A CA 1
ATOM 3609 C C . GLU A 1 443 ? 11.186 12.505 -25.530 1.00 65.62 443 GLU A C 1
ATOM 3611 O O . GLU A 1 443 ? 10.479 13.342 -24.964 1.00 65.62 443 GLU A O 1
ATOM 3616 N N . HIS A 1 444 ? 10.687 11.698 -26.472 1.00 64.50 444 HIS A N 1
ATOM 3617 C CA . HIS A 1 444 ? 9.304 11.788 -26.948 1.00 64.50 444 HIS A CA 1
ATOM 3618 C C . HIS A 1 444 ? 8.252 11.486 -25.870 1.00 64.50 444 HIS A C 1
ATOM 3620 O O . HIS A 1 444 ? 7.080 11.820 -26.063 1.00 64.50 444 HIS A O 1
ATOM 3626 N N . TYR A 1 445 ? 8.654 10.890 -24.744 1.00 59.28 445 TYR A N 1
ATOM 3627 C CA . TYR A 1 445 ? 7.786 10.606 -23.600 1.00 59.28 445 TYR A CA 1
ATOM 3628 C C . TYR A 1 445 ? 7.932 11.604 -22.449 1.00 59.28 445 TYR A C 1
ATOM 3630 O O . TYR A 1 445 ? 7.364 11.385 -21.382 1.00 59.28 445 TYR A O 1
ATOM 3638 N N . ARG A 1 446 ? 8.656 12.714 -22.646 1.00 60.72 446 ARG A N 1
ATOM 3639 C CA . ARG A 1 446 ? 8.890 13.710 -21.598 1.00 60.72 446 ARG A CA 1
ATOM 3640 C C . ARG A 1 446 ? 7.573 14.302 -21.060 1.00 60.72 446 ARG A C 1
ATOM 3642 O O . ARG A 1 446 ? 6.871 14.999 -21.799 1.00 60.72 446 ARG A O 1
ATOM 3649 N N . PRO A 1 447 ? 7.252 14.112 -19.768 1.00 59.84 447 PRO A N 1
ATOM 3650 C CA . PRO A 1 447 ? 6.102 14.754 -19.148 1.00 59.84 447 PRO A CA 1
ATOM 3651 C C . PRO A 1 447 ? 6.271 16.268 -19.003 1.00 59.84 447 PRO A C 1
ATOM 3653 O O . PRO A 1 447 ? 7.371 16.781 -18.808 1.00 59.84 447 PRO A O 1
ATOM 3656 N N . LYS A 1 448 ? 5.145 16.994 -19.071 1.00 52.53 448 LYS A N 1
ATOM 3657 C CA . LYS A 1 448 ? 5.106 18.463 -18.942 1.00 52.53 448 LYS A CA 1
ATOM 3658 C C . LYS A 1 448 ? 5.207 18.964 -17.493 1.00 52.53 448 LYS A C 1
ATOM 3660 O O . LYS A 1 448 ? 5.556 20.123 -17.300 1.00 52.53 448 LYS A O 1
ATOM 3665 N N . LYS A 1 449 ? 4.851 18.140 -16.496 1.00 48.62 449 LYS A N 1
ATOM 3666 C CA . LYS A 1 449 ? 4.626 18.564 -15.095 1.00 48.62 449 LYS A CA 1
ATOM 3667 C C . LYS A 1 449 ? 5.459 17.830 -14.031 1.00 48.62 449 LYS A C 1
ATOM 3669 O O . LYS A 1 449 ? 5.284 18.127 -12.857 1.00 48.62 449 LYS A O 1
ATOM 3674 N N . SER A 1 450 ? 6.359 16.918 -14.400 1.00 56.25 450 SER A N 1
ATOM 3675 C CA . SER A 1 450 ? 7.223 16.214 -13.437 1.00 56.25 450 SER A CA 1
ATOM 3676 C C . SER A 1 450 ? 8.703 16.432 -13.703 1.00 56.25 450 SER A C 1
ATOM 3678 O O . SER A 1 450 ? 9.109 16.916 -14.763 1.00 56.25 450 SER A O 1
ATOM 3680 N N . HIS A 1 451 ? 9.522 16.004 -12.744 1.00 56.34 451 HIS A N 1
ATOM 3681 C CA . HIS A 1 451 ? 10.941 15.812 -12.983 1.00 56.34 451 HIS A CA 1
ATOM 3682 C C . HIS A 1 451 ? 11.126 14.757 -14.089 1.00 56.34 451 HIS A C 1
ATOM 3684 O O . HIS A 1 451 ? 10.486 13.700 -14.085 1.00 56.34 451 HIS A O 1
ATOM 3690 N N . PHE A 1 452 ? 11.976 15.075 -15.064 1.00 56.56 452 PHE A N 1
ATOM 3691 C CA . PHE A 1 452 ? 12.325 14.216 -16.192 1.00 56.56 452 PHE A CA 1
ATOM 3692 C C . PHE A 1 452 ? 13.842 14.148 -16.297 1.00 56.56 452 PHE A C 1
ATOM 3694 O O . PHE A 1 452 ? 14.507 15.186 -16.242 1.00 56.56 452 PHE A O 1
ATOM 3701 N N . SER A 1 453 ? 14.377 12.944 -16.467 1.00 55.38 453 SER A N 1
ATOM 3702 C CA . SER A 1 453 ? 15.798 12.728 -16.715 1.00 55.38 453 SER A CA 1
ATOM 3703 C C . SER A 1 453 ? 15.978 11.812 -17.917 1.00 55.38 453 SER A C 1
ATOM 3705 O O . SER A 1 453 ? 15.283 10.805 -18.054 1.00 55.38 453 SER A O 1
ATOM 3707 N N . LEU A 1 454 ? 16.918 12.168 -18.792 1.00 57.25 454 LEU A N 1
ATOM 3708 C CA . LEU A 1 454 ? 17.316 11.304 -19.891 1.00 57.25 454 LEU A CA 1
ATOM 3709 C C . LEU A 1 454 ? 18.296 10.266 -19.388 1.00 57.25 454 LEU A C 1
ATOM 3711 O O . LEU A 1 454 ? 19.379 10.599 -18.914 1.00 57.25 454 LEU A O 1
ATOM 3715 N N . VAL A 1 455 ? 17.950 8.999 -19.578 1.00 55.47 455 VAL A N 1
ATOM 3716 C CA . VAL A 1 455 ? 18.786 7.868 -19.156 1.00 55.47 455 VAL A CA 1
ATOM 3717 C C . VAL A 1 455 ? 20.144 7.864 -19.878 1.00 55.47 455 VAL A C 1
ATOM 3719 O O . VAL A 1 455 ? 21.131 7.360 -19.346 1.00 55.47 455 VAL A O 1
ATOM 3722 N N . SER A 1 456 ? 20.228 8.462 -21.074 1.00 49.12 456 SER A N 1
ATOM 3723 C CA . SER A 1 456 ? 21.477 8.629 -21.833 1.00 49.12 456 SER A CA 1
ATOM 3724 C C . SER A 1 456 ? 22.470 9.611 -21.193 1.00 49.12 456 SER A C 1
ATOM 3726 O O . SER A 1 456 ? 23.647 9.608 -21.550 1.00 49.12 456 SER A O 1
ATOM 3728 N N . GLN A 1 457 ? 22.047 10.409 -20.207 1.00 50.22 457 GLN A N 1
ATOM 3729 C CA . GLN A 1 457 ? 22.939 11.192 -19.354 1.00 50.22 457 GLN A CA 1
ATOM 3730 C C . GLN A 1 457 ? 23.428 10.280 -18.218 1.00 50.22 457 GLN A C 1
ATOM 3732 O O . GLN A 1 457 ? 22.897 10.298 -17.112 1.00 50.22 457 GLN A O 1
ATOM 3737 N N . HIS A 1 458 ? 24.413 9.438 -18.551 1.00 45.62 458 HIS A N 1
ATOM 3738 C CA . HIS A 1 458 ? 24.937 8.226 -17.890 1.00 45.62 458 HIS A CA 1
ATOM 3739 C C . HIS A 1 458 ? 25.019 8.098 -16.353 1.00 45.62 458 HIS A C 1
ATOM 3741 O O . HIS A 1 458 ? 25.337 7.017 -15.877 1.00 45.62 458 HIS A O 1
ATOM 3747 N N . LYS A 1 459 ? 24.697 9.111 -15.551 1.00 54.16 459 LYS A N 1
ATOM 3748 C CA . LYS A 1 459 ? 24.784 9.036 -14.087 1.00 54.16 459 LYS A CA 1
ATOM 3749 C C . LYS A 1 459 ? 23.503 8.568 -13.403 1.00 54.16 459 LYS A C 1
ATOM 3751 O O . LYS A 1 459 ? 23.577 8.104 -12.277 1.00 54.16 459 LYS A O 1
ATOM 3756 N N . PHE A 1 460 ? 22.339 8.669 -14.048 1.00 59.41 460 PHE A N 1
ATOM 3757 C CA . PHE A 1 460 ? 21.049 8.439 -13.380 1.00 59.41 460 PHE A CA 1
ATOM 3758 C C . PHE A 1 460 ? 20.957 7.066 -12.691 1.00 59.41 460 PHE A C 1
ATOM 3760 O O . PHE A 1 460 ? 20.589 6.972 -11.527 1.00 59.41 460 PHE A O 1
ATOM 3767 N N . ILE A 1 461 ? 21.339 6.011 -13.408 1.00 62.31 461 ILE A N 1
ATOM 3768 C CA . ILE A 1 461 ? 21.265 4.632 -12.920 1.00 62.31 461 ILE A CA 1
ATOM 3769 C C . ILE A 1 461 ? 22.427 4.302 -11.978 1.00 62.31 461 ILE A C 1
ATOM 3771 O O . ILE A 1 461 ? 22.265 3.505 -11.064 1.00 62.31 461 ILE A O 1
ATOM 3775 N N . GLU A 1 462 ? 23.591 4.917 -12.186 1.00 60.25 462 GLU A N 1
ATOM 3776 C CA . GLU A 1 462 ? 24.757 4.741 -11.315 1.00 60.25 462 GLU A CA 1
ATOM 3777 C C . GLU A 1 462 ? 24.588 5.443 -9.954 1.00 60.25 462 GLU A C 1
ATOM 3779 O O . GLU A 1 462 ? 25.283 5.089 -9.004 1.00 60.25 462 GLU A O 1
ATOM 3784 N N . LEU A 1 463 ? 23.684 6.430 -9.864 1.00 56.12 463 LEU A N 1
ATOM 3785 C CA . LEU A 1 463 ? 23.401 7.221 -8.659 1.00 56.12 463 LEU A CA 1
ATOM 3786 C C . LEU A 1 463 ? 22.309 6.630 -7.751 1.00 56.12 463 LEU A C 1
ATOM 3788 O O . LEU A 1 463 ? 22.274 6.983 -6.572 1.00 56.12 463 LEU A O 1
ATOM 3792 N N . LEU A 1 464 ? 21.429 5.776 -8.284 1.00 57.12 464 LEU A N 1
ATOM 3793 C CA . LEU A 1 464 ? 20.521 4.928 -7.491 1.00 57.12 464 LEU A CA 1
ATOM 3794 C C . LEU A 1 464 ? 21.341 3.846 -6.768 1.00 57.12 464 LEU A C 1
ATOM 3796 O O . LEU A 1 464 ? 21.079 3.545 -5.574 1.00 57.12 464 LEU A O 1
#

Solvent-accessible surface area (backbone atoms only — not comparable to full-atom values): 26989 Å² total; per-residue (Å²): 138,88,79,85,88,78,93,66,92,72,56,79,69,64,74,46,54,58,58,74,72,43,83,78,49,66,70,39,76,46,79,47,75,49,66,50,99,84,70,45,80,48,44,32,34,39,34,30,70,37,100,88,41,74,49,76,43,77,44,88,67,96,66,85,67,52,74,67,50,46,55,50,52,49,49,52,50,52,52,52,55,53,50,53,53,52,54,53,52,58,68,48,70,81,49,96,84,53,81,77,56,62,75,56,46,57,64,49,52,68,73,59,54,78,71,77,74,71,75,90,70,70,86,76,71,62,76,74,64,61,71,75,58,80,76,73,43,73,70,53,48,50,57,48,48,31,42,39,50,48,102,91,32,74,66,32,35,44,37,33,29,40,73,43,40,43,27,29,75,78,46,76,46,74,60,17,73,45,76,45,76,34,74,84,48,98,75,61,43,46,35,13,25,27,61,69,52,44,50,30,50,21,53,29,40,74,23,57,29,46,67,30,41,48,34,80,50,83,73,53,66,68,47,54,31,51,60,35,43,78,51,66,30,83,62,54,74,94,36,56,37,32,25,92,73,29,57,72,89,42,89,58,28,68,58,52,50,45,60,75,70,60,57,44,71,54,27,37,37,38,26,56,76,75,86,68,86,58,95,46,34,42,76,46,70,17,33,48,88,36,72,65,80,82,36,65,57,88,70,72,59,44,92,44,71,67,50,41,38,60,57,55,45,40,84,54,57,71,41,68,54,71,72,38,34,41,35,33,36,61,68,58,45,37,46,90,56,94,67,69,52,92,73,26,66,45,79,43,73,47,90,46,78,93,49,46,51,39,23,26,22,64,68,45,46,52,25,54,27,50,32,43,72,36,60,34,43,63,31,41,42,44,53,84,90,48,80,90,64,54,70,65,51,53,43,55,58,37,45,76,46,74,37,82,63,53,74,92,24,42,48,43,43,66,63,52,59,73,64,70,47,55,77,70,53,52,45,63,72,66,62,61,38,67,53,30,40,42,38,32,69,52,76,92,72,64,66,93,76,38,54,70,46,57,52,79,56,74,52,62,57,79,52,65

Radius of gyration: 27.12 Å; Cα contacts (8 Å, |Δi|>4): 693; chains: 1; bounding box: 54×70×65 Å